Protein 4S0S (pdb70)

Structure (mmCIF, N/CA/C/O backbone):
data_4S0S
#
_entry.id   4S0S
#
_cell.length_a   119.234
_cell.length_b   119.234
_cell.length_c   83.706
_cell.angle_alpha   90.000
_cell.angle_beta   90.000
_cell.angle_gamma   90.000
#
_symmetry.space_group_name_H-M   'P 4'
#
loop_
_entity.id
_entity.type
_entity.pdbx_description
1 polymer 'Nuclear receptor subfamily 1 group I member 2'
2 polymer Adnectin-1
#
loop_
_atom_site.group_PDB
_atom_site.id
_atom_site.type_symbol
_atom_site.label_atom_id
_atom_site.label_alt_id
_atom_site.label_comp_id
_atom_site.label_asym_id
_atom_site.label_entity_id
_atom_site.label_seq_id
_atom_site.pdbx_PDB_ins_code
_atom_site.Cartn_x
_atom_site.Cartn_y
_atom_site.Cartn_z
_atom_site.occupancy
_atom_site.B_iso_or_equiv
_atom_site.auth_seq_id
_atom_site.auth_comp_id
_atom_site.auth_asym_id
_atom_site.auth_atom_id
_atom_site.pdbx_PDB_model_num
ATOM 1 N N . LEU A 1 24 ? -31.895 16.731 37.353 1.00 78.61 143 LEU A N 1
ATOM 2 C CA . LEU A 1 24 ? -30.856 17.424 36.604 1.00 79.04 143 LEU A CA 1
ATOM 3 C C . LEU A 1 24 ? -30.164 18.480 37.453 1.00 83.32 143 LEU A C 1
ATOM 4 O O . LEU A 1 24 ? -30.775 19.462 37.861 1.00 83.63 143 LEU A O 1
ATOM 9 N N . THR A 1 25 ? -28.882 18.276 37.699 1.00 79.43 144 THR A N 1
ATOM 10 C CA . THR A 1 25 ? -28.184 19.042 38.705 1.00 80.37 144 THR A CA 1
ATOM 11 C C . THR A 1 25 ? -28.094 20.477 38.233 1.00 83.99 144 THR A C 1
ATOM 12 O O . THR A 1 25 ? -28.117 20.745 37.039 1.00 85.21 144 THR A O 1
ATOM 16 N N . GLU A 1 26 ? -27.978 21.397 39.177 1.00 77.85 145 GLU A N 1
ATOM 17 C CA . GLU A 1 26 ? -28.071 22.806 38.861 1.00 76.70 145 GLU A CA 1
ATOM 18 C C . GLU A 1 26 ? -26.942 23.104 37.902 1.00 81.64 145 GLU A C 1
ATOM 19 O O . GLU A 1 26 ? -27.089 23.889 36.974 1.00 82.35 145 GLU A O 1
ATOM 21 N N . GLU A 1 27 ? -25.818 22.438 38.123 1.00 77.41 146 GLU A N 1
ATOM 22 C CA . GLU A 1 27 ? -24.673 22.548 37.238 1.00 77.17 146 GLU A CA 1
ATOM 23 C C . GLU A 1 27 ? -24.978 22.040 35.835 1.00 79.54 146 GLU A C 1
ATOM 24 O O . GLU A 1 27 ? -24.569 22.645 34.852 1.00 79.80 146 GLU A O 1
ATOM 30 N N . GLN A 1 28 ? -25.679 20.918 35.737 1.00 73.27 147 GLN A N 1
ATOM 31 C CA . GLN A 1 28 ? -26.065 20.401 34.433 1.00 72.90 147 GLN A CA 1
ATOM 32 C C . GLN A 1 28 ? -26.996 21.359 33.710 1.00 76.67 147 GLN A C 1
ATOM 33 O O . GLN A 1 28 ? -26.849 21.602 32.518 1.00 76.36 147 GLN A O 1
ATOM 39 N N . ARG A 1 29 ? -27.964 21.898 34.436 1.00 71.84 148 ARG A N 1
ATOM 40 C CA . ARG A 1 29 ? -28.924 22.809 33.842 1.00 70.10 148 ARG A CA 1
ATOM 41 C C . ARG A 1 29 ? -28.189 24.030 33.338 1.00 75.23 148 ARG A C 1
ATOM 42 O O . ARG A 1 29 ? -28.483 24.552 32.272 1.00 75.87 148 ARG A O 1
ATOM 50 N N . MET A 1 30 ? -27.228 24.482 34.128 1.00 72.61 149 MET A N 1
ATOM 51 C CA . MET A 1 30 ? -26.401 25.613 33.759 1.00 73.53 149 MET A CA 1
ATOM 52 C C . MET A 1 30 ? -25.585 25.309 32.514 1.00 79.01 149 MET A C 1
ATOM 53 O O . MET A 1 30 ? -25.417 26.163 31.651 1.00 78.56 149 MET A O 1
ATOM 58 N N . MET A 1 31 ? -25.073 24.090 32.426 1.00 75.88 150 MET A N 1
ATOM 59 C CA . MET A 1 31 ? -24.245 23.706 31.295 1.00 75.50 150 MET A CA 1
ATOM 60 C C . MET A 1 31 ? -25.038 23.762 30.000 1.00 74.52 150 MET A C 1
ATOM 61 O O . MET A 1 31 ? -24.555 24.251 28.985 1.00 73.46 150 MET A O 1
ATOM 66 N N . ILE A 1 32 ? -26.251 23.231 30.039 1.00 66.84 151 ILE A N 1
ATOM 67 C CA . ILE A 1 32 ? -27.148 23.263 28.896 1.00 63.82 151 ILE A CA 1
ATOM 68 C C . ILE A 1 32 ? -27.526 24.684 28.520 1.00 68.08 151 ILE A C 1
ATOM 69 O O . ILE A 1 32 ? -27.648 25.011 27.348 1.00 69.22 151 ILE A O 1
ATOM 74 N N . ARG A 1 33 ? -27.715 25.527 29.524 1.00 62.14 152 ARG A N 1
ATOM 75 C CA . ARG A 1 33 ? -28.065 26.912 29.277 1.00 60.13 152 ARG A CA 1
ATOM 76 C C . ARG A 1 33 ? -26.951 27.609 28.519 1.00 65.63 152 ARG A C 1
ATOM 77 O O . ARG A 1 33 ? -27.205 28.359 27.588 1.00 67.94 152 ARG A O 1
ATOM 85 N N . GLU A 1 34 ? -25.712 27.366 28.922 1.00 60.69 153 GLU A N 1
ATOM 86 C CA . GLU A 1 34 ? -24.577 27.970 28.243 1.00 59.04 153 GLU A CA 1
ATOM 87 C C . GLU A 1 34 ? -24.479 27.502 26.798 1.00 65.61 153 GLU A C 1
ATOM 88 O O . GLU A 1 34 ? -24.209 28.291 25.903 1.00 65.97 153 GLU A O 1
ATOM 94 N N . LEU A 1 35 ? -24.687 26.212 26.577 1.00 61.13 154 LEU A N 1
ATOM 95 C CA . LEU A 1 35 ? -24.605 25.653 25.237 1.00 58.39 154 LEU A CA 1
ATOM 96 C C . LEU A 1 35 ? -25.668 26.255 24.344 1.00 61.59 154 LEU A C 1
ATOM 97 O O . LEU A 1 35 ? -25.420 26.551 23.183 1.00 62.77 154 LEU A O 1
ATOM 102 N N . MET A 1 36 ? -26.863 26.416 24.893 1.00 57.33 155 MET A N 1
ATOM 103 C CA . MET A 1 36 ? -27.976 26.979 24.150 1.00 56.72 155 MET A CA 1
ATOM 104 C C . MET A 1 36 ? -27.704 28.414 23.738 1.00 62.84 155 MET A C 1
ATOM 105 O O . MET A 1 36 ? -28.040 28.824 22.636 1.00 63.85 155 MET A O 1
ATOM 110 N N . ASP A 1 37 ? -27.105 29.180 24.637 1.00 60.30 156 ASP A N 1
ATOM 111 C CA . ASP A 1 37 ? -26.763 30.561 24.344 1.00 59.04 156 ASP A CA 1
ATOM 112 C C . ASP A 1 37 ? -25.752 30.644 23.216 1.00 60.00 156 ASP A C 1
ATOM 113 O O . ASP A 1 37 ? -25.864 31.483 22.331 1.00 59.51 156 ASP A O 1
ATOM 118 N N . ALA A 1 38 ? -24.748 29.781 23.271 1.00 55.25 157 ALA A N 1
ATOM 119 C CA . ALA A 1 38 ? -23.678 29.797 22.291 1.00 54.68 157 ALA A CA 1
ATOM 120 C C . ALA A 1 38 ? -24.192 29.484 20.900 1.00 61.15 157 ALA A C 1
ATOM 121 O O . ALA A 1 38 ? -23.758 30.077 19.922 1.00 62.75 157 ALA A O 1
ATOM 123 N N . GLN A 1 39 ? -25.085 28.512 20.811 1.00 57.89 158 GLN A N 1
ATOM 124 C CA . GLN A 1 39 ? -25.627 28.127 19.527 1.00 57.39 158 GLN A CA 1
ATOM 125 C C . GLN A 1 39 ? -26.403 29.278 18.922 1.00 64.01 158 GLN A C 1
ATOM 126 O O . GLN A 1 39 ? -26.279 29.568 17.738 1.00 66.46 158 GLN A O 1
ATOM 132 N N . MET A 1 40 ? -27.233 29.914 19.734 1.00 62.01 159 MET A N 1
ATOM 133 C CA . MET A 1 40 ? -28.076 30.989 19.245 1.00 61.91 159 MET A CA 1
ATOM 134 C C . MET A 1 40 ? -27.281 32.193 18.755 1.00 62.67 159 MET A C 1
ATOM 135 O O . MET A 1 40 ? -27.582 32.745 17.704 1.00 61.76 159 MET A O 1
ATOM 140 N N . LYS A 1 41 ? -26.302 32.631 19.536 1.00 59.17 160 LYS A N 1
ATOM 141 C CA . LYS A 1 41 ? -25.310 33.576 19.039 1.00 58.79 160 LYS A CA 1
ATOM 142 C C . LYS A 1 41 ? -24.457 32.992 17.927 1.00 65.64 160 LYS A C 1
ATOM 143 O O . LYS A 1 41 ? -24.183 33.647 16.930 1.00 67.70 160 LYS A O 1
ATOM 149 N N . THR A 1 42 ? -23.999 31.767 18.135 1.00 62.03 161 THR A N 1
ATOM 150 C CA . THR A 1 42 ? -23.045 31.121 17.246 1.00 61.69 161 THR A CA 1
ATOM 151 C C . THR A 1 42 ? -23.607 30.892 15.850 1.00 65.10 161 THR A C 1
ATOM 152 O O . THR A 1 42 ? -22.906 31.045 14.860 1.00 64.30 161 THR A O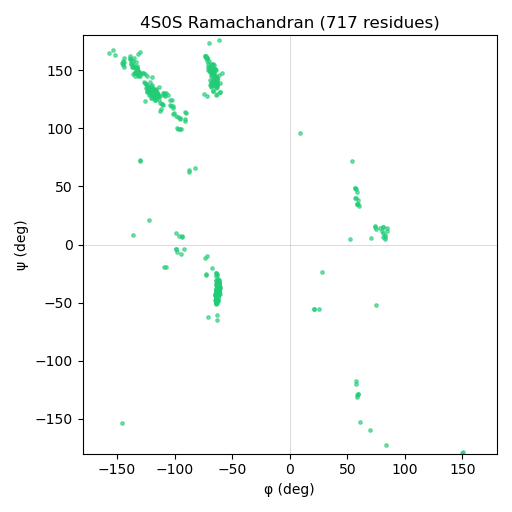 1
ATOM 156 N N . PHE A 1 43 ? -24.872 30.504 15.770 1.00 59.93 162 PHE A N 1
ATOM 157 C CA . PHE A 1 43 ? -25.369 29.817 14.588 1.00 59.92 162 PHE A CA 1
ATOM 158 C C . PHE A 1 43 ? -26.451 30.625 13.901 1.00 69.37 162 PHE A C 1
ATOM 159 O O . PHE A 1 43 ? -27.444 30.986 14.517 1.00 70.10 162 PHE A O 1
ATOM 167 N N . ASP A 1 44 ? -26.265 30.912 12.620 1.00 68.87 163 ASP A N 1
ATOM 168 C CA . ASP A 1 44 ? -27.295 31.602 11.866 1.00 70.30 163 ASP A CA 1
ATOM 169 C C . ASP A 1 44 ? -28.111 30.598 11.073 1.00 74.36 163 ASP A C 1
ATOM 170 O O . ASP A 1 44 ? -27.686 30.134 10.023 1.00 74.94 163 ASP A O 1
ATOM 175 N N . THR A 1 45 ? -29.281 30.248 11.588 1.00 69.60 164 THR A N 1
ATOM 176 C CA . THR A 1 45 ? -30.151 29.286 10.928 1.00 69.42 164 THR A CA 1
ATOM 177 C C . THR A 1 45 ? -30.620 29.799 9.574 1.00 76.23 164 THR A C 1
ATOM 178 O O . THR A 1 45 ? -30.755 29.038 8.622 1.00 77.79 164 THR A O 1
ATOM 182 N N . THR A 1 46 ? -30.857 31.101 9.504 1.00 72.75 165 THR A N 1
ATOM 183 C CA . THR A 1 46 ? -31.311 31.763 8.287 1.00 72.02 165 THR A CA 1
ATOM 184 C C . THR A 1 46 ? -30.298 31.686 7.148 1.00 74.44 165 THR A C 1
ATOM 185 O O . THR A 1 46 ? -30.672 31.562 5.988 1.00 76.01 165 THR A O 1
ATOM 189 N N . PHE A 1 47 ? -29.018 31.770 7.483 1.00 66.25 166 PHE A N 1
ATOM 190 C CA . PHE A 1 47 ? -27.993 32.076 6.496 1.00 65.58 166 PHE A CA 1
ATOM 191 C C . PHE A 1 47 ? -28.247 33.419 5.840 1.00 75.57 166 PHE A C 1
ATOM 192 O O . PHE A 1 47 ? -27.968 33.605 4.661 1.00 75.47 166 PHE A O 1
ATOM 200 N N . SER A 1 48 ? -28.778 34.354 6.613 1.00 76.74 167 SER A N 1
ATOM 201 C CA . SER A 1 48 ? -28.994 35.710 6.137 1.00 76.96 167 SER A CA 1
ATOM 202 C C . SER A 1 48 ? -27.672 36.366 5.783 1.00 81.67 167 SER A C 1
ATOM 203 O O . SER A 1 48 ? -27.574 37.099 4.806 1.00 83.17 167 SER A O 1
ATOM 206 N N . HIS A 1 49 ? -26.651 36.082 6.578 1.00 78.95 168 HIS A N 1
ATOM 207 C CA . HIS A 1 49 ? -25.387 36.792 6.489 1.00 80.48 168 HIS A CA 1
ATOM 208 C C . HIS A 1 49 ? -24.390 36.074 5.593 1.00 81.22 168 HIS A C 1
ATOM 209 O O . HIS A 1 49 ? -23.243 36.489 5.475 1.00 80.42 168 HIS A O 1
ATOM 216 N N . PHE A 1 50 ? -24.846 35.023 4.926 1.00 73.87 169 PHE A N 1
ATOM 217 C CA . PHE A 1 50 ? -23.992 34.307 3.996 1.00 71.19 169 PHE A CA 1
ATOM 218 C C . PHE A 1 50 ? -24.131 34.929 2.618 1.00 76.65 169 PHE A C 1
ATOM 219 O O . PHE A 1 50 ? -25.196 34.898 2.011 1.00 74.33 169 PHE A O 1
ATOM 227 N N . LYS A 1 51 ? -23.051 35.547 2.160 1.00 76.76 170 LYS A N 1
ATOM 228 C CA . LYS A 1 51 ? -23.097 36.426 1.004 1.00 80.04 170 LYS A CA 1
ATOM 229 C C . LYS A 1 51 ? -21.817 36.297 0.193 1.00 87.54 170 LYS A C 1
ATOM 230 O O . LYS A 1 51 ? -20.786 35.890 0.717 1.00 87.60 170 LYS A O 1
ATOM 236 N N . ASN A 1 52 ? -21.881 36.650 -1.083 1.00 84.59 171 ASN A N 1
ATOM 237 C CA . ASN A 1 52 ? -20.669 36.857 -1.858 1.00 85.51 171 ASN A CA 1
ATOM 238 C C . ASN A 1 52 ? -20.000 35.537 -2.199 1.00 90.12 171 ASN A C 1
ATOM 239 O O . ASN A 1 52 ? -18.831 35.499 -2.575 1.00 91.90 171 ASN A O 1
ATOM 244 N N . PHE A 1 53 ? -20.750 34.454 -2.055 1.00 81.90 172 PHE A N 1
ATOM 245 C CA . PHE A 1 53 ? -20.283 33.141 -2.464 1.00 77.76 172 PHE A CA 1
ATOM 246 C C . PHE A 1 53 ? -20.155 33.038 -3.976 1.00 81.33 172 PHE A C 1
ATOM 247 O O . PHE A 1 53 ? -20.907 33.664 -4.716 1.00 82.91 172 PHE A O 1
ATOM 255 N N . ARG A 1 54 ? -19.191 32.244 -4.420 1.00 72.90 173 ARG A N 1
ATOM 256 C CA . ARG A 1 54 ? -19.074 31.869 -5.820 1.00 69.89 173 ARG A CA 1
ATOM 257 C C . ARG A 1 54 ? -20.176 30.917 -6.253 1.00 75.71 173 ARG A C 1
ATOM 258 O O . ARG A 1 54 ? -20.697 30.154 -5.449 1.00 74.26 173 ARG A O 1
ATOM 266 N N . LEU A 1 55 ? -20.506 30.955 -7.538 1.00 75.89 174 LEU A N 1
ATOM 267 C CA . LEU A 1 55 ? -21.505 30.062 -8.103 1.00 76.93 174 LEU A CA 1
ATOM 268 C C . LEU A 1 55 ? -20.983 29.378 -9.357 1.00 87.17 174 LEU A C 1
ATOM 269 O O . LEU A 1 55 ? -20.173 29.947 -10.087 1.00 88.19 174 LEU A O 1
ATOM 274 N N . PRO A 1 56 ? -21.424 28.152 -9.602 1.00 86.33 175 PRO A N 1
ATOM 275 C CA . PRO A 1 56 ? -21.076 27.463 -10.844 1.00 87.53 175 PRO A CA 1
ATOM 276 C C . PRO A 1 56 ? -21.602 28.227 -12.044 1.00 98.24 175 PRO A C 1
ATOM 277 O O . PRO A 1 56 ? -22.662 28.835 -11.958 1.00 99.90 175 PRO A O 1
ATOM 281 N N . GLY A 1 57 ? -20.870 28.191 -13.150 1.00 98.13 176 GLY A N 1
ATOM 282 C CA . GLY A 1 57 ? -21.339 28.786 -14.385 1.00 99.12 176 GLY A CA 1
ATOM 283 C C . GLY A 1 57 ? -21.250 30.295 -14.346 1.00 106.39 176 GLY A C 1
ATOM 284 O O . GLY A 1 57 ? -21.823 30.984 -15.188 1.00 107.36 176 GLY A O 1
ATOM 285 N N . VAL A 1 58 ? -20.523 30.811 -13.362 1.00 102.66 177 VAL A N 1
ATOM 286 C CA . VAL A 1 58 ? -20.500 32.242 -13.096 1.00 112.74 177 VAL A CA 1
ATOM 287 C C . VAL A 1 58 ? -19.078 32.729 -12.837 1.00 149.55 177 VAL A C 1
ATOM 288 O O . VAL A 1 58 ? -18.829 33.932 -12.760 1.00 114.06 177 VAL A O 1
ATOM 292 N N . SER A 1 73 ? -2.809 10.863 -18.865 1.00 156.81 192 SER A N 1
ATOM 293 C CA . SER A 1 73 ? -1.981 11.301 -19.982 1.00 156.56 192 SER A CA 1
ATOM 294 C C . SER A 1 73 ? -1.282 12.618 -19.670 1.00 160.35 192 SER A C 1
ATOM 295 O O . SER A 1 73 ? -0.601 13.185 -20.522 1.00 160.12 192 SER A O 1
ATOM 298 N N . ARG A 1 74 ? -1.456 13.091 -18.443 1.00 156.29 193 ARG A N 1
ATOM 299 C CA . ARG A 1 74 ? -0.751 12.531 -17.300 1.00 155.82 193 ARG A CA 1
ATOM 300 C C . ARG A 1 74 ? -1.266 11.133 -16.981 1.00 157.62 193 ARG A C 1
ATOM 301 O O . ARG A 1 74 ? -2.391 10.781 -17.334 1.00 157.07 193 ARG A O 1
ATOM 304 N N . GLU A 1 75 ? -0.441 10.350 -16.292 1.00 152.26 194 GLU A N 1
ATOM 305 C CA . GLU A 1 75 ? -0.744 9.954 -14.924 1.00 150.97 194 GLU A CA 1
ATOM 306 C C . GLU A 1 75 ? 0.062 10.803 -13.949 1.00 153.28 194 GLU A C 1
ATOM 307 O O . GLU A 1 75 ? 1.292 10.796 -13.975 1.00 152.64 194 GLU A O 1
ATOM 310 N N . GLU A 1 76 ? -0.638 11.577 -13.124 1.00 147.79 195 GLU A N 1
ATOM 311 C CA . GLU A 1 76 ? -1.315 11.055 -11.942 1.00 146.00 195 GLU A CA 1
ATOM 312 C C . GLU A 1 76 ? -2.407 10.060 -12.313 1.00 147.06 195 GLU A C 1
ATOM 313 O O . GLU A 1 76 ? -2.586 9.041 -11.650 1.00 146.05 195 GLU A O 1
ATOM 315 N N . ALA A 1 77 ? -3.122 10.360 -13.389 1.00 142.14 196 ALA A N 1
ATOM 316 C CA . ALA A 1 77 ? -4.574 10.274 -13.403 1.00 141.13 196 ALA A CA 1
ATOM 317 C C . ALA A 1 77 ? -5.038 8.826 -13.329 1.00 142.06 196 ALA A C 1
ATOM 318 O O . ALA A 1 77 ? -4.340 7.924 -13.782 1.00 142.13 196 ALA A O 1
ATOM 320 N N . ALA A 1 78 ? -6.217 8.610 -12.758 1.00 135.79 197 ALA A N 1
ATOM 321 C CA . ALA A 1 78 ? -6.510 7.365 -12.065 1.00 134.31 197 ALA A CA 1
ATOM 322 C C . ALA A 1 78 ? -5.975 7.386 -10.639 1.00 136.37 197 ALA A C 1
ATOM 323 O O . ALA A 1 78 ? -6.058 6.392 -9.924 1.00 135.97 197 ALA A O 1
ATOM 325 N N . LYS A 1 79 ? -5.437 8.530 -10.231 1.00 130.74 198 LYS A N 1
ATOM 326 C CA . LYS A 1 79 ? -6.008 9.297 -9.133 1.00 129.07 198 LYS A CA 1
ATOM 327 C C . LYS A 1 79 ? -7.413 9.761 -9.483 1.00 130.92 198 LYS A C 1
ATOM 328 O O . LYS A 1 79 ? -8.313 9.735 -8.647 1.00 131.04 198 LYS A O 1
ATOM 331 N N . TRP A 1 80 ? -7.593 10.176 -10.730 1.00 124.70 199 TRP A N 1
ATOM 332 C CA . TRP A 1 80 ? -8.798 10.877 -11.137 1.00 123.50 199 TRP A CA 1
ATOM 333 C C . TRP A 1 80 ? -10.008 9.982 -10.957 1.00 126.34 199 TRP A C 1
ATOM 334 O O . TRP A 1 80 ? -11.072 10.432 -10.542 1.00 126.07 199 TRP A O 1
ATOM 345 N N . SER A 1 81 ? -9.836 8.708 -11.278 1.00 122.16 200 SER A N 1
ATOM 346 C CA . SER A 1 81 ? -10.927 7.756 -11.200 1.00 121.22 200 SER A CA 1
ATOM 347 C C . SER A 1 81 ? -11.410 7.617 -9.767 1.00 122.17 200 SER A C 1
ATOM 348 O O . SER A 1 81 ? -12.608 7.534 -9.516 1.00 122.01 200 SER A O 1
ATOM 351 N N . GLN A 1 82 ? -10.473 7.589 -8.825 1.00 116.21 201 GLN A N 1
ATOM 352 C CA . GLN A 1 82 ? -10.816 7.678 -7.409 1.00 114.69 201 GLN A CA 1
ATOM 353 C C . GLN A 1 82 ? -11.467 9.0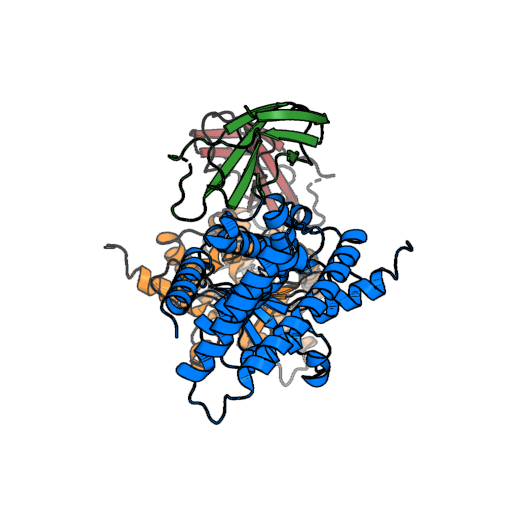07 -7.041 1.00 115.00 201 GLN A C 1
ATOM 354 O O . GLN A 1 82 ? -12.442 9.045 -6.293 1.00 113.72 201 GLN A O 1
ATOM 360 N N . VAL A 1 83 ? -10.920 10.098 -7.560 1.00 109.36 202 VAL A N 1
ATOM 361 C CA . VAL A 1 83 ? -11.438 11.423 -7.253 1.00 108.28 202 VAL A CA 1
ATOM 362 C C . VAL A 1 83 ? -12.867 11.548 -7.753 1.00 112.92 202 VAL A C 1
ATOM 363 O O . VAL A 1 83 ? -13.717 12.139 -7.096 1.00 113.14 202 VAL A O 1
ATOM 367 N N . ARG A 1 84 ? -13.124 10.967 -8.916 1.00 109.74 203 ARG A N 1
ATOM 368 C CA . ARG A 1 84 ? -14.450 10.994 -9.505 1.00 109.95 203 ARG A CA 1
ATOM 369 C C . ARG A 1 84 ? -15.426 10.281 -8.584 1.00 116.00 203 ARG A C 1
ATOM 370 O O . ARG A 1 84 ? -16.570 10.700 -8.434 1.00 116.48 203 ARG A O 1
ATOM 372 N N . LYS A 1 85 ? -14.965 9.203 -7.965 1.00 113.12 204 LYS A N 1
ATOM 373 C CA . LYS A 1 85 ? -15.798 8.469 -7.029 1.00 113.33 204 LYS A CA 1
ATOM 374 C C . LYS A 1 85 ? -16.166 9.339 -5.837 1.00 118.10 204 LYS A C 1
ATOM 375 O O . LYS A 1 85 ? -17.308 9.331 -5.386 1.00 117.64 204 LYS A O 1
ATOM 377 N N . ASP A 1 86 ? -15.196 10.076 -5.311 1.00 115.09 205 ASP A N 1
ATOM 378 C CA . ASP A 1 86 ? -15.453 10.941 -4.168 1.00 114.99 205 ASP A CA 1
ATOM 379 C C . ASP A 1 86 ? -16.455 12.037 -4.506 1.00 119.98 205 ASP A C 1
ATOM 380 O O . ASP A 1 86 ? -17.345 12.343 -3.719 1.00 119.73 205 ASP A O 1
ATOM 385 N N . LEU A 1 87 ? -16.289 12.639 -5.676 1.00 116.65 206 LEU A N 1
ATOM 386 C CA . LEU A 1 87 ? -17.209 13.663 -6.146 1.00 116.45 206 LEU A CA 1
ATOM 387 C C . LEU A 1 87 ? -18.602 13.088 -6.343 1.00 124.68 206 LEU A C 1
ATOM 388 O O . LEU A 1 87 ? -19.599 13.741 -6.053 1.00 125.24 206 LEU A O 1
ATOM 393 N N . CYS A 1 88 ? -18.660 11.851 -6.816 1.00 123.95 207 CYS A N 1
ATOM 394 C CA . CYS A 1 88 ? -19.904 11.274 -7.305 1.00 125.35 207 CYS A CA 1
ATOM 395 C C . CYS A 1 88 ? -20.924 11.194 -6.182 1.00 128.89 207 CYS A C 1
ATOM 396 O O . CYS A 1 88 ? -22.113 11.419 -6.393 1.00 128.45 207 CYS A O 1
ATOM 399 N N . SER A 1 89 ? -20.441 10.875 -4.988 1.00 124.75 208 SER A N 1
ATOM 400 C CA . SER A 1 89 ? -21.297 10.709 -3.824 1.00 124.11 208 SER A CA 1
ATOM 401 C C . SER A 1 89 ? -22.001 12.015 -3.485 1.00 125.36 208 SER A C 1
ATOM 402 O O . SER A 1 89 ? -23.174 12.025 -3.123 1.00 126.57 208 SER A O 1
ATOM 405 N N . LEU A 1 90 ? -21.282 13.119 -3.634 1.00 116.81 209 LEU A N 1
ATOM 406 C CA . LEU A 1 90 ? -21.736 14.399 -3.117 1.00 113.88 209 LEU A CA 1
ATOM 407 C C . LEU A 1 90 ? -23.036 14.825 -3.784 1.00 112.62 209 LEU A C 1
ATOM 408 O O . LEU A 1 90 ? -23.920 15.365 -3.131 1.00 113.02 209 LEU A O 1
ATOM 410 N N . LYS A 1 91 ? -23.154 14.582 -5.084 1.00 104.03 210 LYS A N 1
ATOM 411 C CA . LYS A 1 91 ? -23.593 15.616 -6.014 1.00 101.00 210 LYS A CA 1
ATOM 412 C C . LYS A 1 91 ? -25.026 16.075 -5.743 1.00 96.32 210 LYS A C 1
ATOM 413 O O . LYS A 1 91 ? -25.909 15.263 -5.483 1.00 95.47 210 LYS A O 1
ATOM 415 N N . VAL A 1 92 ? -25.241 17.387 -5.791 1.00 87.30 211 VAL A N 1
ATOM 416 C CA . VAL A 1 92 ? -26.523 17.980 -5.426 1.00 84.75 211 VAL A CA 1
ATOM 417 C C . VAL A 1 92 ? -26.964 19.031 -6.439 1.00 86.30 211 VAL A C 1
ATOM 418 O O . VAL A 1 92 ? -26.134 19.711 -7.030 1.00 86.15 211 VAL A O 1
ATOM 422 N N . SER A 1 93 ? -28.272 19.166 -6.634 1.00 80.62 212 SER A N 1
ATOM 423 C CA . SER A 1 93 ? -28.847 20.385 -7.198 1.00 79.34 212 SER A CA 1
ATOM 424 C C . SER A 1 93 ? -28.770 21.563 -6.236 1.00 83.37 212 SER A C 1
ATOM 425 O O . SER A 1 93 ? -28.812 21.388 -5.024 1.00 83.14 212 SER A O 1
ATOM 428 N N . LEU A 1 94 ? -28.671 22.764 -6.791 1.00 79.08 213 LEU A N 1
ATOM 429 C CA . LEU A 1 94 ? -28.649 23.982 -5.997 1.00 77.49 213 LEU A CA 1
ATOM 430 C C . LEU A 1 94 ? -29.776 24.925 -6.401 1.00 81.01 213 LEU A C 1
ATOM 431 O O . LEU A 1 94 ? -29.982 25.180 -7.581 1.00 79.65 213 LEU A O 1
ATOM 436 N N . GLN A 1 95 ? -30.513 25.426 -5.417 1.00 77.75 214 GLN A N 1
ATOM 437 C CA . GLN A 1 95 ? -31.601 26.361 -5.672 1.00 75.90 214 GLN A CA 1
ATOM 438 C C . GLN A 1 95 ? -31.422 27.674 -4.921 1.00 79.92 214 GLN A C 1
ATOM 439 O O . GLN A 1 95 ? -31.103 27.681 -3.738 1.00 80.12 214 GLN A O 1
ATOM 445 N N . LEU A 1 96 ? -31.656 28.783 -5.612 1.00 77.09 215 LEU A N 1
ATOM 446 C CA . LEU A 1 96 ? -31.594 30.107 -5.004 1.00 76.76 215 LEU A CA 1
ATOM 447 C C . LEU A 1 96 ? -32.934 30.813 -5.093 1.00 83.05 215 LEU A C 1
ATOM 448 O O . LEU A 1 96 ? -33.561 30.824 -6.144 1.00 83.12 215 LEU A O 1
ATOM 453 N N . ARG A 1 97 ? -33.363 31.404 -3.987 1.00 82.45 216 ARG A N 1
ATOM 454 C CA . ARG A 1 97 ? -34.645 32.078 -3.951 1.00 82.80 216 ARG A CA 1
ATOM 455 C C . ARG A 1 97 ? -34.424 33.573 -3.883 1.00 90.36 216 ARG A C 1
ATOM 456 O O . ARG A 1 97 ? -33.690 34.067 -3.037 1.00 91.52 216 ARG A O 1
ATOM 464 N N . GLY A 1 98 ? -35.069 34.293 -4.790 1.00 88.73 217 GLY A N 1
ATOM 465 C CA . GLY A 1 98 ? -34.936 35.733 -4.870 1.00 89.49 217 GLY A CA 1
ATOM 466 C C . GLY A 1 98 ? -35.624 36.449 -3.729 1.00 97.67 217 GLY A C 1
ATOM 467 O O . GLY A 1 98 ? -36.548 35.920 -3.121 1.00 96.72 217 GLY A O 1
ATOM 468 N N . GLU A 1 99 ? -35.181 37.673 -3.466 1.00 98.06 218 GLU A N 1
ATOM 469 C CA . GLU A 1 99 ? -35.975 38.659 -2.741 1.00 99.15 218 GLU A CA 1
ATOM 470 C C . GLU A 1 99 ? -37.237 38.942 -3.534 1.00 105.52 218 GLU A C 1
ATOM 471 O O . GLU A 1 99 ? -38.307 39.156 -2.972 1.00 106.46 218 GLU A O 1
ATOM 477 N N . ASP A 1 100 ? -37.112 38.872 -4.851 1.00 101.43 219 ASP A N 1
ATOM 478 C CA . ASP A 1 100 ? -38.256 38.968 -5.739 1.00 100.83 219 ASP A CA 1
ATOM 479 C C . ASP A 1 100 ? -39.222 37.824 -5.463 1.00 101.35 219 ASP A C 1
ATOM 480 O O . ASP A 1 100 ? -40.433 37.997 -5.552 1.00 101.35 219 ASP A O 1
ATOM 485 N N . GLY A 1 101 ? -38.689 36.683 -5.040 1.00 95.33 220 GLY A N 1
ATOM 486 C CA . GLY A 1 101 ? -39.366 35.413 -5.224 1.00 94.83 220 GLY A CA 1
ATOM 487 C C . GLY A 1 101 ? -39.132 34.760 -6.571 1.00 99.44 220 GLY A C 1
ATOM 488 O O . GLY A 1 101 ? -39.788 33.780 -6.913 1.00 100.63 220 GLY A O 1
ATOM 489 N N . SER A 1 102 ? -38.169 35.285 -7.319 1.00 92.92 221 SER A N 1
ATOM 490 C CA . SER A 1 102 ? -37.535 34.525 -8.383 1.00 90.84 221 SER A CA 1
ATOM 491 C C . SER A 1 102 ? -36.786 33.332 -7.814 1.00 94.47 221 SER A C 1
ATOM 492 O O . SER A 1 102 ? -36.195 33.415 -6.744 1.00 94.01 221 SER A O 1
ATOM 495 N N . VAL A 1 103 ? -36.815 32.223 -8.542 1.00 90.37 222 VAL A N 1
ATOM 496 C CA . VAL A 1 103 ? -36.003 31.062 -8.210 1.00 88.74 222 VAL A CA 1
ATOM 497 C C . VAL A 1 103 ? -35.006 30.759 -9.317 1.00 89.69 222 VAL A C 1
ATOM 498 O O . VAL A 1 103 ? -35.366 30.693 -10.486 1.00 88.21 222 VAL A O 1
ATOM 502 N N . TRP A 1 104 ? -33.753 30.555 -8.933 1.00 85.04 223 TRP A N 1
ATOM 503 C CA . TRP A 1 104 ? -32.742 30.041 -9.841 1.00 83.60 223 TRP A CA 1
ATOM 504 C C . TRP A 1 104 ? -32.422 28.604 -9.466 1.00 86.90 223 TRP A C 1
ATOM 505 O O . TRP A 1 104 ? -32.166 28.303 -8.307 1.00 87.11 223 TRP A O 1
ATOM 516 N N . ASN A 1 105 ? -32.435 27.722 -10.455 1.00 82.93 224 ASN A N 1
ATOM 517 C CA . ASN A 1 105 ? -32.080 26.327 -10.243 1.00 81.92 224 ASN A CA 1
ATOM 518 C C . ASN A 1 105 ? -30.844 25.945 -11.036 1.00 83.21 224 ASN A C 1
ATOM 519 O O . ASN A 1 105 ? -30.749 26.234 -12.223 1.00 82.69 224 ASN A O 1
ATOM 524 N N . TYR A 1 106 ? -29.903 25.276 -10.383 1.00 79.31 225 TYR A N 1
ATOM 525 C CA . TYR A 1 106 ? -28.730 24.760 -11.070 1.00 79.11 225 TYR A CA 1
ATOM 526 C C . TYR A 1 106 ? -28.713 23.245 -11.027 1.00 84.14 225 TYR A C 1
ATOM 527 O O . TYR A 1 106 ? -28.863 22.650 -9.967 1.00 84.38 225 TYR A O 1
ATOM 536 N N . LYS A 1 107 ? -28.527 22.620 -12.183 1.00 81.28 226 LYS A N 1
ATOM 537 C CA . LYS A 1 107 ? -28.382 21.175 -12.244 1.00 80.78 226 LYS A CA 1
ATOM 538 C C . LYS A 1 107 ? -26.979 20.795 -12.688 1.00 85.89 226 LYS A C 1
ATOM 539 O O . LYS A 1 107 ? -26.510 21.239 -13.734 1.00 85.09 226 LYS A O 1
ATOM 542 N N . PRO A 1 108 ? -26.302 19.986 -11.886 1.00 84.43 227 PRO A N 1
ATOM 543 C CA . PRO A 1 108 ? -24.896 19.662 -12.133 1.00 84.69 227 PRO A CA 1
ATOM 544 C C . PRO A 1 108 ? -24.711 18.799 -13.377 1.00 91.83 227 PRO A C 1
ATOM 545 O O . PRO A 1 108 ? -25.585 17.999 -13.708 1.00 90.43 227 PRO A O 1
ATOM 549 N N . PRO A 1 109 ? -23.591 18.959 -14.067 1.00 91.05 228 PRO A N 1
ATOM 550 C CA . PRO A 1 109 ? -23.307 18.138 -15.245 1.00 92.76 228 PRO A CA 1
ATOM 551 C C . PRO A 1 109 ? -23.101 16.678 -14.878 1.00 102.49 228 PRO A C 1
ATOM 552 O O . PRO A 1 109 ? -22.547 16.384 -13.824 1.00 102.38 228 PRO A O 1
ATOM 556 N N . ALA A 1 110 ? -23.522 15.778 -15.758 1.00 103.02 229 ALA A N 1
ATOM 557 C CA . ALA A 1 110 ? -23.053 14.397 -15.740 1.00 104.26 229 ALA A CA 1
ATOM 558 C C . ALA A 1 110 ? -21.590 14.295 -16.156 1.00 111.13 229 ALA A C 1
ATOM 559 O O . ALA A 1 110 ? -21.084 15.143 -16.883 1.00 109.91 229 ALA A O 1
ATOM 561 N N . ASP A 1 111 ? -20.917 13.246 -15.699 1.00 111.29 230 ASP A N 1
ATOM 562 C CA . ASP A 1 111 ? -19.543 13.366 -15.234 1.00 112.80 230 ASP A CA 1
ATOM 563 C C . ASP A 1 111 ? -18.611 13.807 -16.355 1.00 122.67 230 ASP A C 1
ATOM 564 O O . ASP A 1 111 ? -17.734 14.642 -16.152 1.00 123.95 230 ASP A O 1
ATOM 569 N N . SER A 1 112 ? -18.714 13.160 -17.508 1.00 121.24 231 SER A N 1
ATOM 570 C CA . SER A 1 112 ? -17.730 13.364 -18.564 1.00 122.25 231 SER A CA 1
ATOM 571 C C . SER A 1 112 ? -16.340 12.950 -18.085 1.00 127.86 231 SER A C 1
ATOM 572 O O . SER A 1 112 ? -16.208 12.058 -17.251 1.00 127.94 231 SER A O 1
ATOM 575 N N . GLY A 1 113 ? -15.312 13.563 -18.666 1.00 124.39 232 GLY A N 1
ATOM 576 C CA . GLY A 1 113 ? -14.046 13.756 -17.986 1.00 124.19 232 GLY A CA 1
ATOM 577 C C . GLY A 1 113 ? -14.179 14.642 -16.768 1.00 128.16 232 GLY A C 1
ATOM 578 O O . GLY A 1 113 ? -13.579 14.380 -15.728 1.00 128.25 232 GLY A O 1
ATOM 579 N N . GLY A 1 114 ? -14.940 15.721 -16.914 1.00 123.97 233 GLY A N 1
ATOM 580 C CA . GLY A 1 114 ? -14.433 16.924 -17.547 1.00 123.11 233 GLY A CA 1
ATOM 581 C C . GLY A 1 114 ? -13.288 17.555 -16.786 1.00 124.50 233 GLY A C 1
ATOM 582 O O . GLY A 1 114 ? -12.316 18.012 -17.382 1.00 124.45 233 GLY A O 1
ATOM 583 N N . LYS A 1 115 ? -13.419 17.610 -15.466 1.00 118.11 234 LYS A N 1
ATOM 584 C CA . LYS A 1 115 ? -13.316 18.869 -14.737 1.00 116.13 234 LYS A CA 1
ATOM 585 C C . LYS A 1 115 ? -14.626 19.650 -14.750 1.00 115.93 234 LYS A C 1
ATOM 586 O O . LYS A 1 115 ? -14.700 20.760 -14.234 1.00 115.51 234 LYS A O 1
ATOM 588 N N . GLU A 1 116 ? -15.672 19.037 -15.289 1.00 108.90 235 GLU A N 1
ATOM 589 C CA . GLU A 1 116 ? -17.038 19.431 -14.972 1.00 106.86 235 GLU A CA 1
ATOM 590 C C . GLU A 1 116 ? -17.304 19.232 -13.488 1.00 105.14 235 GLU A C 1
ATOM 591 O O . GLU A 1 116 ? -18.011 20.013 -12.862 1.00 104.58 235 GLU A O 1
ATOM 597 N N . ILE A 1 117 ? -16.719 18.171 -12.951 1.00 97.07 236 ILE A N 1
ATOM 598 C CA . ILE A 1 117 ? -17.135 17.587 -11.689 1.00 94.85 236 ILE A CA 1
ATOM 599 C C . ILE A 1 117 ? -16.934 18.608 -10.586 1.00 93.05 236 ILE A C 1
ATOM 600 O O . ILE A 1 117 ? -17.703 18.682 -9.633 1.00 90.19 236 ILE A O 1
ATOM 605 N N . PHE A 1 118 ? -15.923 19.441 -10.787 1.00 89.09 237 PHE A N 1
ATOM 606 C CA . PHE A 1 118 ? -15.450 20.411 -9.810 1.00 89.13 237 PHE A CA 1
ATOM 607 C C . PHE A 1 118 ? -16.417 21.554 -9.492 1.00 88.79 237 PHE A C 1
ATOM 608 O O . PHE A 1 118 ? -16.316 22.176 -8.440 1.00 88.85 237 PHE A O 1
ATOM 616 N N . SER A 1 119 ? -17.369 21.798 -10.382 1.00 82.45 238 SER A N 1
ATOM 617 C CA . SER A 1 119 ? -17.850 23.145 -10.651 1.00 81.38 238 SER A CA 1
ATOM 618 C C . SER A 1 119 ? -18.463 23.745 -9.398 1.00 85.38 238 SER A C 1
ATOM 619 O O . SER A 1 119 ? -18.325 24.935 -9.130 1.00 86.70 238 SER A O 1
ATOM 622 N N . LEU A 1 120 ? -19.129 22.895 -8.628 1.00 78.75 239 LEU A N 1
ATOM 623 C CA . LEU A 1 120 ? -19.708 23.276 -7.346 1.00 75.85 239 LEU A CA 1
ATOM 624 C C . LEU A 1 120 ? -18.659 23.679 -6.319 1.00 76.59 239 LEU A C 1
ATOM 625 O O . LEU A 1 120 ? -18.939 24.449 -5.410 1.00 75.57 239 LEU A O 1
ATOM 630 N N . LEU A 1 121 ? -17.444 23.179 -6.493 1.00 72.88 240 LEU A N 1
ATOM 631 C CA . LEU A 1 121 ? -16.500 23.058 -5.393 1.00 73.37 240 LEU A CA 1
ATOM 632 C C . LEU A 1 121 ? -16.155 24.423 -4.825 1.00 77.74 240 LEU A C 1
ATOM 633 O O . LEU A 1 121 ? -16.023 24.579 -3.611 1.00 78.52 240 LEU A O 1
ATOM 638 N N . PRO A 1 122 ? -16.019 25.416 -5.688 1.00 72.01 241 PRO A N 1
ATOM 639 C CA . PRO A 1 122 ? -15.715 26.766 -5.220 1.00 70.96 241 PRO A CA 1
ATOM 640 C C . PRO A 1 122 ? -16.832 27.301 -4.340 1.00 74.18 241 PRO A C 1
ATOM 641 O O . PRO A 1 122 ? -16.564 27.927 -3.323 1.00 76.56 241 PRO A O 1
ATOM 645 N N . HIS A 1 123 ? -18.074 27.065 -4.734 1.00 68.01 242 HIS A N 1
ATOM 646 C CA . HIS A 1 123 ? -19.204 27.464 -3.913 1.00 68.16 242 HIS A CA 1
ATOM 647 C C . HIS A 1 123 ? -19.221 26.732 -2.582 1.00 73.90 242 HIS A C 1
ATOM 648 O O . HIS A 1 123 ? -19.517 27.315 -1.549 1.00 73.22 242 HIS A O 1
ATOM 655 N N . MET A 1 124 ? -18.919 25.443 -2.620 1.00 72.06 243 MET A N 1
ATOM 656 C CA . MET A 1 124 ? -18.977 24.609 -1.430 1.00 71.26 243 MET A CA 1
ATOM 657 C C . MET A 1 124 ? -17.977 25.083 -0.390 1.00 69.95 243 MET A C 1
ATOM 658 O O . MET A 1 124 ? -18.259 25.080 0.802 1.00 70.95 243 MET A O 1
ATOM 663 N N . ALA A 1 125 ? -16.802 25.483 -0.853 1.00 62.43 244 ALA A N 1
ATOM 664 C CA . ALA A 1 125 ? -15.750 25.940 0.037 1.00 62.31 244 ALA A CA 1
ATOM 665 C C . ALA A 1 125 ? -16.184 27.189 0.780 1.00 67.77 244 ALA A C 1
ATOM 666 O O . ALA A 1 125 ? -15.902 27.350 1.962 1.00 67.84 244 ALA A O 1
ATOM 668 N N . ASP A 1 126 ? -16.857 28.082 0.069 1.00 63.75 245 ASP A N 1
ATOM 669 C CA . ASP A 1 126 ? -17.362 29.301 0.670 1.00 62.30 245 ASP A CA 1
ATOM 670 C C . ASP A 1 126 ? -18.397 29.011 1.743 1.00 67.48 245 ASP A C 1
ATOM 671 O O . ASP A 1 126 ? -18.400 29.638 2.795 1.00 70.02 245 ASP A O 1
ATOM 676 N N . MET A 1 127 ? -19.292 28.075 1.466 1.00 62.65 246 MET A N 1
ATOM 677 C CA . MET A 1 127 ? -20.278 27.677 2.452 1.00 62.87 246 MET A CA 1
ATOM 678 C C . MET A 1 127 ? -19.623 27.054 3.672 1.00 70.13 246 MET A C 1
ATOM 679 O O . MET A 1 127 ? -20.004 27.336 4.799 1.00 69.32 246 MET A O 1
ATOM 684 N N . SER A 1 128 ? -18.653 26.182 3.441 1.00 67.68 247 SER A N 1
ATOM 685 C CA . SER A 1 128 ? -17.940 25.544 4.533 1.00 66.73 247 SER A CA 1
ATOM 686 C C . SER A 1 128 ? -17.189 26.576 5.350 1.00 71.13 247 SER A C 1
ATOM 687 O O . SER A 1 128 ? -17.147 26.508 6.573 1.00 71.02 247 SER A O 1
ATOM 690 N N . THR A 1 129 ? -16.583 27.528 4.662 1.00 67.51 248 THR A N 1
ATOM 691 C CA . THR A 1 129 ? -15.845 28.583 5.329 1.00 66.84 248 THR A CA 1
ATOM 692 C C . THR A 1 129 ? -16.760 29.432 6.196 1.00 67.61 248 THR A C 1
ATOM 693 O O . THR A 1 129 ? -16.406 29.792 7.312 1.00 67.85 248 THR A O 1
ATOM 697 N N . TYR A 1 130 ? -17.933 29.763 5.674 1.00 61.61 249 TYR A N 1
ATOM 698 C CA . TYR A 1 130 ? -18.924 30.492 6.450 1.00 60.98 249 TYR A CA 1
ATOM 699 C C . TYR A 1 130 ? -19.395 29.682 7.646 1.00 65.04 249 TYR A C 1
ATOM 700 O O . TYR A 1 130 ? -19.554 30.211 8.739 1.00 64.06 249 TYR A O 1
ATOM 709 N N . MET A 1 131 ? -19.626 28.395 7.436 1.00 60.40 250 MET A N 1
ATOM 710 C CA . MET A 1 131 ? -20.039 27.526 8.525 1.00 58.22 250 MET A CA 1
ATOM 711 C C . MET A 1 131 ? -18.953 27.446 9.582 1.00 63.91 250 MET A C 1
ATOM 712 O O . MET A 1 131 ? -19.230 27.472 10.774 1.00 65.03 250 MET A O 1
ATOM 717 N N . PHE A 1 132 ? -17.711 27.349 9.134 1.00 62.59 251 PHE A N 1
ATOM 718 C CA . PHE A 1 132 ? -16.584 27.161 10.032 1.00 64.28 251 PHE A CA 1
ATOM 719 C C . PHE A 1 132 ? -16.425 28.344 10.969 1.00 72.86 251 PHE A C 1
ATOM 720 O O . PHE A 1 132 ? -16.098 28.179 12.139 1.00 78.66 251 PHE A O 1
ATOM 728 N N . LYS A 1 133 ? -16.663 29.540 10.449 1.00 65.46 252 LYS A N 1
ATOM 729 C CA . LYS A 1 133 ? -16.539 30.746 11.246 1.00 64.14 252 LYS A CA 1
ATOM 730 C C . LYS A 1 133 ? -17.540 30.708 12.384 1.00 66.38 252 LYS A C 1
ATOM 731 O O . LYS A 1 133 ? -17.234 31.101 13.503 1.00 66.29 252 LYS A O 1
ATOM 733 N N . GLY A 1 134 ? -18.741 30.232 12.088 1.00 58.83 253 GLY A N 1
ATOM 734 C CA . GLY A 1 134 ? -19.742 30.013 13.110 1.00 58.36 253 GLY A CA 1
ATOM 735 C C . GLY A 1 134 ? -19.325 28.973 14.123 1.00 67.08 253 GLY A C 1
ATOM 736 O O . GLY A 1 134 ? -19.556 29.131 15.313 1.00 71.96 253 GLY A O 1
ATOM 737 N N . ILE A 1 135 ? -18.717 27.896 13.652 1.00 60.85 254 ILE A N 1
ATOM 738 C CA . ILE A 1 135 ? -18.287 26.834 14.543 1.00 59.74 254 ILE A CA 1
ATOM 739 C C . ILE A 1 135 ? -17.238 27.342 15.511 1.00 68.67 254 ILE A C 1
ATOM 740 O O . ILE A 1 135 ? -17.263 27.021 16.692 1.00 69.28 254 ILE A O 1
ATOM 745 N N . ILE A 1 136 ? -16.306 28.134 15.000 1.00 66.26 255 ILE A N 1
ATOM 746 C CA . ILE A 1 136 ? -15.236 28.667 15.824 1.00 65.36 255 ILE A CA 1
ATOM 747 C C . ILE A 1 136 ? -15.771 29.576 16.918 1.00 70.76 255 ILE A C 1
ATOM 748 O O . ILE A 1 136 ? -15.305 29.532 18.048 1.00 71.09 255 ILE A O 1
ATOM 753 N N . SER A 1 137 ? -16.750 30.404 16.579 1.00 66.77 256 SER A N 1
ATOM 754 C CA . SER A 1 137 ? -17.352 31.287 17.562 1.00 65.98 256 SER A CA 1
ATOM 755 C C . SER A 1 137 ? -18.014 30.465 18.647 1.00 69.53 256 SER A C 1
ATOM 756 O O . SER A 1 137 ? -17.922 30.783 19.825 1.00 70.09 256 SER A O 1
ATOM 759 N N . PHE A 1 138 ? -18.680 29.396 18.241 1.00 62.63 257 PHE A N 1
ATOM 760 C CA . PHE A 1 138 ? -19.486 28.616 19.158 1.00 60.04 257 PHE A CA 1
ATOM 761 C C . PHE A 1 138 ? -18.583 28.035 20.226 1.00 65.18 257 PHE A C 1
ATOM 762 O O . PHE A 1 138 ? -18.923 28.023 21.401 1.00 65.96 257 PHE A O 1
ATOM 770 N N . ALA A 1 139 ? -17.417 27.566 19.810 1.00 63.29 258 ALA A N 1
ATOM 771 C CA . ALA A 1 139 ? -16.409 27.101 20.745 1.00 62.71 258 ALA A CA 1
ATOM 772 C C . ALA A 1 139 ? -15.940 28.236 21.636 1.00 69.20 258 ALA A C 1
ATOM 773 O O . ALA A 1 139 ? -15.756 28.061 22.831 1.00 69.53 258 ALA A O 1
ATOM 775 N N . LYS A 1 140 ? -15.747 29.404 21.042 1.00 68.00 259 LYS A N 1
ATOM 776 C CA . LYS A 1 140 ? -15.166 30.539 21.744 1.00 68.67 259 LYS A CA 1
ATOM 777 C C . LYS A 1 140 ? -16.054 30.981 22.896 1.00 73.14 259 LYS A C 1
ATOM 778 O O . LYS A 1 140 ? -15.570 31.367 23.952 1.00 75.56 259 LYS A O 1
ATOM 784 N N . VAL A 1 141 ? -17.361 30.912 22.689 1.00 67.05 260 VAL A N 1
ATOM 785 C CA . VAL A 1 141 ? -18.308 31.393 23.679 1.00 65.77 260 VAL A CA 1
ATOM 786 C C . VAL A 1 141 ? -18.188 30.595 24.968 1.00 72.87 260 VAL A C 1
ATOM 787 O O . VAL A 1 141 ? -18.283 31.150 26.054 1.00 76.15 260 VAL A O 1
ATOM 791 N N . ILE A 1 142 ? -17.990 29.290 24.847 1.00 67.52 261 ILE A N 1
ATOM 792 C CA . ILE A 1 142 ? -18.068 28.418 26.006 1.00 66.60 261 ILE A CA 1
ATOM 793 C C . ILE A 1 142 ? -16.939 28.699 26.986 1.00 74.96 261 ILE A C 1
ATOM 794 O O . ILE A 1 142 ? -15.785 28.814 26.596 1.00 75.50 261 ILE A O 1
ATOM 799 N N . SER A 1 143 ? -17.284 28.822 28.261 1.00 74.46 262 SER A N 1
ATOM 800 C CA . SER A 1 143 ? -16.308 29.169 29.276 1.00 74.71 262 SER A CA 1
ATOM 801 C C . SER A 1 143 ? -15.254 28.088 29.365 1.00 78.83 262 SER A C 1
ATOM 802 O O . SER A 1 143 ? -14.068 28.371 29.475 1.00 78.86 262 SER A O 1
ATOM 805 N N . TYR A 1 144 ? -15.694 26.840 29.331 1.00 76.83 263 TYR A N 1
ATOM 806 C CA . TYR A 1 144 ? -14.789 25.726 29.530 1.00 78.35 263 TYR A CA 1
ATOM 807 C C . TYR A 1 144 ? -13.742 25.686 28.430 1.00 83.93 263 TYR A C 1
ATOM 808 O O . TYR A 1 144 ? -12.575 25.422 28.687 1.00 85.72 263 TYR A O 1
ATOM 817 N N . PHE A 1 145 ? -14.169 25.930 27.198 1.00 78.57 264 PHE A N 1
ATOM 818 C CA . PHE A 1 145 ? -13.258 25.951 26.063 1.00 76.59 264 PHE A CA 1
ATOM 819 C C . PHE A 1 145 ? -12.225 27.066 26.161 1.00 83.79 264 PHE A C 1
ATOM 820 O O . PHE A 1 145 ? -11.053 26.862 25.876 1.00 84.92 264 PHE A O 1
ATOM 828 N N . ARG A 1 146 ? -12.660 28.248 26.567 1.00 81.23 265 ARG A N 1
ATOM 829 C CA . ARG A 1 146 ? -11.759 29.386 26.696 1.00 80.73 265 ARG A CA 1
ATOM 830 C C . ARG A 1 146 ? -10.687 29.111 27.742 1.00 86.67 265 ARG A C 1
ATOM 831 O O . ARG A 1 146 ? -9.541 29.521 27.595 1.00 87.05 265 ARG A O 1
ATOM 839 N N . ASP A 1 147 ? -11.080 28.398 28.788 1.00 85.90 266 ASP A N 1
ATOM 840 C CA . ASP A 1 147 ? -10.196 28.063 29.894 1.00 86.35 266 ASP A CA 1
ATOM 841 C C . ASP A 1 147 ? -9.042 27.206 29.406 1.00 92.66 266 ASP A C 1
ATOM 842 O O . ASP A 1 147 ? -7.925 27.318 29.893 1.00 94.82 266 ASP A O 1
ATOM 847 N N . LEU A 1 148 ? -9.313 26.387 28.401 1.00 88.05 267 LEU A N 1
ATOM 848 C CA . LEU A 1 148 ? -8.370 25.373 27.970 1.00 86.92 267 LEU A CA 1
ATOM 849 C C . LEU A 1 148 ? -7.111 26.025 27.435 1.00 93.80 267 LEU A C 1
ATOM 850 O O . LEU A 1 148 ? -7.161 27.108 26.854 1.00 92.23 267 LEU A O 1
ATOM 855 N N . PRO A 1 149 ? -5.981 25.350 27.576 1.00 94.52 268 PRO A N 1
ATOM 856 C CA . PRO A 1 149 ? -4.726 25.890 27.053 1.00 94.47 268 PRO A CA 1
ATOM 857 C C . PRO A 1 149 ? -4.791 26.019 25.539 1.00 97.03 268 PRO A C 1
ATOM 858 O O . PRO A 1 149 ? -5.375 25.170 24.872 1.00 96.04 268 PRO A O 1
ATOM 862 N N . ILE A 1 150 ? -4.189 27.075 25.009 1.00 93.80 269 ILE A N 1
ATOM 863 C CA . ILE A 1 150 ? -4.523 27.577 23.685 1.00 93.63 269 ILE A CA 1
ATOM 864 C C . ILE A 1 150 ? -4.219 26.529 22.635 1.00 96.05 269 ILE A C 1
ATOM 865 O O . ILE A 1 150 ? -4.948 26.380 21.661 1.00 95.19 269 ILE A O 1
ATOM 870 N N . GLU A 1 151 ? -3.140 25.790 22.852 1.00 93.11 270 GLU A N 1
ATOM 871 C CA . GLU A 1 151 ? -2.735 24.735 21.936 1.00 93.42 270 GLU A CA 1
ATOM 872 C C . GLU A 1 151 ? -3.815 23.677 21.883 1.00 95.16 270 GLU A C 1
ATOM 873 O O . GLU A 1 151 ? -4.122 23.135 20.827 1.00 94.94 270 GLU A O 1
ATOM 879 N N . ASP A 1 152 ? -4.387 23.390 23.042 1.00 90.68 271 ASP A N 1
ATOM 880 C CA . ASP A 1 152 ? -5.480 22.443 23.145 1.00 90.46 271 ASP A CA 1
ATOM 881 C C . ASP A 1 152 ? -6.700 22.921 22.374 1.00 90.67 271 ASP A C 1
ATOM 882 O O . ASP A 1 152 ? -7.394 22.127 21.748 1.00 93.28 271 ASP A O 1
ATOM 887 N N . GLN A 1 153 ? -6.951 24.224 22.405 1.00 79.50 272 GLN A N 1
ATOM 888 C CA . GLN A 1 153 ? -8.078 24.769 21.676 1.00 76.89 272 GLN A CA 1
ATOM 889 C C . GLN A 1 153 ? -7.876 24.500 20.201 1.00 82.84 272 GLN A C 1
ATOM 890 O O . GLN A 1 153 ? -8.801 24.107 19.501 1.00 84.08 272 GLN A O 1
ATOM 896 N N . ILE A 1 154 ? -6.662 24.735 19.728 1.00 78.18 273 ILE A N 1
ATOM 897 C CA . ILE A 1 154 ? -6.383 24.596 18.315 1.00 78.31 273 ILE A CA 1
ATOM 898 C C . ILE A 1 154 ? -6.583 23.161 17.869 1.00 85.13 273 ILE A C 1
ATOM 899 O O . ILE A 1 154 ? -7.148 22.907 16.811 1.00 86.16 273 ILE A O 1
ATOM 904 N N . SER A 1 155 ? -6.091 22.221 18.662 1.00 82.94 274 SER A N 1
ATOM 905 C CA . SER A 1 155 ? -6.222 20.820 18.306 1.00 84.28 274 SER A CA 1
ATOM 906 C C . SER A 1 155 ? -7.682 20.404 18.266 1.00 87.70 274 SER A C 1
ATOM 907 O O . SER A 1 155 ? -8.113 19.708 17.352 1.00 86.63 274 SER A O 1
ATOM 910 N N . LEU A 1 156 ? -8.437 20.803 19.280 1.00 83.18 275 LEU A N 1
ATOM 911 C CA . LEU A 1 156 ? -9.838 20.427 19.364 1.00 81.65 275 LEU A CA 1
ATOM 912 C C . LEU A 1 156 ? -10.658 21.003 18.219 1.00 83.53 275 LEU A C 1
ATOM 913 O O . LEU A 1 156 ? -11.496 20.318 17.639 1.00 84.17 275 LEU A O 1
ATOM 918 N N . LEU A 1 157 ? -10.436 22.275 17.917 1.00 77.18 276 LEU A N 1
ATOM 919 C CA . LEU A 1 157 ? -11.179 22.936 16.858 1.00 76.84 276 LEU A CA 1
ATOM 920 C C . LEU A 1 157 ? -10.902 22.308 15.502 1.00 80.55 276 LEU A C 1
ATOM 921 O O . LEU A 1 157 ? -11.807 22.137 14.694 1.00 79.97 276 LEU A O 1
ATOM 926 N N . LYS A 1 158 ? -9.640 21.998 15.243 1.00 76.20 277 LYS A N 1
ATOM 927 C CA . LYS A 1 158 ? -9.273 21.345 13.998 1.00 74.87 277 LYS A CA 1
ATOM 928 C C . LYS A 1 158 ? -9.891 19.963 13.871 1.00 78.19 277 LYS A C 1
ATOM 929 O O . LYS A 1 158 ? -10.377 19.592 12.808 1.00 79.00 277 LYS A O 1
ATOM 935 N N . GLY A 1 159 ? -9.844 19.182 14.942 1.00 72.62 278 GLY A N 1
ATOM 936 C CA . GLY A 1 159 ? -10.550 17.918 14.957 1.00 72.42 278 GLY A CA 1
ATOM 937 C C . GLY A 1 159 ? -12.050 18.080 14.858 1.00 79.22 278 GLY A C 1
ATOM 938 O O . GLY A 1 159 ? -12.710 17.366 14.112 1.00 80.87 278 GLY A O 1
ATOM 939 N N . ALA A 1 160 ? -12.593 18.999 15.645 1.00 75.88 279 ALA A N 1
ATOM 940 C CA . ALA A 1 160 ? -14.038 19.127 15.794 1.00 74.61 279 ALA A CA 1
ATOM 941 C C . ALA A 1 160 ? -14.726 19.515 14.491 1.00 77.27 279 ALA A C 1
ATOM 942 O O . ALA A 1 160 ? -15.813 19.038 14.188 1.00 79.19 279 ALA A O 1
ATOM 944 N N . ALA A 1 161 ? -14.090 20.395 13.731 1.00 70.87 280 ALA A N 1
ATOM 945 C CA . ALA A 1 161 ? -14.810 21.441 13.028 1.00 70.13 280 ALA A CA 1
ATOM 946 C C . ALA A 1 161 ? -15.774 20.867 12.005 1.00 72.87 280 ALA A C 1
ATOM 947 O O . ALA A 1 161 ? -16.894 21.339 11.868 1.00 73.31 280 ALA A O 1
ATOM 949 N N . PHE A 1 162 ? -15.328 19.863 11.266 1.00 69.93 281 PHE A N 1
ATOM 950 C CA . PHE A 1 162 ? -16.179 19.242 10.266 1.00 69.89 281 PHE A CA 1
ATOM 951 C C . PHE A 1 162 ? -17.390 18.579 10.906 1.00 73.80 281 PHE A C 1
ATOM 952 O O . PHE A 1 162 ? -18.500 18.678 10.397 1.00 74.47 281 PHE A O 1
ATOM 960 N N . GLU A 1 163 ? -17.171 17.882 12.012 1.00 67.93 282 GLU A N 1
ATOM 961 C CA . GLU A 1 163 ? -18.253 17.165 12.664 1.00 66.76 282 GLU A CA 1
ATOM 962 C C . GLU A 1 163 ? -19.325 18.118 13.161 1.00 69.63 282 GLU A C 1
ATOM 963 O O . GLU A 1 163 ? -20.513 17.869 12.994 1.00 68.18 282 GLU A O 1
ATOM 969 N N . LEU A 1 164 ? -18.899 19.205 13.787 1.00 66.91 283 LEU A N 1
ATOM 970 C CA . LEU A 1 164 ? -19.829 20.204 14.287 1.00 65.99 283 LEU A CA 1
ATOM 971 C C . LEU A 1 164 ? -20.597 20.818 13.134 1.00 67.88 283 LEU A C 1
ATOM 972 O O . LEU A 1 164 ? -21.795 21.050 13.221 1.00 65.00 283 LEU A O 1
ATOM 977 N N . CYS A 1 165 ? -19.889 21.082 12.049 1.00 66.40 284 CYS A N 1
ATOM 978 C CA . CYS A 1 165 ? -20.495 21.692 10.886 1.00 66.55 284 CYS A CA 1
ATOM 979 C C . CYS A 1 165 ? -21.562 20.770 10.330 1.00 64.28 284 CYS A C 1
ATOM 980 O O . CYS A 1 165 ? -22.630 21.211 9.933 1.00 62.74 284 CYS A O 1
ATOM 983 N N . GLN A 1 166 ? -21.267 19.480 10.308 1.00 59.86 285 GLN A N 1
ATOM 984 C CA . GLN A 1 166 ? -22.226 18.495 9.847 1.00 58.42 285 GLN A CA 1
ATOM 985 C C . GLN A 1 166 ? -23.455 18.458 10.735 1.00 66.05 285 GLN A C 1
ATOM 986 O O . GLN A 1 166 ? -24.573 18.331 10.254 1.00 68.40 285 GLN A O 1
ATOM 992 N N . LEU A 1 167 ? -23.242 18.557 12.038 1.00 62.00 286 LEU A N 1
ATOM 993 C CA . LEU A 1 167 ? -24.342 18.520 12.988 1.00 60.77 286 LEU A CA 1
ATOM 994 C C . LEU A 1 167 ? -25.288 19.694 12.808 1.00 62.91 286 LEU A C 1
ATOM 995 O O . LEU A 1 167 ? -26.498 19.542 12.892 1.00 63.34 286 LEU A O 1
ATOM 1000 N N . ARG A 1 168 ? -24.728 20.871 12.569 1.00 59.41 287 ARG A N 1
ATOM 1001 C CA . ARG A 1 168 ? -25.525 22.060 12.306 1.00 58.73 287 ARG A CA 1
ATOM 1002 C C . ARG A 1 168 ? -26.339 21.907 11.032 1.00 62.15 287 ARG A C 1
ATOM 1003 O O . ARG A 1 168 ? -27.486 22.329 10.964 1.00 59.02 287 ARG A O 1
ATOM 1011 N N . PHE A 1 169 ? -25.743 21.274 10.033 1.00 63.48 288 PHE A N 1
ATOM 1012 C CA . PHE A 1 169 ? -26.397 21.049 8.752 1.00 63.94 288 PHE A CA 1
ATOM 1013 C C . PHE A 1 169 ? -27.626 20.178 8.925 1.00 66.60 288 PHE A C 1
ATOM 1014 O O . PHE A 1 169 ? -28.637 20.375 8.266 1.00 67.20 288 PHE A O 1
ATOM 1022 N N . ASN A 1 170 ? -27.540 19.235 9.851 1.00 61.74 289 ASN A N 1
ATOM 1023 C CA . ASN A 1 170 ? -28.574 18.232 10.021 1.00 61.17 289 ASN A CA 1
ATOM 1024 C C . ASN A 1 170 ? -29.883 18.897 10.394 1.00 64.28 289 ASN A C 1
ATOM 1025 O O . ASN A 1 170 ? -30.949 18.480 9.963 1.00 66.22 289 ASN A O 1
ATOM 1030 N N . THR A 1 171 ? -29.786 19.958 11.179 1.00 58.46 290 THR A N 1
ATOM 1031 C CA . THR A 1 171 ? -30.954 20.669 11.665 1.00 56.74 290 THR A CA 1
ATOM 1032 C C . THR A 1 171 ? -31.748 21.266 10.513 1.00 64.06 290 THR A C 1
ATOM 1033 O O . THR A 1 171 ? -32.971 21.284 10.532 1.00 65.28 290 THR A O 1
ATOM 1037 N N . VAL A 1 172 ? -31.032 21.777 9.523 1.00 63.79 291 VAL A N 1
ATOM 1038 C CA . VAL A 1 172 ? -31.612 22.180 8.248 1.00 63.26 291 VAL A CA 1
ATOM 1039 C C . VAL A 1 172 ? -32.211 21.017 7.470 1.00 69.17 291 VAL A C 1
ATOM 1040 O O . VAL A 1 172 ? -33.221 21.169 6.795 1.00 69.54 291 VAL A O 1
ATOM 1044 N N . PHE A 1 173 ? -31.609 19.841 7.580 1.00 69.19 292 PHE A N 1
ATOM 1045 C CA . PHE A 1 173 ? -31.845 18.770 6.619 1.00 70.78 292 PHE A CA 1
ATOM 1046 C C . PHE A 1 173 ? -33.297 18.308 6.640 1.00 78.05 292 PHE A C 1
ATOM 1047 O O . PHE A 1 173 ? -33.898 18.201 7.702 1.00 78.72 292 PHE A O 1
ATOM 1055 N N . ASN A 1 174 ? -33.873 18.065 5.466 1.00 77.21 293 ASN A N 1
ATOM 1056 C CA . ASN A 1 174 ? -35.193 17.449 5.380 1.00 77.74 293 ASN A CA 1
ATOM 1057 C C . ASN A 1 174 ? -35.124 16.059 4.766 1.00 84.08 293 ASN A C 1
ATOM 1058 O O . ASN A 1 174 ? -34.741 15.904 3.612 1.00 86.09 293 ASN A O 1
ATOM 1063 N N . ALA A 1 175 ? -35.462 15.044 5.551 1.00 79.81 294 ALA A N 1
ATOM 1064 C CA . ALA A 1 175 ? -35.429 13.676 5.057 1.00 78.90 294 ALA A CA 1
ATOM 1065 C C . ALA A 1 175 ? -36.425 13.422 3.933 1.00 84.03 294 ALA A C 1
ATOM 1066 O O . ALA A 1 175 ? -36.100 12.764 2.951 1.00 83.15 294 ALA A O 1
ATOM 1068 N N . GLU A 1 176 ? -37.652 13.899 4.093 1.00 81.50 295 GLU A N 1
ATOM 1069 C CA . GLU A 1 176 ? -38.649 13.718 3.050 1.00 81.73 295 GLU A CA 1
ATOM 1070 C C . GLU A 1 176 ? -38.253 14.441 1.774 1.00 88.02 295 GLU A C 1
ATOM 1071 O O . GLU A 1 176 ? -38.366 13.897 0.682 1.00 89.93 295 GLU A O 1
ATOM 1077 N N . THR A 1 177 ? -37.827 15.689 1.913 1.00 82.46 296 THR A N 1
ATOM 1078 C CA . THR A 1 177 ? -37.342 16.470 0.782 1.00 81.53 296 THR A CA 1
ATOM 1079 C C . THR A 1 177 ? -36.084 15.867 0.173 1.00 86.29 296 THR A C 1
ATOM 1080 O O . THR A 1 177 ? -35.899 15.888 -1.039 1.00 86.33 296 THR A O 1
ATOM 1084 N N . GLY A 1 178 ? -35.241 15.287 1.015 1.00 83.08 297 GLY A N 1
ATOM 1085 C CA . GLY A 1 178 ? -33.845 15.086 0.677 1.00 82.68 297 GLY A CA 1
ATOM 1086 C C . GLY A 1 178 ? -33.116 16.378 0.383 1.00 86.50 297 GLY A C 1
ATOM 1087 O O . GLY A 1 178 ? -32.260 16.433 -0.491 1.00 86.21 297 GLY A O 1
ATOM 1088 N N . THR A 1 179 ? -33.447 17.415 1.140 1.00 81.70 298 THR A N 1
ATOM 1089 C CA . THR A 1 179 ? -32.896 18.740 0.916 1.00 79.83 298 THR A CA 1
ATOM 1090 C C . THR A 1 179 ? -32.303 19.285 2.202 1.00 80.25 298 THR A C 1
ATOM 1091 O O . THR A 1 179 ? -32.802 19.010 3.286 1.00 80.22 298 THR A O 1
ATOM 1095 N N . TRP A 1 180 ? -31.247 20.077 2.075 1.00 72.67 299 TRP A N 1
ATOM 1096 C CA . TRP A 1 180 ? -30.853 20.980 3.140 1.00 70.29 299 TRP A CA 1
ATOM 1097 C C . TRP A 1 180 ? -31.302 22.378 2.796 1.00 71.35 299 TRP A C 1
ATOM 1098 O O . TRP A 1 180 ? -30.955 22.906 1.747 1.00 69.46 299 TRP A O 1
ATOM 1109 N N . GLU A 1 181 ? -32.071 22.985 3.688 1.00 68.41 300 GLU A N 1
ATOM 1110 C CA . GLU A 1 181 ? -32.617 24.297 3.420 1.00 68.17 300 GLU A CA 1
ATOM 1111 C C . GLU A 1 181 ? -31.847 25.329 4.214 1.00 71.44 300 GLU A C 1
ATOM 1112 O O . GLU A 1 181 ? -31.790 25.272 5.436 1.00 72.60 300 GLU A O 1
ATOM 1118 N N . CYS A 1 182 ? -31.242 26.270 3.504 1.00 65.57 301 CYS A N 1
ATOM 1119 C CA . CYS A 1 182 ? -30.219 27.121 4.077 1.00 63.89 301 CYS A CA 1
ATOM 1120 C C . CYS A 1 182 ? -30.556 28.565 3.768 1.00 68.11 301 CYS A C 1
ATOM 1121 O O . CYS A 1 182 ? -29.914 29.198 2.940 1.00 67.57 301 CYS A O 1
ATOM 1124 N N . GLY A 1 183 ? -31.572 29.083 4.442 1.00 62.13 302 GLY A N 1
ATOM 1125 C CA . GLY A 1 183 ? -32.136 30.362 4.077 1.00 61.03 302 GLY A CA 1
ATOM 1126 C C . GLY A 1 183 ? -32.648 30.351 2.657 1.00 68.78 302 GLY A C 1
ATOM 1127 O O . GLY A 1 183 ? -33.415 29.476 2.272 1.00 68.68 302 GLY A O 1
ATOM 1128 N N . ARG A 1 184 ? -32.220 31.333 1.878 1.00 68.46 303 ARG A N 1
ATOM 1129 C CA . ARG A 1 184 ? -32.538 31.379 0.463 1.00 70.00 303 ARG A CA 1
ATOM 1130 C C . ARG A 1 184 ? -31.948 30.192 -0.291 1.00 76.28 303 ARG A C 1
ATOM 1131 O O . ARG A 1 184 ? -32.595 29.630 -1.167 1.00 77.03 303 ARG A O 1
ATOM 1136 N N . LEU A 1 185 ? -30.717 29.821 0.045 1.00 72.86 304 LEU A N 1
ATOM 1137 C CA . LEU A 1 185 ? -30.078 28.653 -0.550 1.00 71.26 304 LEU A CA 1
ATOM 1138 C C . LEU A 1 185 ? -30.733 27.351 -0.117 1.00 71.67 304 LEU A C 1
ATOM 1139 O O . LEU A 1 185 ? -31.028 27.161 1.055 1.00 70.16 304 LEU A O 1
ATOM 1144 N N . SER A 1 186 ? -30.954 26.453 -1.069 1.00 68.26 305 SER A N 1
ATOM 1145 C CA . SER A 1 186 ? -31.226 25.056 -0.756 1.00 68.15 305 SER A CA 1
ATOM 1146 C C . SER A 1 186 ? -30.376 24.116 -1.596 1.00 73.56 305 SER A C 1
ATOM 1147 O O . SER A 1 186 ? -30.101 24.392 -2.757 1.00 73.58 305 SER A O 1
ATOM 1150 N N . TYR A 1 187 ? -29.966 22.998 -1.008 1.00 71.25 306 TYR A N 1
ATOM 1151 C CA . TYR A 1 187 ? -29.294 21.946 -1.760 1.00 71.39 306 TYR A CA 1
ATOM 1152 C C . TYR A 1 187 ? -30.094 20.657 -1.748 1.00 79.32 306 TYR A C 1
ATOM 1153 O O . TYR A 1 187 ? -30.473 20.168 -0.692 1.00 78.43 306 TYR A O 1
ATOM 1162 N N . CYS A 1 188 ? -30.354 20.110 -2.930 1.00 80.10 307 CYS A N 1
ATOM 1163 C CA . CYS A 1 188 ? -31.180 18.916 -3.050 1.00 81.31 307 CYS A CA 1
ATOM 1164 C C . CYS A 1 188 ? -30.441 17.757 -3.703 1.00 85.09 307 CYS A C 1
ATOM 1165 O O . CYS A 1 188 ? -29.804 17.920 -4.738 1.00 83.51 307 CYS A O 1
ATOM 1168 N N . LEU A 1 189 ? -30.525 16.587 -3.083 1.00 83.34 308 LEU A N 1
ATOM 1169 C CA . LEU A 1 189 ? -29.834 15.412 -3.584 1.00 83.11 308 LEU A CA 1
ATOM 1170 C C . LEU A 1 189 ? -30.397 14.987 -4.928 1.00 93.69 308 LEU A C 1
ATOM 1171 O O . LEU A 1 189 ? -31.609 14.958 -5.121 1.00 91.39 308 LEU A O 1
ATOM 1176 N N . GLU A 1 190 ? -29.508 14.641 -5.850 1.00 97.83 309 GLU A N 1
ATOM 1177 C CA . GLU A 1 190 ? -29.876 13.900 -7.051 1.00 101.16 309 GLU A CA 1
ATOM 1178 C C . GLU A 1 190 ? -30.301 12.475 -6.725 1.00 111.52 309 GLU A C 1
ATOM 1179 O O . GLU A 1 190 ? -29.813 11.882 -5.768 1.00 111.35 309 GLU A O 1
ATOM 1185 N N . ASP A 1 191 ? -31.202 11.923 -7.531 1.00 112.77 310 ASP A N 1
ATOM 1186 C CA . ASP A 1 191 ? -31.527 10.507 -7.429 1.00 115.04 310 ASP A CA 1
ATOM 1187 C C . ASP A 1 191 ? -30.762 9.724 -8.487 1.00 122.95 310 ASP A C 1
ATOM 1188 O O . ASP A 1 191 ? -31.017 9.866 -9.678 1.00 122.93 310 ASP A O 1
ATOM 1193 N N . THR A 1 192 ? -29.796 8.929 -8.045 1.00 122.17 311 THR A N 1
ATOM 1194 C CA . THR A 1 192 ? -29.091 8.020 -8.935 1.00 123.55 311 THR A CA 1
ATOM 1195 C C . THR A 1 192 ? -30.016 6.959 -9.519 1.00 130.84 311 THR A C 1
ATOM 1196 O O . THR A 1 192 ? -29.959 6.651 -10.710 1.00 130.70 311 THR A O 1
ATOM 1200 N N . ALA A 1 193 ? -30.848 6.385 -8.659 1.00 128.21 312 ALA A N 1
ATOM 1201 C CA . ALA A 1 193 ? -31.861 5.430 -9.085 1.00 127.81 312 ALA A CA 1
ATOM 1202 C C . ALA A 1 193 ? -31.250 4.228 -9.800 1.00 129.02 312 ALA A C 1
ATOM 1203 O O . ALA A 1 193 ? -31.835 3.709 -10.746 1.00 128.32 312 ALA A O 1
ATOM 1205 N N . GLY A 1 194 ? -30.072 3.808 -9.358 1.00 123.62 313 GLY A N 1
ATOM 1206 C CA . GLY A 1 194 ? -29.614 4.102 -8.016 1.00 122.35 313 GLY A CA 1
ATOM 1207 C C . GLY A 1 194 ? -30.571 3.573 -6.970 1.00 123.23 313 GLY A C 1
ATOM 1208 O O . GLY A 1 194 ? -30.971 2.413 -7.006 1.00 122.64 313 GLY A O 1
ATOM 1209 N N . GLY A 1 195 ? -30.928 4.431 -6.024 1.00 116.22 314 GLY A N 1
ATOM 1210 C CA . GLY A 1 195 ? -31.898 4.083 -5.008 1.00 113.99 314 GLY A CA 1
ATOM 1211 C C . GLY A 1 195 ? -31.598 4.826 -3.727 1.00 112.10 314 GLY A C 1
ATOM 1212 O O . GLY A 1 195 ? -30.654 5.608 -3.661 1.00 110.95 314 GLY A O 1
ATOM 1213 N N . PHE A 1 196 ? -32.408 4.586 -2.707 1.00 105.02 315 PHE A N 1
ATOM 1214 C CA . PHE A 1 196 ? -31.956 4.738 -1.335 1.00 103.92 315 PHE A CA 1
ATOM 1215 C C . PHE A 1 196 ? -30.833 3.762 -1.026 1.00 109.48 315 PHE A C 1
ATOM 1216 O O . PHE A 1 196 ? -29.883 4.096 -0.320 1.00 109.57 315 PHE A O 1
ATOM 1224 N N . GLN A 1 197 ? -30.946 2.557 -1.570 1.00 105.43 316 GLN A N 1
ATOM 1225 C CA . GLN A 1 197 ? -29.971 1.516 -1.306 1.00 104.74 316 GLN A CA 1
ATOM 1226 C C . GLN A 1 197 ? -28.599 1.922 -1.820 1.00 107.30 316 GLN A C 1
ATOM 1227 O O . GLN A 1 197 ? -27.593 1.710 -1.150 1.00 106.11 316 GLN A O 1
ATOM 1230 N N . GLN A 1 198 ? -28.555 2.491 -3.019 1.00 102.65 317 GLN A N 1
ATOM 1231 C CA . GLN A 1 198 ? -27.355 3.176 -3.471 1.00 101.12 317 GLN A CA 1
ATOM 1232 C C . GLN A 1 198 ? -27.046 4.384 -2.600 1.00 102.40 317 GLN A C 1
ATOM 1233 O O . GLN A 1 198 ? -25.901 4.607 -2.221 1.00 102.37 317 GLN A O 1
ATOM 1235 N N . LEU A 1 199 ? -28.065 5.172 -2.286 1.00 96.95 318 LEU A N 1
ATOM 1236 C CA . LEU A 1 199 ? -27.836 6.451 -1.632 1.00 95.98 318 LEU A CA 1
ATOM 1237 C C . LEU A 1 199 ? -27.195 6.225 -0.278 1.00 97.48 318 LEU A C 1
ATOM 1238 O O . LEU A 1 199 ? -26.285 6.944 0.119 1.00 96.83 318 LEU A O 1
ATOM 1243 N N . LEU A 1 200 ? -27.680 5.212 0.425 1.00 92.93 319 LEU A N 1
ATOM 1244 C CA . LEU A 1 200 ? -27.258 4.936 1.790 1.00 92.65 319 LEU A CA 1
ATOM 1245 C C . LEU A 1 200 ? -25.844 4.379 1.843 1.00 92.78 319 LEU A C 1
ATOM 1246 O O . LEU A 1 200 ? -25.243 4.291 2.907 1.00 91.23 319 LEU A O 1
ATOM 1251 N N . LEU A 1 201 ? -25.317 4.041 0.675 1.00 89.88 320 LEU A N 1
ATOM 1252 C CA . LEU A 1 201 ? -23.977 3.490 0.562 1.00 90.04 320 LEU A CA 1
ATOM 1253 C C . LEU A 1 201 ? -22.928 4.482 1.039 1.00 92.30 320 LEU A C 1
ATOM 1254 O O . LEU A 1 201 ? -21.962 4.101 1.694 1.00 92.36 320 LEU A O 1
ATOM 1256 N N . GLU A 1 202 ? -23.115 5.753 0.705 1.00 85.58 321 GLU A N 1
ATOM 1257 C CA . GLU A 1 202 ? -22.223 6.788 1.199 1.00 82.86 321 GLU A CA 1
ATOM 1258 C C . GLU A 1 202 ? -22.499 7.072 2.664 1.00 81.31 321 GLU A C 1
ATOM 1259 O O . GLU A 1 202 ? -23.640 7.310 3.050 1.00 80.33 321 GLU A O 1
ATOM 1265 N N . PRO A 1 203 ? -21.458 7.067 3.481 1.00 75.03 322 PRO A N 1
ATOM 1266 C CA . PRO A 1 203 ? -21.645 7.168 4.926 1.00 74.64 322 PRO A CA 1
ATOM 1267 C C . PRO A 1 203 ? -22.295 8.486 5.323 1.00 79.11 322 PRO A C 1
ATOM 1268 O O . PRO A 1 203 ? -23.162 8.504 6.190 1.00 78.65 322 PRO A O 1
ATOM 1272 N N . MET A 1 204 ? -21.873 9.580 4.704 1.00 76.47 323 MET A N 1
ATOM 1273 C CA . MET A 1 204 ? -22.363 10.889 5.101 1.00 76.75 323 MET A CA 1
ATOM 1274 C C . MET A 1 204 ? -23.861 11.012 4.870 1.00 83.32 323 MET A C 1
ATOM 1275 O O . MET A 1 204 ? -24.583 11.529 5.714 1.00 84.28 323 MET A O 1
ATOM 1278 N N . LEU A 1 205 ? -24.329 10.557 3.716 1.00 78.92 324 LEU A N 1
ATOM 1279 C CA . LEU A 1 205 ? -25.751 10.608 3.418 1.00 77.97 324 LEU A CA 1
ATOM 1280 C C . LEU A 1 205 ? -26.551 9.748 4.379 1.00 81.97 324 LEU A C 1
ATOM 1281 O O . LEU A 1 205 ? -27.622 10.137 4.825 1.00 83.08 324 LEU A O 1
ATOM 1286 N N . LYS A 1 206 ? -26.034 8.567 4.684 1.00 77.62 325 LYS A N 1
ATOM 1287 C CA . LYS A 1 206 ? -26.713 7.669 5.599 1.00 77.62 325 LYS A CA 1
ATOM 1288 C C . LYS A 1 206 ? -26.812 8.317 6.968 1.00 82.28 325 LYS A C 1
ATOM 1289 O O . LYS A 1 206 ? -27.831 8.218 7.644 1.00 83.43 325 LYS A O 1
ATOM 1295 N N . PHE A 1 207 ? -25.737 8.979 7.370 1.00 76.12 326 PHE A N 1
ATOM 1296 C CA . PHE A 1 207 ? -25.659 9.567 8.694 1.00 74.16 326 PHE A CA 1
ATOM 1297 C C . PHE A 1 207 ? -26.711 10.647 8.880 1.00 75.10 326 PHE A C 1
ATOM 1298 O O . PHE A 1 207 ? -27.345 10.734 9.924 1.00 74.21 326 PHE A O 1
ATOM 1306 N N . HIS A 1 208 ? -26.879 11.488 7.871 1.00 69.27 327 HIS A N 1
ATOM 1307 C CA . HIS A 1 208 ? -27.860 12.550 7.961 1.00 67.82 327 HIS A CA 1
ATOM 1308 C C . HIS A 1 208 ? -29.264 11.992 8.076 1.00 73.80 327 HIS A C 1
ATOM 1309 O O . HIS A 1 208 ? -30.066 12.474 8.866 1.00 75.58 327 HIS A O 1
ATOM 1316 N N . TYR A 1 209 ? -29.575 10.996 7.261 1.00 69.32 328 TYR A N 1
ATOM 1317 C CA . TYR A 1 209 ? -30.887 10.380 7.323 1.00 67.14 328 TYR A CA 1
ATOM 1318 C C . TYR A 1 209 ? -31.111 9.702 8.662 1.00 73.72 328 TYR A C 1
ATOM 1319 O O . TYR A 1 209 ? -32.172 9.828 9.261 1.00 71.01 328 TYR A O 1
ATOM 1328 N N . MET A 1 210 ? -30.120 8.948 9.114 1.00 76.49 329 MET A N 1
ATOM 1329 C CA . MET A 1 210 ? -30.219 8.265 10.394 1.00 79.91 329 MET A CA 1
ATOM 1330 C C . MET A 1 210 ? -30.318 9.228 11.571 1.00 80.07 329 MET A C 1
ATOM 1331 O O . MET A 1 210 ? -31.102 9.014 12.488 1.00 80.15 329 MET A O 1
ATOM 1336 N N . LEU A 1 211 ? -29.502 10.273 11.560 1.00 72.98 330 LEU A N 1
ATOM 1337 C CA . LEU A 1 211 ? -29.552 11.291 12.603 1.00 70.26 330 LEU A CA 1
ATOM 1338 C C . LEU A 1 211 ? -30.881 12.032 12.614 1.00 73.04 330 LEU A C 1
ATOM 1339 O O . LEU A 1 211 ? -31.418 12.352 13.668 1.00 73.20 330 LEU A O 1
ATOM 1344 N N . LYS A 1 212 ? -31.411 12.296 11.430 1.00 67.89 331 LYS A N 1
ATOM 1345 C CA . LYS A 1 212 ? -32.680 12.995 11.294 1.00 68.14 331 LYS A CA 1
ATOM 1346 C C . LYS A 1 212 ? -33.801 12.186 11.922 1.00 75.73 331 LYS A C 1
ATOM 1347 O O . LYS A 1 212 ? -34.717 12.737 12.520 1.00 79.21 331 LYS A O 1
ATOM 1353 N N . LYS A 1 213 ? -33.685 10.867 11.846 1.00 71.72 332 LYS A N 1
ATOM 1354 C CA . LYS A 1 213 ? -34.736 9.968 12.301 1.00 71.26 332 LYS A CA 1
ATOM 1355 C C . LYS A 1 213 ? -34.973 10.166 13.789 1.00 74.66 332 LYS A C 1
ATOM 1356 O O . LYS A 1 213 ? -36.098 10.078 14.268 1.00 75.87 332 LYS A O 1
ATOM 1358 N N . LEU A 1 214 ? -33.897 10.463 14.501 1.00 68.80 333 LEU A N 1
ATOM 1359 C CA . LEU A 1 214 ? -33.902 10.524 15.951 1.00 68.07 333 LEU A CA 1
ATOM 1360 C C . LEU A 1 214 ? -34.833 11.625 16.441 1.00 75.45 333 LEU A C 1
ATOM 1361 O O . LEU A 1 214 ? -35.395 11.532 17.525 1.00 76.40 333 LEU A O 1
ATOM 1366 N N . GLN A 1 215 ? -35.043 12.641 15.616 1.00 73.13 334 GLN A N 1
ATOM 1367 C CA . GLN A 1 215 ? -35.905 13.751 15.999 1.00 74.04 334 GLN A CA 1
ATOM 1368 C C . GLN A 1 215 ? -35.472 14.442 17.289 1.00 79.86 334 GLN A C 1
ATOM 1369 O O . GLN A 1 215 ? -36.290 14.718 18.160 1.00 80.87 334 GLN A O 1
ATOM 1375 N N . LEU A 1 216 ? -34.186 14.763 17.362 1.00 73.98 335 LEU A N 1
ATOM 1376 C CA . LEU A 1 216 ? -33.586 15.315 18.563 1.00 70.54 335 LEU A CA 1
ATOM 1377 C C . LEU A 1 216 ? -34.134 16.695 18.881 1.00 74.81 335 LEU A C 1
ATOM 1378 O O . LEU A 1 216 ? -34.482 17.460 17.990 1.00 75.91 335 LEU A O 1
ATOM 1383 N N . HIS A 1 217 ? -34.173 17.009 20.167 1.00 70.06 336 HIS A N 1
ATOM 1384 C CA . HIS A 1 217 ? -34.346 18.371 20.642 1.00 69.05 336 HIS A CA 1
ATOM 1385 C C . HIS A 1 217 ? -33.097 19.197 20.419 1.00 69.04 336 HIS A C 1
ATOM 1386 O O . HIS A 1 217 ? -32.014 18.660 20.246 1.00 69.52 336 HIS A O 1
ATOM 1393 N N . GLU A 1 218 ? -33.255 20.512 20.467 1.00 63.00 337 GLU A N 1
ATOM 1394 C CA . GLU A 1 218 ? -32.151 21.422 20.229 1.00 62.99 337 GLU A CA 1
ATOM 1395 C C . GLU A 1 218 ? -31.076 21.211 21.274 1.00 65.87 337 GLU A C 1
ATOM 1396 O O . GLU A 1 218 ? -29.891 21.301 20.982 1.00 66.45 337 GLU A O 1
ATOM 1402 N N . GLU A 1 219 ? -31.502 20.913 22.492 1.00 62.45 338 GLU A N 1
ATOM 1403 C CA . GLU A 1 219 ? -30.574 20.643 23.573 1.00 62.14 338 GLU A CA 1
ATOM 1404 C C . GLU A 1 219 ? -29.745 19.418 23.250 1.00 69.48 338 GLU A C 1
ATOM 1405 O O . GLU A 1 219 ? -28.549 19.381 23.511 1.00 70.04 338 GLU A O 1
ATOM 1411 N N . GLU A 1 220 ? -30.394 18.406 22.694 1.00 67.31 339 GLU A N 1
ATOM 1412 C CA . GLU A 1 220 ? -29.701 17.192 22.305 1.00 66.83 339 GLU A CA 1
ATOM 1413 C C . GLU A 1 220 ? -28.669 17.447 21.214 1.00 69.02 339 GLU A C 1
ATOM 1414 O O . GLU A 1 220 ? -27.563 16.924 21.272 1.00 70.65 339 GLU A O 1
ATOM 1420 N N . TYR A 1 221 ? -29.028 18.241 20.214 1.00 62.37 340 TYR A N 1
ATOM 1421 C CA . TYR A 1 221 ? -28.087 18.572 19.156 1.00 60.35 340 TYR A CA 1
ATOM 1422 C C . TYR A 1 221 ? -26.905 19.334 19.727 1.00 64.72 340 TYR A C 1
ATOM 1423 O O . TYR A 1 221 ? -25.757 19.057 19.405 1.00 63.55 340 TYR A O 1
ATOM 1432 N N . VAL A 1 222 ? -27.193 20.323 20.557 1.00 63.90 341 VAL A N 1
ATOM 1433 C CA . VAL A 1 222 ? -26.155 21.188 21.097 1.00 65.17 341 VAL A CA 1
ATOM 1434 C C . VAL A 1 222 ? -25.176 20.417 21.975 1.00 69.31 341 VAL A C 1
ATOM 1435 O O . VAL A 1 222 ? -23.979 20.665 21.955 1.00 67.46 341 VAL A O 1
ATOM 1439 N N . LEU A 1 223 ? -25.702 19.479 22.747 1.00 69.35 342 LEU A N 1
ATOM 1440 C CA . LEU A 1 223 ? -24.876 18.637 23.595 1.00 69.79 342 LEU A CA 1
ATOM 1441 C C . LEU A 1 223 ? -23.931 17.792 22.761 1.00 73.28 342 LEU A C 1
ATOM 1442 O O . LEU A 1 223 ? -22.780 17.596 23.127 1.00 74.29 342 LEU A O 1
ATOM 1447 N N . MET A 1 224 ? -24.422 17.311 21.628 1.00 65.93 343 MET A N 1
ATOM 1448 C CA . MET A 1 224 ? -23.626 16.470 20.757 1.00 64.24 343 MET A CA 1
ATOM 1449 C C . MET A 1 224 ? -22.423 17.243 20.265 1.00 69.57 343 MET A C 1
ATOM 1450 O O . MET A 1 224 ? -21.320 16.715 20.191 1.00 72.43 343 MET A O 1
ATOM 1455 N N . GLN A 1 225 ? -22.642 18.505 19.931 1.00 63.91 344 GLN A N 1
ATOM 1456 C CA . GLN A 1 225 ? -21.559 19.355 19.488 1.00 62.75 344 GLN A CA 1
ATOM 1457 C C . GLN A 1 225 ? -20.546 19.497 20.606 1.00 69.44 344 GLN A C 1
ATOM 1458 O O . GLN A 1 225 ? -19.346 19.469 20.372 1.00 69.28 344 GLN A O 1
ATOM 1464 N N . ALA A 1 226 ? -21.036 19.664 21.825 1.00 69.11 345 ALA A N 1
ATOM 1465 C CA . ALA A 1 226 ? -20.149 19.791 22.965 1.00 69.58 345 ALA A CA 1
ATOM 1466 C C . ALA A 1 226 ? -19.343 18.525 23.173 1.00 76.67 345 ALA A C 1
ATOM 1467 O O . ALA A 1 226 ? -18.143 18.578 23.410 1.00 77.41 345 ALA A O 1
ATOM 1469 N N . ILE A 1 227 ? -20.009 17.381 23.108 1.00 73.00 346 ILE A N 1
ATOM 1470 C CA . ILE A 1 227 ? -19.321 16.112 23.261 1.00 72.49 346 ILE A CA 1
ATOM 1471 C C . ILE A 1 227 ? -18.313 15.902 22.143 1.00 77.89 346 ILE A C 1
ATOM 1472 O O . ILE A 1 227 ? -17.200 15.449 22.379 1.00 78.68 346 ILE A O 1
ATOM 1477 N N . SER A 1 228 ? -18.718 16.206 20.918 1.00 74.01 347 SER A N 1
ATOM 1478 C CA . SER A 1 228 ? -17.794 16.184 19.796 1.00 72.82 347 SER A CA 1
ATOM 1479 C C . SER A 1 228 ? -16.685 17.213 19.944 1.00 75.07 347 SER A C 1
ATOM 1480 O O . SER A 1 228 ? -15.531 16.932 19.649 1.00 76.05 347 SER A O 1
ATOM 1483 N N . LEU A 1 229 ? -17.037 18.414 20.379 1.00 69.56 348 LEU A N 1
ATOM 1484 C CA . LEU A 1 229 ? -16.069 19.497 20.433 1.00 68.22 348 LEU A CA 1
ATOM 1485 C C . LEU A 1 229 ? -14.948 19.177 21.404 1.00 75.10 348 LEU A C 1
ATOM 1486 O O . LEU A 1 229 ? -13.782 19.418 21.115 1.00 75.15 348 LEU A O 1
ATOM 1491 N N . PHE A 1 230 ? -15.299 18.646 22.566 1.00 74.72 349 PHE A N 1
ATOM 1492 C CA . PHE A 1 230 ? -14.290 18.096 23.451 1.00 74.65 349 PHE A CA 1
ATOM 1493 C C . PHE A 1 230 ? -14.176 16.607 23.211 1.00 83.03 349 PHE A C 1
ATOM 1494 O O . PHE A 1 230 ? -14.986 15.822 23.695 1.00 84.26 349 PHE A O 1
ATOM 1502 N N . SER A 1 231 ? -13.172 16.224 22.435 1.00 80.49 350 SER A N 1
ATOM 1503 C CA . SER A 1 231 ? -12.694 14.857 22.437 1.00 80.38 350 SER A CA 1
ATOM 1504 C C . SER A 1 231 ? -11.275 14.824 22.963 1.00 89.25 350 SER A C 1
ATOM 1505 O O . SER A 1 231 ? -10.412 15.554 22.478 1.00 88.86 350 SER A O 1
ATOM 1508 N N . PRO A 1 232 ? -11.024 13.946 23.922 1.00 89.72 351 PRO A N 1
ATOM 1509 C CA . PRO A 1 232 ? -9.667 13.711 24.414 1.00 90.49 351 PRO A CA 1
ATOM 1510 C C . PRO A 1 232 ? -8.768 13.185 23.302 1.00 97.78 351 PRO A C 1
ATOM 1511 O O . PRO A 1 232 ? -7.603 13.563 23.230 1.00 98.26 351 PRO A O 1
ATOM 1515 N N . ASP A 1 233 ? -9.332 12.417 22.379 1.00 95.96 352 ASP A N 1
ATOM 1516 C CA . ASP A 1 233 ? -8.532 11.601 21.473 1.00 96.19 352 ASP A CA 1
ATOM 1517 C C . ASP A 1 233 ? -7.633 12.509 20.657 1.00 101.12 352 ASP A C 1
ATOM 1518 O O . ASP A 1 233 ? -6.483 12.181 20.391 1.00 102.31 352 ASP A O 1
ATOM 1523 N N . ARG A 1 234 ? -8.159 13.668 20.291 1.00 97.06 353 ARG A N 1
ATOM 1524 C CA . ARG A 1 234 ? -7.867 14.257 19.001 1.00 96.31 353 ARG A CA 1
ATOM 1525 C C . ARG A 1 234 ? -6.402 14.644 18.923 1.00 101.83 353 ARG A C 1
ATOM 1526 O O . ARG A 1 234 ? -5.786 14.989 19.930 1.00 101.53 353 ARG A O 1
ATOM 1534 N N . PRO A 1 235 ? -5.846 14.620 17.723 1.00 98.66 354 PRO A N 1
ATOM 1535 C CA . PRO A 1 235 ? -4.399 14.703 17.563 1.00 99.18 354 PRO A CA 1
ATOM 1536 C C . PRO A 1 235 ? -3.874 16.036 18.075 1.00 106.71 354 PRO A C 1
ATOM 1537 O O . PRO A 1 235 ? -4.544 17.053 17.923 1.00 107.39 354 PRO A O 1
ATOM 1541 N N . GLY A 1 236 ? -2.700 16.024 18.697 1.00 104.25 355 GLY A N 1
ATOM 1542 C CA . GLY A 1 236 ? -2.110 17.234 19.239 1.00 104.30 355 GLY A CA 1
ATOM 1543 C C . GLY A 1 236 ? -2.583 17.738 20.594 1.00 109.18 355 GLY A C 1
ATOM 1544 O O . GLY A 1 236 ? -2.313 18.884 20.944 1.00 109.11 355 GLY A O 1
ATOM 1545 N N . VAL A 1 237 ? -3.277 16.906 21.360 1.00 106.50 356 VAL A N 1
ATOM 1546 C CA . VAL A 1 237 ? -3.844 17.380 22.616 1.00 107.07 356 VAL A CA 1
ATOM 1547 C C . VAL A 1 237 ? -2.979 16.939 23.784 1.00 114.13 356 VAL A C 1
ATOM 1548 O O . VAL A 1 237 ? -2.889 15.748 24.079 1.00 114.69 356 VAL A O 1
ATOM 1552 N N . LEU A 1 238 ? -2.328 17.895 24.439 1.00 110.12 357 LEU A N 1
ATOM 1553 C CA . LEU A 1 238 ? -1.679 17.627 25.717 1.00 109.07 357 LEU A CA 1
ATOM 1554 C C . LEU A 1 238 ? -2.645 17.246 26.834 1.00 112.45 357 LEU A C 1
ATOM 1555 O O . LEU A 1 238 ? -2.399 16.300 27.577 1.00 112.80 357 LEU A O 1
ATOM 1557 N N . GLN A 1 239 ? -3.688 18.043 27.026 1.00 107.80 358 GLN A N 1
ATOM 1558 C CA . GLN A 1 239 ? -4.438 17.982 28.276 1.00 107.07 358 GLN A CA 1
ATOM 1559 C C . GLN A 1 239 ? -5.546 16.939 28.241 1.00 111.57 358 GLN A C 1
ATOM 1560 O O . GLN A 1 239 ? -6.723 17.275 28.307 1.00 111.66 358 GLN A O 1
ATOM 1566 N N . HIS A 1 240 ? -5.174 15.673 28.120 1.00 108.92 359 HIS A N 1
ATOM 1567 C CA . HIS A 1 240 ? -6.171 14.637 27.923 1.00 109.74 359 HIS A CA 1
ATOM 1568 C C . HIS A 1 240 ? -7.100 14.563 29.123 1.00 112.54 359 HIS A C 1
ATOM 1569 O O . HIS A 1 240 ? -8.308 14.401 28.975 1.00 111.98 359 HIS A O 1
ATOM 1576 N N . ARG A 1 241 ? -6.526 14.642 30.316 1.00 108.63 360 ARG A N 1
ATOM 1577 C CA . ARG A 1 241 ? -7.292 14.373 31.519 1.00 107.83 360 ARG A CA 1
ATOM 1578 C C . ARG A 1 241 ? -8.407 15.390 31.693 1.00 108.49 360 ARG A C 1
ATOM 1579 O O . ARG A 1 241 ? -9.535 15.036 32.021 1.00 107.53 360 ARG A O 1
ATOM 1581 N N . VAL A 1 242 ? -8.084 16.662 31.504 1.00 102.70 361 VAL A N 1
ATOM 1582 C CA . VAL A 1 242 ? -9.081 17.706 31.667 1.00 101.74 361 VAL A CA 1
ATOM 1583 C C . VAL A 1 242 ? -10.203 17.570 30.649 1.00 105.31 361 VAL A C 1
ATOM 1584 O O . VAL A 1 242 ? -11.376 17.700 30.986 1.00 106.56 361 VAL A O 1
ATOM 1588 N N . VAL A 1 243 ? -9.841 17.324 29.398 1.00 98.70 362 VAL A N 1
ATOM 1589 C CA . VAL A 1 243 ? -10.833 17.196 28.342 1.00 96.87 362 VAL A CA 1
ATOM 1590 C C . VAL A 1 243 ? -11.752 16.008 28.584 1.00 99.80 362 VAL A C 1
ATOM 1591 O O . VAL A 1 243 ? -12.956 16.090 28.367 1.00 99.72 362 VAL A O 1
ATOM 1595 N N . ASP A 1 244 ? -11.179 14.897 29.021 1.00 95.88 363 ASP A N 1
ATOM 1596 C CA . ASP A 1 244 ? -11.958 13.683 29.166 1.00 96.08 363 ASP A CA 1
ATOM 1597 C C . ASP A 1 244 ? -13.045 13.908 30.198 1.00 100.20 363 ASP A C 1
ATOM 1598 O O . ASP A 1 244 ? -14.176 13.461 30.030 1.00 99.16 363 ASP A O 1
ATOM 1603 N N . GLN A 1 245 ? -12.700 14.610 31.269 1.00 96.87 364 GLN A N 1
ATOM 1604 C CA . GLN A 1 245 ? -13.669 14.905 32.308 1.00 96.62 364 GLN A CA 1
ATOM 1605 C C . GLN A 1 245 ? -14.792 15.764 31.754 1.00 98.17 364 GLN A C 1
ATOM 1606 O O . GLN A 1 245 ? -15.963 15.532 32.043 1.00 97.81 364 GLN A O 1
ATOM 1608 N N . LEU A 1 246 ? -14.428 16.773 30.972 1.00 91.90 365 LEU A N 1
ATOM 1609 C CA . LEU A 1 246 ? -15.422 17.649 30.380 1.00 88.81 365 LEU A CA 1
ATOM 1610 C C . LEU A 1 246 ? -16.317 16.868 29.441 1.00 88.40 365 LEU A C 1
ATOM 1611 O O . LEU A 1 246 ? -17.533 17.020 29.457 1.00 88.28 365 LEU A O 1
ATOM 1616 N N . GLN A 1 247 ? -15.709 16.040 28.606 1.00 81.51 366 GLN A N 1
ATOM 1617 C CA . GLN A 1 247 ? -16.475 15.267 27.652 1.00 81.25 366 GLN A CA 1
ATOM 1618 C C . GLN A 1 247 ? -17.405 14.328 28.394 1.00 89.75 366 GLN A C 1
ATOM 1619 O O . GLN A 1 247 ? -18.560 14.158 28.018 1.00 90.56 366 GLN A O 1
ATOM 1625 N N . GLU A 1 248 ? -16.893 13.707 29.446 1.00 88.50 367 GLU A N 1
ATOM 1626 C CA . GLU A 1 248 ? -17.710 12.823 30.257 1.00 88.15 367 GLU A CA 1
ATOM 1627 C C . GLU A 1 248 ? -18.839 13.598 30.908 1.00 87.51 367 GLU A C 1
ATOM 1628 O O . GLU A 1 248 ? -19.976 13.137 30.952 1.00 85.43 367 GLU A O 1
ATOM 1634 N N . GLN A 1 249 ? -18.519 14.779 31.419 1.00 81.28 368 GLN A N 1
ATOM 1635 C CA . GLN A 1 249 ? -19.491 15.576 32.147 1.00 80.02 368 GLN A CA 1
ATOM 1636 C C . GLN A 1 249 ? -20.648 15.974 31.247 1.00 80.45 368 GLN A C 1
ATOM 1637 O O . GLN A 1 249 ? -21.804 15.935 31.653 1.00 81.30 368 GLN A O 1
ATOM 1643 N N . PHE A 1 250 ? -20.329 16.366 30.021 1.00 72.93 369 PHE A N 1
ATOM 1644 C CA . PHE A 1 250 ? -21.349 16.655 29.026 1.00 70.20 369 PHE A CA 1
ATOM 1645 C C . PHE A 1 250 ? -22.160 15.413 28.705 1.00 75.07 369 PHE A C 1
ATOM 1646 O O . PHE A 1 250 ? -23.374 15.474 28.551 1.00 73.80 369 PHE A O 1
ATOM 1654 N N . ALA A 1 251 ? -21.475 14.284 28.596 1.00 74.11 370 ALA A N 1
ATOM 1655 C CA . ALA A 1 251 ? -22.124 13.042 28.214 1.00 74.24 370 ALA A CA 1
ATOM 1656 C C . ALA A 1 251 ? -23.155 12.633 29.252 1.00 78.06 370 ALA A C 1
ATOM 1657 O O . ALA A 1 251 ? -24.239 12.167 28.914 1.00 78.42 370 ALA A O 1
ATOM 1659 N N . ILE A 1 252 ? -22.810 12.807 30.520 1.00 73.80 371 ILE A N 1
ATOM 1660 C CA . ILE A 1 252 ? -23.745 12.533 31.596 1.00 75.03 371 ILE A CA 1
ATOM 1661 C C . ILE A 1 252 ? -24.940 13.461 31.485 1.00 80.56 371 ILE A C 1
ATOM 1662 O O . ILE A 1 252 ? -26.081 13.053 31.685 1.00 80.83 371 ILE A O 1
ATOM 1667 N N . THR A 1 253 ? -24.667 14.716 31.158 1.00 74.65 372 THR A N 1
ATOM 1668 C CA . THR A 1 253 ? -25.715 15.710 31.048 1.00 72.30 372 THR A CA 1
ATOM 1669 C C . THR A 1 253 ? -26.671 15.313 29.945 1.00 73.84 372 THR A C 1
ATOM 1670 O O . THR A 1 253 ? -27.882 15.430 30.087 1.00 73.80 372 THR A O 1
ATOM 1674 N N . LEU A 1 254 ? -26.118 14.842 28.839 1.00 68.80 373 LEU A N 1
ATOM 1675 C CA . LEU A 1 254 ? -26.941 14.328 27.764 1.00 69.35 373 LEU A CA 1
ATOM 1676 C C . LEU A 1 254 ? -27.723 13.118 28.236 1.00 78.42 373 LEU A C 1
ATOM 1677 O O . LEU A 1 254 ? -28.901 12.974 27.929 1.00 79.53 373 LEU A O 1
ATOM 1682 N N . LYS A 1 255 ? -27.064 12.235 28.973 1.00 77.88 374 LYS A N 1
ATOM 1683 C CA . LYS A 1 255 ? -27.747 11.068 29.500 1.00 79.23 374 LYS A CA 1
ATOM 1684 C C . LYS A 1 255 ? -28.845 11.482 30.465 1.00 81.88 374 LYS A C 1
ATOM 1685 O O . LYS A 1 255 ? -29.949 10.947 30.424 1.00 81.43 374 LYS A O 1
ATOM 1687 N N . SER A 1 256 ? -28.538 12.424 31.347 1.00 76.78 375 SER A N 1
ATOM 1688 C CA . SER A 1 256 ? -29.513 12.858 32.334 1.00 75.83 375 SER A CA 1
ATOM 1689 C C . SER A 1 256 ? -30.716 13.487 31.654 1.00 79.32 375 SER A C 1
ATOM 1690 O O . SER A 1 256 ? -31.853 13.229 32.028 1.00 78.53 375 SER A O 1
ATOM 1693 N N . TYR A 1 257 ? -30.459 14.313 30.650 1.00 75.50 376 TYR A N 1
ATOM 1694 C CA . TYR A 1 257 ? -31.504 15.139 30.075 1.00 74.30 376 TYR A CA 1
ATOM 1695 C C . TYR A 1 257 ? -32.575 14.248 29.476 1.00 79.21 376 TYR A C 1
ATOM 1696 O O . TYR A 1 257 ? -33.765 14.503 29.624 1.00 77.99 376 TYR A O 1
ATOM 1705 N N . ILE A 1 258 ? -32.134 13.208 28.784 1.00 78.42 377 ILE A N 1
ATOM 1706 C CA . ILE A 1 258 ? -33.045 12.323 28.087 1.00 78.93 377 ILE A CA 1
ATOM 1707 C C . ILE A 1 258 ? -33.966 11.615 29.062 1.00 87.58 377 ILE A C 1
ATOM 1708 O O . ILE A 1 258 ? -35.160 11.488 28.812 1.00 88.13 377 ILE A O 1
ATOM 1713 N N . GLU A 1 259 ? -33.404 11.128 30.160 1.00 87.18 378 GLU A N 1
ATOM 1714 C CA . GLU A 1 259 ? -34.210 10.431 31.146 1.00 88.99 378 GLU A CA 1
ATOM 1715 C C . GLU A 1 259 ? -35.254 11.343 31.776 1.00 98.47 378 GLU A C 1
ATOM 1716 O O . GLU A 1 259 ? -36.413 10.960 31.909 1.00 98.73 378 GLU A O 1
ATOM 1718 N N . CYS A 1 260 ? -34.845 12.534 32.197 1.00 98.32 379 CYS A N 1
ATOM 1719 C CA . CYS A 1 260 ? -35.804 13.502 32.711 1.00 99.34 379 CYS A CA 1
ATOM 1720 C C . CYS A 1 260 ? -36.804 13.954 31.659 1.00 103.56 379 CYS A C 1
ATOM 1721 O O . CYS A 1 260 ? -37.997 14.038 31.927 1.00 104.11 379 CYS A O 1
ATOM 1724 N N . ASN A 1 261 ? -36.300 14.357 30.499 1.00 99.29 380 ASN A N 1
ATOM 1725 C CA . ASN A 1 261 ? -37.118 15.110 29.557 1.00 98.98 380 ASN A CA 1
ATOM 1726 C C . ASN A 1 261 ? -37.794 14.257 28.495 1.00 106.90 380 ASN A C 1
ATOM 1727 O O . ASN A 1 261 ? -38.602 14.750 27.716 1.00 106.60 380 ASN A O 1
ATOM 1732 N N . ARG A 1 262 ? -37.441 12.980 28.446 1.00 106.80 381 ARG A N 1
ATOM 1733 C CA . ARG A 1 262 ? -37.945 12.103 27.400 1.00 108.35 381 ARG A CA 1
ATOM 1734 C C . ARG A 1 262 ? -38.652 10.891 27.984 1.00 118.31 381 ARG A C 1
ATOM 1735 O O . ARG A 1 262 ? -38.135 10.245 28.894 1.00 117.74 381 ARG A O 1
ATOM 1743 N N . PRO A 1 263 ? -39.839 10.585 27.475 1.00 119.80 382 PRO A N 1
ATOM 1744 C CA . PRO A 1 263 ? -40.858 9.974 28.320 1.00 121.35 382 PRO A CA 1
ATOM 1745 C C . PRO A 1 263 ? -40.725 8.470 28.236 1.00 130.67 382 PRO A C 1
ATOM 1746 O O . PRO A 1 263 ? -41.037 7.874 27.207 1.00 130.94 382 PRO A O 1
ATOM 1750 N N . GLN A 1 264 ? -40.212 7.868 29.302 1.00 130.17 383 GLN A N 1
ATOM 1751 C CA . GLN A 1 264 ? -38.937 7.173 29.228 1.00 131.13 383 GLN A CA 1
ATOM 1752 C C . GLN A 1 264 ? -39.032 6.002 28.264 1.00 137.44 383 GLN A C 1
ATOM 1753 O O . GLN A 1 264 ? -38.108 5.746 27.493 1.00 138.10 383 GLN A O 1
ATOM 1759 N N . PRO A 1 265 ? -40.155 5.299 28.285 1.00 133.69 384 PRO A N 1
ATOM 1760 C CA . PRO A 1 265 ? -40.125 3.854 28.075 1.00 132.87 384 PRO A CA 1
ATOM 1761 C C . PRO A 1 265 ? -39.559 3.566 26.696 1.00 133.56 384 PRO A C 1
ATOM 1762 O O . PRO A 1 265 ? -38.763 2.645 26.538 1.00 133.73 384 PRO A O 1
ATOM 1766 N N . ALA A 1 266 ? -39.952 4.370 25.716 1.00 126.22 385 ALA A N 1
ATOM 1767 C CA . ALA A 1 266 ? -39.428 4.240 24.367 1.00 123.89 385 ALA A CA 1
ATOM 1768 C C . ALA A 1 266 ? -37.928 4.490 24.381 1.00 123.07 385 ALA A C 1
ATOM 1769 O O . ALA A 1 266 ? -37.167 3.824 23.684 1.00 123.49 385 ALA A O 1
ATOM 1771 N N . HIS A 1 267 ? -37.504 5.442 25.197 1.00 114.07 386 HIS A N 1
ATOM 1772 C CA . HIS A 1 267 ? -36.364 6.277 24.860 1.00 111.21 386 HIS A CA 1
ATOM 1773 C C . HIS A 1 267 ? -35.087 5.792 25.536 1.00 111.02 386 HIS A C 1
ATOM 1774 O O . HIS A 1 267 ? -34.067 6.473 25.522 1.00 109.56 386 HIS A O 1
ATOM 1781 N N . ARG A 1 268 ? -35.165 4.605 26.125 1.00 105.39 387 ARG A N 1
ATOM 1782 C CA . ARG A 1 268 ? -34.131 4.103 27.018 1.00 103.76 387 ARG A CA 1
ATOM 1783 C C . ARG A 1 268 ? -32.840 3.960 26.241 1.00 105.11 387 ARG A C 1
ATOM 1784 O O . ARG A 1 268 ? -31.755 4.242 26.742 1.00 103.24 387 ARG A O 1
ATOM 1788 N N . PHE A 1 269 ? -32.991 3.533 24.996 1.00 101.99 388 PHE A N 1
ATOM 1789 C CA . PHE A 1 269 ? -31.895 3.364 24.051 1.00 102.11 388 PHE A CA 1
ATOM 1790 C C . PHE A 1 269 ? -31.177 4.659 23.684 1.00 100.56 388 PHE A C 1
ATOM 1791 O O . PHE A 1 269 ? -29.971 4.662 23.454 1.00 99.93 388 PHE A O 1
ATOM 1799 N N . LEU A 1 270 ? -31.907 5.768 23.695 1.00 91.68 389 LEU A N 1
ATOM 1800 C CA . LEU A 1 270 ? -31.680 6.846 22.746 1.00 87.40 389 LEU A CA 1
ATOM 1801 C C . LEU A 1 270 ? -30.275 7.386 22.929 1.00 85.27 389 LEU A C 1
ATOM 1802 O O . LEU A 1 270 ? -29.593 7.703 21.964 1.00 82.66 389 LEU A O 1
ATOM 1807 N N . PHE A 1 271 ? -29.838 7.457 24.177 1.00 81.60 390 PHE A N 1
ATOM 1808 C CA . PHE A 1 271 ? -28.529 8.000 24.491 1.00 82.00 390 PHE A CA 1
ATOM 1809 C C . PHE A 1 271 ? -27.446 7.150 23.846 1.00 89.99 390 PHE A C 1
ATOM 1810 O O . PHE A 1 271 ? -26.451 7.667 23.344 1.00 88.94 390 PHE A O 1
ATOM 1818 N N . LEU A 1 272 ? -27.647 5.840 23.863 1.00 89.00 391 LEU A N 1
ATOM 1819 C CA . LEU A 1 272 ? -26.702 4.922 23.251 1.00 88.65 391 LEU A CA 1
ATOM 1820 C C . LEU A 1 272 ? -26.599 5.144 21.750 1.00 90.31 391 LEU A C 1
ATOM 1821 O O . LEU A 1 272 ? -25.509 5.117 21.189 1.00 91.02 391 LEU A O 1
ATOM 1823 N N . LYS A 1 273 ? -27.736 5.347 21.096 1.00 82.99 392 LYS A N 1
ATOM 1824 C CA . LYS A 1 273 ? -27.733 5.582 19.660 1.00 81.38 392 LYS A CA 1
ATOM 1825 C C . LYS A 1 273 ? -26.993 6.864 19.310 1.00 84.28 392 LYS A C 1
ATOM 1826 O O . LYS A 1 273 ? -26.225 6.907 18.354 1.00 83.16 392 LYS A O 1
ATOM 1829 N N . ILE A 1 274 ? -27.231 7.914 20.084 1.00 80.25 393 ILE A N 1
ATOM 1830 C CA . ILE A 1 274 ? -26.618 9.205 19.815 1.00 79.10 393 ILE A CA 1
ATOM 1831 C C . ILE A 1 274 ? -25.111 9.089 19.936 1.00 85.09 393 ILE A C 1
ATOM 1832 O O . ILE A 1 274 ? -24.367 9.648 19.139 1.00 86.16 393 ILE A O 1
ATOM 1837 N N . MET A 1 275 ? -24.669 8.364 20.952 1.00 81.10 394 MET A N 1
ATOM 1838 C CA . MET A 1 275 ? -23.255 8.113 21.150 1.00 80.46 394 MET A CA 1
ATOM 1839 C C . MET A 1 275 ? -22.698 7.322 19.981 1.00 82.86 394 MET A C 1
ATOM 1840 O O . MET A 1 275 ? -21.579 7.556 19.536 1.00 80.10 394 MET A O 1
ATOM 1845 N N . ALA A 1 276 ? -23.498 6.390 19.479 1.00 81.40 395 ALA A N 1
ATOM 1846 C CA . ALA A 1 276 ? -23.125 5.609 18.312 1.00 82.19 395 ALA A CA 1
ATOM 1847 C C . ALA A 1 276 ? -22.960 6.507 17.099 1.00 89.55 395 ALA A C 1
ATOM 1848 O O . ALA A 1 276 ? -22.033 6.340 16.311 1.00 90.57 395 ALA A O 1
ATOM 1850 N N . MET A 1 277 ? -23.872 7.458 16.952 1.00 86.03 396 MET A N 1
ATOM 1851 C CA . MET A 1 277 ? -23.833 8.377 15.829 1.00 85.07 396 MET A CA 1
ATOM 1852 C C . MET A 1 277 ? -22.564 9.207 15.877 1.00 85.41 396 MET A C 1
ATOM 1853 O O . MET A 1 277 ? -21.933 9.453 14.856 1.00 84.34 396 MET A O 1
ATOM 1858 N N . LEU A 1 278 ? -22.194 9.639 17.073 1.00 80.74 397 LEU A N 1
ATOM 1859 C CA . LEU A 1 278 ? -20.993 10.438 17.248 1.00 81.04 397 LEU A CA 1
ATOM 1860 C C . LEU A 1 278 ? -19.750 9.657 16.854 1.00 87.61 397 LEU A C 1
ATOM 1861 O O . LEU A 1 278 ? -18.841 10.194 16.229 1.00 87.03 397 LEU A O 1
ATOM 1866 N N . THR A 1 279 ? -19.709 8.387 17.232 1.00 86.89 398 THR A N 1
ATOM 1867 C CA . THR A 1 279 ? -18.597 7.527 16.864 1.00 86.89 398 THR A CA 1
ATOM 1868 C C . THR A 1 279 ? -18.533 7.373 15.358 1.00 87.18 398 THR A C 1
ATOM 1869 O O . THR A 1 279 ? -17.458 7.380 14.766 1.00 87.34 398 THR A O 1
ATOM 1873 N N . GLU A 1 280 ? -19.697 7.244 14.741 1.00 79.55 399 GLU A N 1
ATOM 1874 C CA . GLU A 1 280 ? -19.778 7.133 13.299 1.00 78.46 399 GLU A CA 1
ATOM 1875 C C . GLU A 1 280 ? -19.232 8.406 12.681 1.00 83.82 399 GLU A C 1
ATOM 1876 O O . GLU A 1 280 ? -18.520 8.371 11.683 1.00 86.11 399 GLU A O 1
ATOM 1882 N N . LEU A 1 281 ? -19.553 9.533 13.297 1.00 77.29 400 LEU A N 1
ATOM 1883 C CA . LEU A 1 281 ? -19.167 10.821 12.757 1.00 75.42 400 LEU A CA 1
ATOM 1884 C C . LEU A 1 281 ? -17.656 10.938 12.705 1.00 81.42 400 LEU A C 1
ATOM 1885 O O . LEU A 1 281 ? -17.100 11.443 11.735 1.00 81.39 400 LEU A O 1
ATOM 1890 N N . ARG A 1 282 ? -16.990 10.478 13.756 1.00 80.24 401 ARG A N 1
ATOM 1891 C CA . ARG A 1 282 ? -15.548 10.623 13.837 1.00 81.47 401 ARG A CA 1
ATOM 1892 C C . ARG A 1 282 ? -14.902 9.854 12.701 1.00 88.35 401 ARG A C 1
ATOM 1893 O O . ARG A 1 282 ? -13.955 10.326 12.080 1.00 87.28 401 ARG A O 1
ATOM 1901 N N . SER A 1 283 ? -15.425 8.666 12.424 1.00 86.61 402 SER A N 1
ATOM 1902 C CA . SER A 1 283 ? -14.959 7.882 11.290 1.00 86.15 402 SER A CA 1
ATOM 1903 C C . SER A 1 283 ? -15.229 8.589 9.971 1.00 91.53 402 SER A C 1
ATOM 1904 O O . SER A 1 283 ? -14.380 8.614 9.088 1.00 93.38 402 SER A O 1
ATOM 1907 N N . ILE A 1 284 ? -16.421 9.154 9.838 1.00 86.56 403 ILE A N 1
ATOM 1908 C CA . ILE A 1 284 ? -16.785 9.881 8.629 1.00 85.28 403 ILE A CA 1
ATOM 1909 C C . ILE A 1 284 ? -15.879 11.084 8.448 1.00 88.36 403 ILE A C 1
ATOM 1910 O O . ILE A 1 284 ? -15.494 11.424 7.336 1.00 87.44 403 ILE A O 1
ATOM 1915 N N . ASN A 1 285 ? -15.526 11.711 9.559 1.00 85.57 404 ASN A N 1
ATOM 1916 C CA . ASN A 1 285 ? -14.671 12.878 9.517 1.00 86.31 404 ASN A CA 1
ATOM 1917 C C . ASN A 1 285 ? -13.328 12.497 8.924 1.00 91.37 404 ASN A C 1
ATOM 1918 O O . ASN A 1 285 ? -12.759 13.235 8.126 1.00 91.03 404 ASN A O 1
ATOM 1923 N N . ALA A 1 286 ? -12.830 11.330 9.310 1.00 88.41 405 ALA A N 1
ATOM 1924 C CA . ALA A 1 286 ? -11.583 10.831 8.759 1.00 88.25 405 ALA A CA 1
ATOM 1925 C C . ALA A 1 286 ? -11.706 10.596 7.263 1.00 93.16 405 ALA A C 1
ATOM 1926 O O . ALA A 1 286 ? -10.805 10.930 6.500 1.00 92.57 405 ALA A O 1
ATOM 1928 N N . GLN A 1 287 ? -12.820 10.015 6.841 1.00 89.86 406 GLN A N 1
ATOM 1929 C CA . GLN A 1 287 ? -13.020 9.731 5.431 1.00 89.53 406 GLN A CA 1
ATOM 1930 C C . GLN A 1 287 ? -13.044 11.020 4.633 1.00 96.08 406 GLN A C 1
ATOM 1931 O O . GLN A 1 287 ? -12.467 11.105 3.554 1.00 96.89 406 GLN A O 1
ATOM 1937 N N . HIS A 1 288 ? -13.722 12.025 5.168 1.00 93.72 407 HIS A N 1
ATOM 1938 C CA . HIS A 1 288 ? -13.840 13.300 4.484 1.00 94.47 407 HIS A CA 1
ATOM 1939 C C . HIS A 1 288 ? -12.461 13.917 4.324 1.00 97.93 407 HIS A C 1
ATOM 1940 O O . HIS A 1 288 ? -12.138 14.476 3.282 1.00 96.32 407 HIS A O 1
ATOM 1947 N N . THR A 1 289 ? -11.647 13.810 5.364 1.00 95.77 408 THR A N 1
ATOM 1948 C CA . THR A 1 289 ? -10.342 14.446 5.356 1.00 96.06 408 THR A CA 1
ATOM 1949 C C . THR A 1 289 ? -9.476 13.863 4.252 1.00 99.84 408 THR A C 1
ATOM 1950 O O . THR A 1 289 ? -8.765 14.587 3.563 1.00 100.13 408 THR A O 1
ATOM 1954 N N . GLN A 1 290 ? -9.539 12.548 4.085 1.00 94.68 409 GLN A N 1
ATOM 1955 C CA . GLN A 1 290 ? -8.807 11.898 3.013 1.00 93.13 409 GLN A CA 1
ATOM 1956 C C . GLN A 1 290 ? -9.310 12.391 1.671 1.00 94.14 409 GLN A C 1
ATOM 1957 O O . GLN A 1 290 ? -8.528 12.650 0.763 1.00 94.02 409 GLN A O 1
ATOM 1963 N N . ARG A 1 291 ? -10.624 12.514 1.548 1.00 88.44 410 ARG A N 1
ATOM 1964 C CA . ARG A 1 291 ? -11.225 12.881 0.279 1.00 87.84 410 ARG A CA 1
ATOM 1965 C C . ARG A 1 291 ? -10.769 14.265 -0.138 1.00 93.29 410 ARG A C 1
ATOM 1966 O O . ARG A 1 291 ? -10.470 14.503 -1.303 1.00 94.03 410 ARG A O 1
ATOM 1974 N N . LEU A 1 292 ? -10.733 15.186 0.814 1.00 90.01 411 LEU A N 1
ATOM 1975 C CA . LEU A 1 292 ? -10.370 16.557 0.505 1.00 89.70 411 LEU A CA 1
ATOM 1976 C C . LEU A 1 292 ? -8.943 16.600 -0.006 1.00 92.76 411 LEU A C 1
ATOM 1977 O O . LEU A 1 292 ? -8.637 17.300 -0.968 1.00 91.61 411 LEU A O 1
ATOM 1979 N N . LEU A 1 293 ? -8.069 15.852 0.654 1.00 89.75 412 LEU A N 1
ATOM 1980 C CA . LEU A 1 293 ? -6.665 15.847 0.292 1.00 89.55 412 LEU A CA 1
ATOM 1981 C C . LEU A 1 293 ? -6.489 15.313 -1.117 1.00 93.85 412 LEU A C 1
ATOM 1982 O O . LEU A 1 293 ? -5.714 15.853 -1.899 1.00 94.56 412 LEU A O 1
ATOM 1987 N N . ARG A 1 294 ? -7.208 14.247 -1.443 1.00 89.21 413 ARG A N 1
ATOM 1988 C CA . ARG A 1 294 ? -7.157 13.712 -2.791 1.00 88.96 413 ARG A CA 1
ATOM 1989 C C . ARG A 1 294 ? -7.682 14.722 -3.798 1.00 96.62 413 ARG A C 1
ATOM 1990 O O . ARG A 1 294 ? -7.085 14.928 -4.849 1.00 98.67 413 ARG A O 1
ATOM 1998 N N . ILE A 1 295 ? -8.807 15.347 -3.486 1.00 93.16 414 ILE A N 1
ATOM 1999 C CA . ILE A 1 295 ? -9.378 16.324 -4.396 1.00 93.16 414 ILE A CA 1
ATOM 2000 C C . ILE A 1 295 ? -8.447 17.512 -4.581 1.00 96.88 414 ILE A C 1
ATOM 2001 O O . ILE A 1 295 ? -8.289 18.019 -5.687 1.00 96.10 414 ILE A O 1
ATOM 2006 N N . GLN A 1 296 ? -7.866 17.981 -3.488 1.00 93.61 415 GLN A N 1
ATOM 2007 C CA . GLN A 1 296 ? -7.032 19.160 -3.566 1.00 94.31 415 GLN A CA 1
ATOM 2008 C C . GLN A 1 296 ? -5.848 18.852 -4.461 1.00 101.90 415 GLN A C 1
ATOM 2009 O O . GLN A 1 296 ? -5.458 19.664 -5.294 1.00 102.41 415 GLN A O 1
ATOM 2015 N N . ASP A 1 297 ? -5.253 17.684 -4.257 1.00 100.32 416 ASP A N 1
ATOM 2016 C CA . ASP A 1 297 ? -3.934 17.425 -4.801 1.00 101.44 416 ASP A CA 1
ATOM 2017 C C . ASP A 1 297 ? -3.910 17.429 -6.324 1.00 104.76 416 ASP A C 1
ATOM 2018 O O . ASP A 1 297 ? -3.040 18.048 -6.926 1.00 106.01 416 ASP A O 1
ATOM 2023 N N . ILE A 1 298 ? -4.833 16.704 -6.945 1.00 99.86 417 ILE A N 1
ATOM 2024 C CA . ILE A 1 298 ? -5.208 16.973 -8.332 1.00 99.38 417 ILE A CA 1
ATOM 2025 C C . ILE A 1 298 ? -5.873 18.332 -8.539 1.00 104.44 417 ILE A C 1
ATOM 2026 O O . ILE A 1 298 ? -5.602 19.024 -9.515 1.00 104.56 417 ILE A O 1
ATOM 2031 N N . HIS A 1 299 ? -6.783 18.682 -7.639 1.00 101.76 418 HIS A N 1
ATOM 2032 C CA . HIS A 1 299 ? -7.461 19.970 -7.677 1.00 101.83 418 HIS A CA 1
ATOM 2033 C C . HIS A 1 299 ? -7.311 20.658 -6.332 1.00 107.49 418 HIS A C 1
ATOM 2034 O O . HIS A 1 299 ? -7.446 20.015 -5.289 1.00 107.67 418 HIS A O 1
ATOM 2041 N N . PRO A 1 300 ? -7.081 21.965 -6.351 1.00 104.82 419 PRO A N 1
ATOM 2042 C CA . PRO A 1 300 ? -7.196 22.768 -5.131 1.00 103.92 419 PRO A CA 1
ATOM 2043 C C . PRO A 1 300 ? -8.391 23.705 -5.187 1.00 103.67 419 PRO A C 1
ATOM 2044 O O . PRO A 1 300 ? -8.488 24.516 -6.103 1.00 102.91 419 PRO A O 1
ATOM 2048 N N . PHE A 1 301 ? -9.310 23.559 -4.238 1.00 97.43 420 PHE A N 1
ATOM 2049 C CA . PHE A 1 301 ? -10.352 24.554 -4.013 1.00 95.98 420 PHE A CA 1
ATOM 2050 C C . PHE A 1 301 ? -10.166 25.372 -2.738 1.00 89.45 420 PHE A C 1
ATOM 2051 O O . PHE A 1 301 ? -10.774 26.425 -2.585 1.00 86.83 420 PHE A O 1
ATOM 2059 N N . ALA A 1 302 ? -9.370 24.853 -1.810 1.00 80.63 421 ALA A N 1
ATOM 2060 C CA . ALA A 1 302 ? -9.584 25.124 -0.396 1.00 77.69 421 ALA A CA 1
ATOM 2061 C C . ALA A 1 302 ? -9.303 26.578 -0.056 1.00 80.50 421 ALA A C 1
ATOM 2062 O O . ALA A 1 302 ? -8.332 27.160 -0.527 1.00 81.96 421 ALA A O 1
ATOM 2064 N N . THR A 1 303 ? -10.158 27.158 0.773 1.00 73.67 422 THR A N 1
ATOM 2065 C CA . THR A 1 303 ? -9.929 28.489 1.310 1.00 71.17 422 THR A CA 1
ATOM 2066 C C . THR A 1 303 ? -8.847 28.502 2.375 1.00 74.20 422 THR A C 1
ATOM 2067 O O . THR A 1 303 ? -8.528 27.471 2.960 1.00 74.92 422 THR A O 1
ATOM 2071 N N . PRO A 1 304 ? -8.317 29.679 2.667 1.00 69.12 423 PRO A N 1
ATOM 2072 C CA . PRO A 1 304 ? -7.183 29.791 3.581 1.00 67.88 423 PRO A CA 1
ATOM 2073 C C . PRO A 1 304 ? -7.554 29.283 4.963 1.00 75.88 423 PRO A C 1
ATOM 2074 O O . PRO A 1 304 ? -6.743 28.648 5.629 1.00 75.98 423 PRO A O 1
ATOM 2078 N N . LEU A 1 305 ? -8.781 29.561 5.382 1.00 74.03 424 LEU A N 1
ATOM 2079 C CA . LEU A 1 305 ? -9.280 29.062 6.652 1.00 73.05 424 LEU A CA 1
ATOM 2080 C C . LEU A 1 305 ? -9.352 27.542 6.682 1.00 77.66 424 LEU A C 1
ATOM 2081 O O . LEU A 1 305 ? -9.033 26.921 7.688 1.00 78.61 424 LEU A O 1
ATOM 2086 N N . MET A 1 306 ? -9.792 26.946 5.582 1.00 72.50 425 MET A N 1
ATOM 2087 C CA . MET A 1 306 ? -9.838 25.496 5.485 1.00 71.89 425 MET A CA 1
ATOM 2088 C C . MET A 1 306 ? -8.452 24.873 5.566 1.00 78.84 425 MET A C 1
ATOM 2089 O O . MET A 1 306 ? -8.261 23.858 6.228 1.00 76.88 425 MET A O 1
ATOM 2094 N N . GLN A 1 307 ? -7.488 25.470 4.876 1.00 77.94 426 GLN A N 1
ATOM 2095 C CA . GLN A 1 307 ? -6.112 25.009 4.975 1.00 78.02 426 GLN A CA 1
ATOM 2096 C C . GLN A 1 307 ? -5.598 25.178 6.390 1.00 84.78 426 GLN A C 1
ATOM 2097 O O . GLN A 1 307 ? -4.936 24.299 6.931 1.00 86.52 426 GLN A O 1
ATOM 2103 N N . GLU A 1 308 ? -5.893 26.325 6.980 1.00 82.57 427 GLU A N 1
ATOM 2104 C CA . GLU A 1 308 ? -5.514 26.585 8.356 1.00 83.46 427 GLU A CA 1
ATOM 2105 C C . GLU A 1 308 ? -6.152 25.569 9.289 1.00 88.21 427 GLU A C 1
ATOM 2106 O O . GLU A 1 308 ? -5.502 25.042 10.184 1.00 89.17 427 GLU A O 1
ATOM 2112 N N . LEU A 1 309 ? -7.421 25.267 9.048 1.00 85.16 428 LEU A N 1
ATOM 2113 C CA . LEU A 1 309 ? -8.143 24.300 9.861 1.00 85.54 428 LEU A CA 1
ATOM 2114 C C . LEU A 1 309 ? -7.690 22.873 9.592 1.00 92.08 428 LEU A C 1
ATOM 2115 O O . LEU A 1 309 ? -7.830 22.001 10.443 1.00 92.21 428 LEU A O 1
ATOM 2120 N N . PHE A 1 310 ? -7.155 22.635 8.403 1.00 89.99 429 PHE A N 1
ATOM 2121 C CA . PHE A 1 310 ? -6.630 21.321 8.065 1.00 119.46 429 PHE A CA 1
ATOM 2122 C C . PHE A 1 310 ? -5.243 21.424 7.452 1.00 131.36 429 PHE A C 1
ATOM 2123 O O . PHE A 1 310 ? -4.560 20.417 7.279 1.00 108.52 429 PHE A O 1
ATOM 2131 N N . LEU B 1 24 ? -42.361 27.530 -61.948 1.00 85.25 143 LEU B N 1
ATOM 2132 C CA . LEU B 1 24 ? -42.053 28.872 -61.475 1.00 84.54 143 LEU B CA 1
ATOM 2133 C C . LEU B 1 24 ? -41.079 29.570 -62.408 1.00 87.54 143 LEU B C 1
ATOM 2134 O O . LEU B 1 24 ? -40.182 28.946 -62.964 1.00 87.59 143 LEU B O 1
ATOM 2139 N N . THR B 1 25 ? -41.243 30.874 -62.538 1.00 82.65 144 THR B N 1
ATOM 2140 C CA . THR B 1 25 ? -40.494 31.630 -63.512 1.00 82.98 144 THR B CA 1
ATOM 2141 C C . THR B 1 25 ? -39.043 31.576 -63.098 1.00 86.59 144 THR B C 1
ATOM 2142 O O . THR B 1 25 ? -38.734 31.407 -61.927 1.00 87.84 144 THR B O 1
ATOM 2146 N N . GLU B 1 26 ? -38.151 31.737 -64.061 1.00 81.06 145 GLU B N 1
ATOM 2147 C CA . GLU B 1 26 ? -36.737 31.684 -63.773 1.00 80.09 145 GLU B CA 1
ATOM 2148 C C . GLU B 1 26 ? -36.480 32.807 -62.795 1.00 84.92 145 GLU B C 1
ATOM 2149 O O . GLU B 1 26 ? -35.683 32.674 -61.874 1.00 85.40 145 GLU B O 1
ATOM 2152 N N . GLU B 1 27 ? -37.193 33.907 -62.992 1.00 80.23 146 GLU B N 1
ATOM 2153 C CA . GLU B 1 27 ? -37.140 35.034 -62.078 1.00 80.09 146 GLU B CA 1
ATOM 2154 C C . GLU B 1 27 ? -37.642 34.663 -60.691 1.00 82.24 146 GLU B C 1
ATOM 2155 O O . GLU B 1 27 ? -37.062 35.064 -59.689 1.00 82.99 146 GLU B O 1
ATOM 2161 N N . GLN B 1 28 ? -38.738 33.919 -60.627 1.00 74.82 147 GLN B N 1
ATOM 2162 C CA . GLN B 1 28 ? -39.256 33.490 -59.338 1.00 74.17 147 GLN B CA 1
ATOM 2163 C C . GLN B 1 28 ? -38.272 32.578 -58.621 1.00 77.93 147 GLN B C 1
ATOM 2164 O O . GLN B 1 28 ? -38.034 32.727 -57.428 1.00 77.10 147 GLN B O 1
ATOM 2170 N N . ARG B 1 29 ? -37.708 31.623 -59.347 1.00 73.63 148 ARG B N 1
ATOM 2171 C CA . ARG B 1 29 ? -36.796 30.669 -58.743 1.00 72.03 148 ARG B CA 1
ATOM 2172 C C . ARG B 1 29 ? -35.598 31.423 -58.211 1.00 77.15 148 ARG B C 1
ATOM 2173 O O . ARG B 1 29 ? -35.095 31.136 -57.133 1.00 77.23 148 ARG B O 1
ATOM 2177 N N . MET B 1 30 ? -35.140 32.385 -58.995 1.00 75.53 149 MET B N 1
ATOM 2178 C CA . MET B 1 30 ? -34.008 33.209 -58.622 1.00 76.29 149 MET B CA 1
ATOM 2179 C C . MET B 1 30 ? -34.313 34.029 -57.381 1.00 79.69 149 MET B C 1
ATOM 2180 O O . MET B 1 30 ? -33.460 34.201 -56.518 1.00 78.69 149 MET B O 1
ATOM 2185 N N . MET B 1 31 ? -35.532 34.544 -57.298 1.00 76.24 150 MET B N 1
ATOM 2186 C CA . MET B 1 31 ? -35.915 35.381 -56.174 1.00 76.02 150 MET B CA 1
ATOM 2187 C C . MET B 1 31 ? -35.856 34.591 -54.880 1.00 74.17 150 MET B C 1
ATOM 2188 O O . MET B 1 31 ? -35.368 35.075 -53.866 1.00 72.92 150 MET B O 1
ATOM 2193 N N . ILE B 1 32 ? -36.388 33.378 -54.920 1.00 65.26 151 ILE B N 1
ATOM 2194 C CA . ILE B 1 32 ? -36.374 32.489 -53.768 1.00 62.19 151 ILE B CA 1
ATOM 2195 C C . ILE B 1 32 ? -34.961 32.106 -53.364 1.00 67.84 151 ILE B C 1
ATOM 2196 O O . ILE B 1 32 ? -34.651 32.001 -52.183 1.00 67.84 151 ILE B O 1
ATOM 2201 N N . ARG B 1 33 ? -34.109 31.888 -54.353 1.00 63.93 152 ARG B N 1
ATOM 2202 C CA . ARG B 1 33 ? -32.730 31.525 -54.091 1.00 61.89 152 ARG B CA 1
ATOM 2203 C C . ARG B 1 33 ? -32.025 32.643 -53.348 1.00 66.32 152 ARG B C 1
ATOM 2204 O O . ARG B 1 33 ? -31.278 32.398 -52.411 1.00 68.22 152 ARG B O 1
ATOM 2212 N N . GLU B 1 34 ? -32.257 33.875 -53.777 1.00 60.58 153 GLU B N 1
ATOM 2213 C CA . GLU B 1 34 ? -31.647 35.018 -53.122 1.00 58.86 153 GLU B CA 1
ATOM 2214 C C . GLU B 1 34 ? -32.121 35.136 -51.684 1.00 66.22 153 GLU B C 1
ATOM 2215 O O . GLU B 1 34 ? -31.338 35.423 -50.788 1.00 67.54 153 GLU B O 1
ATOM 2221 N N . LEU B 1 35 ? -33.411 34.921 -51.467 1.00 61.67 154 LEU B N 1
ATOM 2222 C CA . LEU B 1 35 ? -33.976 35.012 -50.132 1.00 59.20 154 LEU B CA 1
ATOM 2223 C C . LEU B 1 35 ? -33.378 33.965 -49.216 1.00 62.84 154 LEU B C 1
ATOM 2224 O O . LEU B 1 35 ? -33.077 34.239 -48.062 1.00 64.03 154 LEU B O 1
ATOM 2229 N N . MET B 1 36 ? -33.232 32.753 -49.731 1.00 58.36 155 MET B N 1
ATOM 2230 C CA . MET B 1 36 ? -32.681 31.653 -48.957 1.00 57.38 155 MET B CA 1
ATOM 2231 C C . MET B 1 36 ? -31.241 31.914 -48.554 1.00 62.16 155 MET B C 1
ATOM 2232 O O . MET B 1 36 ? -30.833 31.602 -47.442 1.00 63.52 155 MET B O 1
ATOM 2237 N N . ASP B 1 37 ? -30.471 32.479 -49.472 1.00 58.92 156 ASP B N 1
ATOM 2238 C CA . ASP B 1 37 ? -29.085 32.806 -49.194 1.00 58.35 156 ASP B CA 1
ATOM 2239 C C . ASP B 1 37 ? -28.990 33.838 -48.089 1.00 61.77 156 ASP B C 1
ATOM 2240 O O . ASP B 1 37 ? -28.151 33.736 -47.204 1.00 62.06 156 ASP B O 1
ATOM 2245 N N . ALA B 1 38 ? -29.843 34.849 -48.163 1.00 57.02 157 ALA B N 1
ATOM 2246 C CA . ALA B 1 38 ? -29.825 35.928 -47.192 1.00 55.81 157 ALA B CA 1
ATOM 2247 C C . ALA B 1 38 ? -30.156 35.422 -45.804 1.00 62.26 157 ALA B C 1
ATOM 2248 O O . ALA B 1 38 ? -29.564 35.849 -44.823 1.00 63.23 157 ALA B O 1
ATOM 2250 N N . GLN B 1 39 ? -31.136 34.537 -45.722 1.00 58.88 158 GLN B N 1
ATOM 2251 C CA . GLN B 1 39 ? -31.529 33.996 -44.439 1.00 58.64 158 GLN B CA 1
ATOM 2252 C C . GLN B 1 39 ? -30.380 33.214 -43.837 1.00 64.52 158 GLN B C 1
ATOM 2253 O O . GLN B 1 39 ? -30.096 33.323 -42.651 1.00 66.57 158 GLN B O 1
ATOM 2259 N N . MET B 1 40 ? -29.740 32.396 -44.658 1.00 61.08 159 MET B N 1
ATOM 2260 C CA . MET B 1 40 ? -28.654 31.559 -44.183 1.00 60.38 159 MET B CA 1
ATOM 2261 C C . MET B 1 40 ? -27.449 32.355 -43.695 1.00 60.61 159 MET B C 1
ATOM 2262 O O . MET B 1 40 ? -26.883 32.041 -42.656 1.00 60.16 159 MET B O 1
ATOM 2267 N N . LYS B 1 41 ? -27.027 33.353 -44.461 1.00 55.86 160 LYS B N 1
ATOM 2268 C CA . LYS B 1 41 ? -26.069 34.330 -43.957 1.00 55.48 160 LYS B CA 1
ATOM 2269 C C . LYS B 1 41 ? -26.634 35.148 -42.807 1.00 62.23 160 LYS B C 1
ATOM 2270 O O . LYS B 1 41 ? -25.963 35.394 -41.814 1.00 62.62 160 LYS B O 1
ATOM 2276 N N . THR B 1 42 ? -27.862 35.613 -42.983 1.00 59.91 161 THR B N 1
ATOM 2277 C CA . THR B 1 42 ? -28.493 36.561 -42.076 1.00 58.70 161 THR B CA 1
ATOM 2278 C C . THR B 1 42 ? -28.716 36.004 -40.674 1.00 61.40 161 THR B C 1
ATOM 2279 O O . THR B 1 42 ? -28.555 36.708 -39.688 1.00 59.92 161 THR B O 1
ATOM 2283 N N . PHE B 1 43 ? -29.114 34.743 -40.585 1.00 57.58 162 PHE B N 1
ATOM 2284 C CA . PHE B 1 43 ? -29.804 34.258 -39.400 1.00 58.10 162 PHE B CA 1
ATOM 2285 C C . PHE B 1 43 ? -28.999 33.175 -38.714 1.00 66.99 162 PHE B C 1
ATOM 2286 O O . PHE B 1 43 ? -28.649 32.177 -39.328 1.00 67.41 162 PHE B O 1
ATOM 2294 N N . ASP B 1 44 ? -28.704 33.364 -37.436 1.00 66.99 163 ASP B N 1
ATOM 2295 C CA . ASP B 1 44 ? -28.024 32.330 -36.679 1.00 68.94 163 ASP B CA 1
ATOM 2296 C C . ASP B 1 44 ? -29.035 31.518 -35.890 1.00 74.75 163 ASP B C 1
ATOM 2297 O O . ASP B 1 44 ? -29.495 31.942 -34.838 1.00 75.61 163 ASP B O 1
ATOM 2302 N N . THR B 1 45 ? -29.397 30.355 -36.411 1.00 71.12 164 THR B N 1
ATOM 2303 C CA . THR B 1 45 ? -30.346 29.482 -35.737 1.00 71.31 164 THR B CA 1
ATOM 2304 C C . THR B 1 45 ? -29.801 29.002 -34.402 1.00 77.23 164 THR B C 1
ATOM 2305 O O . THR B 1 45 ? -30.537 28.869 -33.431 1.00 78.63 164 THR B O 1
ATOM 2309 N N . THR B 1 46 ? -28.497 28.769 -34.363 1.00 73.72 165 THR B N 1
ATOM 2310 C CA . THR B 1 46 ? -27.810 28.309 -33.162 1.00 73.15 165 THR B CA 1
ATOM 2311 C C . THR B 1 46 ? -27.881 29.318 -32.019 1.00 75.10 165 THR B C 1
ATOM 2312 O O . THR B 1 46 ? -27.988 28.943 -30.858 1.00 75.61 165 THR B O 1
ATOM 2316 N N . PHE B 1 47 ? -27.816 30.598 -32.355 1.00 67.40 166 PHE B N 1
ATOM 2317 C CA . PHE B 1 47 ? -27.539 31.630 -31.369 1.00 66.83 166 PHE B CA 1
ATOM 2318 C C . PHE B 1 47 ? -26.187 31.412 -30.720 1.00 76.92 166 PHE B C 1
ATOM 2319 O O . PHE B 1 47 ? -25.994 31.723 -29.551 1.00 76.41 166 PHE B O 1
ATOM 2327 N N . SER B 1 48 ? -25.251 30.873 -31.486 1.00 78.44 167 SER B N 1
ATOM 2328 C CA . SER B 1 48 ? -23.899 30.662 -30.998 1.00 78.50 167 SER B CA 1
ATOM 2329 C C . SER B 1 48 ? -23.251 31.989 -30.654 1.00 83.52 167 SER B C 1
ATOM 2330 O O . SER B 1 48 ? -22.529 32.101 -29.670 1.00 85.92 167 SER B O 1
ATOM 2333 N N . HIS B 1 49 ? -23.532 32.999 -31.464 1.00 79.70 168 HIS B N 1
ATOM 2334 C CA . HIS B 1 49 ? -22.812 34.259 -31.399 1.00 81.08 168 HIS B CA 1
ATOM 2335 C C . HIS B 1 49 ? -23.520 35.261 -30.505 1.00 80.60 168 HIS B C 1
ATOM 2336 O O . HIS B 1 49 ? -23.102 36.407 -30.392 1.00 78.93 168 HIS B O 1
ATOM 2343 N N . PHE B 1 50 ? -24.566 34.807 -29.830 1.00 74.15 169 PHE B N 1
ATOM 2344 C CA . PHE B 1 50 ? -25.286 35.665 -28.909 1.00 71.96 169 PHE B CA 1
ATOM 2345 C C . PHE B 1 50 ? -24.680 35.522 -27.526 1.00 77.99 169 PHE B C 1
ATOM 2346 O O . PHE B 1 50 ? -24.706 34.451 -26.929 1.00 75.52 169 PHE B O 1
ATOM 2354 N N . LYS B 1 51 ? -24.079 36.605 -27.052 1.00 78.21 170 LYS B N 1
ATOM 2355 C CA . LYS B 1 51 ? -23.192 36.553 -25.902 1.00 80.92 170 LYS B CA 1
ATOM 2356 C C . LYS B 1 51 ? -23.328 37.823 -25.077 1.00 86.46 170 LYS B C 1
ATOM 2357 O O . LYS B 1 51 ? -23.756 38.853 -25.585 1.00 85.61 170 LYS B O 1
ATOM 2363 N N . ASN B 1 52 ? -22.953 37.752 -23.807 1.00 84.58 171 ASN B N 1
ATOM 2364 C CA . ASN B 1 52 ? -22.699 38.959 -23.036 1.00 85.58 171 ASN B CA 1
ATOM 2365 C C . ASN B 1 52 ? -23.996 39.655 -22.663 1.00 89.67 171 ASN B C 1
ATOM 2366 O O . ASN B 1 52 ? -24.002 40.821 -22.277 1.00 91.59 171 ASN B O 1
ATOM 2371 N N . PHE B 1 53 ? -25.099 38.931 -22.797 1.00 80.50 172 PHE B N 1
ATOM 2372 C CA . PHE B 1 53 ? -26.401 39.431 -22.394 1.00 76.10 172 PHE B CA 1
ATOM 2373 C C . PHE B 1 53 ? -26.519 39.547 -20.882 1.00 79.88 172 PHE B C 1
ATOM 2374 O O . PHE B 1 53 ? -25.906 38.783 -20.143 1.00 81.01 172 PHE B O 1
ATOM 2382 N N . ARG B 1 54 ? -27.313 40.512 -20.435 1.00 71.89 173 ARG B N 1
ATOM 2383 C CA . ARG B 1 54 ? -27.699 40.617 -19.037 1.00 68.92 173 ARG B CA 1
ATOM 2384 C C . ARG B 1 54 ? -28.655 39.509 -18.630 1.00 74.77 173 ARG B C 1
ATOM 2385 O O . ARG B 1 54 ? -29.400 38.991 -19.454 1.00 72.91 173 ARG B O 1
ATOM 2393 N N . LEU B 1 55 ? -28.640 39.162 -17.349 1.00 74.98 174 LEU B N 1
ATOM 2394 C CA . LEU B 1 55 ? -29.533 38.144 -16.816 1.00 76.11 174 LEU B CA 1
ATOM 2395 C C . LEU B 1 55 ? -30.240 38.628 -15.559 1.00 85.00 174 LEU B C 1
ATOM 2396 O O . LEU B 1 55 ? -29.687 39.423 -14.800 1.00 86.04 174 LEU B O 1
ATOM 2401 N N . PRO B 1 56 ? -31.467 38.175 -15.340 1.00 83.63 175 PRO B N 1
ATOM 2402 C CA . PRO B 1 56 ? -32.170 38.496 -14.097 1.00 84.67 175 PRO B CA 1
ATOM 2403 C C . PRO B 1 56 ? -31.375 38.009 -12.900 1.00 95.56 175 PRO B C 1
ATOM 2404 O O . PRO B 1 56 ? -30.704 36.990 -12.994 1.00 96.62 175 PRO B O 1
ATOM 2408 N N . GLY B 1 57 ? -31.462 38.725 -11.786 1.00 96.44 176 GLY B N 1
ATOM 2409 C CA . GLY B 1 57 ? -30.873 38.265 -10.545 1.00 97.51 176 GLY B CA 1
ATOM 2410 C C . GLY B 1 57 ? -29.362 38.327 -10.592 1.00 104.50 176 GLY B C 1
ATOM 2411 O O . GLY B 1 57 ? -28.682 37.885 -9.669 1.00 105.57 176 GLY B O 1
ATOM 2412 N N . VAL B 1 58 ? -28.837 38.881 -11.678 1.00 100.59 177 VAL B N 1
ATOM 2413 C CA . VAL B 1 58 ? -27.398 39.037 -11.841 1.00 114.39 177 VAL B CA 1
ATOM 2414 C C . VAL B 1 58 ? -27.022 40.497 -12.066 1.00 143.08 177 VAL B C 1
ATOM 2415 O O . VAL B 1 58 ? -25.843 40.846 -12.101 1.00 108.26 177 VAL B O 1
ATOM 2419 N N . SER B 1 73 ? -47.290 56.721 -2.698 1.00 159.10 192 SER B N 1
ATOM 2420 C CA . SER B 1 73 ? -47.747 57.924 -3.382 1.00 158.89 192 SER B CA 1
ATOM 2421 C C . SER B 1 73 ? -47.130 58.038 -4.770 1.00 163.08 192 SER B C 1
ATOM 2422 O O . SER B 1 73 ? -46.012 58.527 -4.924 1.00 162.44 192 SER B O 1
ATOM 2424 N N . ARG B 1 74 ? -47.865 57.580 -5.778 1.00 159.87 193 ARG B N 1
ATOM 2425 C CA . ARG B 1 74 ? -47.599 57.959 -7.159 1.00 159.79 193 ARG B CA 1
ATOM 2426 C C . ARG B 1 74 ? -48.800 58.658 -7.786 1.00 163.88 193 ARG B C 1
ATOM 2427 O O . ARG B 1 74 ? -49.930 58.181 -7.683 1.00 163.67 193 ARG B O 1
ATOM 2429 N N . GLU B 1 75 ? -48.546 59.784 -8.442 1.00 159.87 194 GLU B N 1
ATOM 2430 C CA . GLU B 1 75 ? -49.479 60.331 -9.421 1.00 159.18 194 GLU B CA 1
ATOM 2431 C C . GLU B 1 75 ? -49.671 59.390 -10.606 1.00 161.37 194 GLU B C 1
ATOM 2432 O O . GLU B 1 75 ? -50.785 59.224 -11.103 1.00 161.32 194 GLU B O 1
ATOM 2434 N N . GLU B 1 76 ? -48.578 58.779 -11.052 1.00 155.12 195 GLU B N 1
ATOM 2435 C CA . GLU B 1 76 ? -48.564 58.039 -12.308 1.00 153.21 195 GLU B CA 1
ATOM 2436 C C . GLU B 1 76 ? -49.521 56.858 -12.250 1.00 153.86 195 GLU B C 1
ATOM 2437 O O . GLU B 1 76 ? -50.221 56.563 -13.215 1.00 153.28 195 GLU B O 1
ATOM 2439 N N . ALA B 1 77 ? -49.554 56.192 -11.103 1.00 148.07 196 ALA B N 1
ATOM 2440 C CA . ALA B 1 77 ? -49.707 54.747 -11.058 1.00 146.65 196 ALA B CA 1
ATOM 2441 C C . ALA B 1 77 ? -51.073 54.334 -11.586 1.00 146.19 196 ALA B C 1
ATOM 2442 O O . ALA B 1 77 ? -52.052 55.055 -11.424 1.00 146.22 196 ALA B O 1
ATOM 2444 N N . ALA B 1 78 ? -51.133 53.179 -12.235 1.00 139.04 197 ALA B N 1
ATOM 2445 C CA . ALA B 1 78 ? -52.323 52.798 -12.979 1.00 137.38 197 ALA B CA 1
ATOM 2446 C C . ALA B 1 78 ? -52.343 53.462 -14.349 1.00 139.23 197 ALA B C 1
ATOM 2447 O O . ALA B 1 78 ? -53.321 53.358 -15.084 1.00 138.81 197 ALA B O 1
ATOM 2449 N N . LYS B 1 79 ? -51.252 54.139 -14.686 1.00 133.69 198 LYS B N 1
ATOM 2450 C CA . LYS B 1 79 ? -50.385 53.701 -15.769 1.00 132.10 198 LYS B CA 1
ATOM 2451 C C . LYS B 1 79 ? -49.786 52.340 -15.445 1.00 133.80 198 LYS B C 1
ATOM 2452 O O . LYS B 1 79 ? -49.678 51.477 -16.312 1.00 133.66 198 LYS B O 1
ATOM 2454 N N . TRP B 1 80 ? -49.408 52.155 -14.187 1.00 127.94 199 TRP B N 1
ATOM 2455 C CA . TRP B 1 80 ? -48.728 50.943 -13.764 1.00 126.90 199 TRP B CA 1
ATOM 2456 C C . TRP B 1 80 ? -49.624 49.735 -13.970 1.00 128.83 199 TRP B C 1
ATOM 2457 O O . TRP B 1 80 ? -49.168 48.673 -14.382 1.00 128.56 199 TRP B O 1
ATOM 2468 N N . SER B 1 81 ? -50.903 49.905 -13.667 1.00 123.88 200 SER B N 1
ATOM 2469 C CA . SER B 1 81 ? -51.840 48.798 -13.707 1.00 122.81 200 SER B CA 1
ATOM 2470 C C . SER B 1 81 ? -51.964 48.251 -15.118 1.00 123.79 200 SER B C 1
ATOM 2471 O O . SER B 1 81 ? -52.033 47.043 -15.316 1.00 123.34 200 SER B O 1
ATOM 2474 N N . GLN B 1 82 ? -51.991 49.148 -16.098 1.00 118.64 201 GLN B N 1
ATOM 2475 C CA . GLN B 1 82 ? -51.890 48.757 -17.500 1.00 117.60 201 GLN B CA 1
ATOM 2476 C C . GLN B 1 82 ? -50.553 48.104 -17.836 1.00 119.03 201 GLN B C 1
ATOM 2477 O O . GLN B 1 82 ? -50.499 47.114 -18.562 1.00 118.11 201 GLN B O 1
ATOM 2483 N N . VAL B 1 83 ? -49.474 48.666 -17.309 1.00 113.51 202 VAL B N 1
ATOM 2484 C CA . VAL B 1 83 ? -48.142 48.147 -17.581 1.00 112.27 202 VAL B CA 1
ATOM 2485 C C . VAL B 1 83 ? -48.031 46.728 -17.050 1.00 116.04 202 VAL B C 1
ATOM 2486 O O . VAL B 1 83 ? -47.439 45.861 -17.683 1.00 116.39 202 VAL B O 1
ATOM 2490 N N . ARG B 1 84 ? -48.629 46.498 -15.890 1.00 111.88 203 ARG B N 1
ATOM 2491 C CA . ARG B 1 84 ? -48.635 45.178 -15.290 1.00 111.63 203 ARG B CA 1
ATOM 2492 C C . ARG B 1 84 ? -49.359 44.216 -16.216 1.00 116.78 203 ARG B C 1
ATOM 2493 O O . ARG B 1 84 ? -48.965 43.063 -16.357 1.00 117.22 203 ARG B O 1
ATOM 2495 N N . LYS B 1 85 ? -50.419 44.698 -16.850 1.00 113.14 204 LYS B N 1
ATOM 2496 C CA . LYS B 1 85 ? -51.141 43.885 -17.811 1.00 112.99 204 LYS B CA 1
ATOM 2497 C C . LYS B 1 85 ? -50.253 43.523 -18.991 1.00 117.95 204 LYS B C 1
ATOM 2498 O O . LYS B 1 85 ? -50.255 42.385 -19.449 1.00 117.68 204 LYS B O 1
ATOM 2501 N N . ASP B 1 86 ? -49.514 44.497 -19.507 1.00 114.54 205 ASP B N 1
ATOM 2502 C CA . ASP B 1 86 ? -48.671 44.248 -20.668 1.00 114.24 205 ASP B CA 1
ATOM 2503 C C . ASP B 1 86 ? -47.589 43.224 -20.356 1.00 118.88 205 ASP B C 1
ATOM 2504 O O . ASP B 1 86 ? -47.314 42.331 -21.153 1.00 118.57 205 ASP B O 1
ATOM 2509 N N . LEU B 1 87 ? -46.964 43.372 -19.197 1.00 115.69 206 LEU B N 1
ATOM 2510 C CA . LEU B 1 87 ? -45.933 42.446 -18.755 1.00 115.60 206 LEU B CA 1
ATOM 2511 C C . LEU B 1 87 ? -46.502 41.051 -18.561 1.00 124.51 206 LEU B C 1
ATOM 2512 O O . LEU B 1 87 ? -45.850 40.058 -18.864 1.00 125.44 206 LEU B O 1
ATOM 2517 N N . CYS B 1 88 ? -47.736 40.985 -18.080 1.00 123.77 207 CYS B N 1
ATOM 2518 C CA . CYS B 1 88 ? -48.304 39.734 -17.598 1.00 124.98 207 CYS B CA 1
ATOM 2519 C C . CYS B 1 88 ? -48.390 38.721 -18.728 1.00 127.68 207 CYS B C 1
ATOM 2520 O O . CYS B 1 88 ? -48.169 37.530 -18.525 1.00 127.21 207 CYS B O 1
ATOM 2523 N N . SER B 1 89 ? -48.700 39.216 -19.920 1.00 123.04 208 SER B N 1
ATOM 2524 C CA . SER B 1 89 ? -48.885 38.368 -21.086 1.00 122.25 208 SER B CA 1
ATOM 2525 C C . SER B 1 89 ? -47.592 37.639 -21.415 1.00 124.02 208 SER B C 1
ATOM 2526 O O . SER B 1 89 ? -47.603 36.468 -21.783 1.00 125.13 208 SER B O 1
ATOM 2529 N N . LEU B 1 90 ? -46.473 38.330 -21.243 1.00 116.34 209 LEU B N 1
ATOM 2530 C CA . LEU B 1 90 ? -45.197 37.850 -21.747 1.00 113.91 209 LEU B CA 1
ATOM 2531 C C . LEU B 1 90 ? -44.817 36.533 -21.089 1.00 113.96 209 LEU B C 1
ATOM 2532 O O . LEU B 1 90 ? -44.297 35.639 -21.745 1.00 114.89 209 LEU B O 1
ATOM 2534 N N . LYS B 1 91 ? -45.074 36.412 -19.792 1.00 105.81 210 LYS B N 1
ATOM 2535 C CA . LYS B 1 91 ? -44.046 35.984 -18.851 1.00 103.28 210 LYS B CA 1
ATOM 2536 C C . LYS B 1 91 ? -43.571 34.558 -19.126 1.00 100.43 210 LYS B C 1
ATOM 2537 O O . LYS B 1 91 ? -44.370 33.673 -19.415 1.00 99.44 210 LYS B O 1
ATOM 2539 N N . VAL B 1 92 ? -42.259 34.353 -19.054 1.00 92.61 211 VAL B N 1
ATOM 2540 C CA . VAL B 1 92 ? -41.650 33.074 -19.409 1.00 90.02 211 VAL B CA 1
ATOM 2541 C C . VAL B 1 92 ? -40.613 32.639 -18.378 1.00 90.54 211 VAL B C 1
ATOM 2542 O O . VAL B 1 92 ? -39.944 33.473 -17.780 1.00 91.12 211 VAL B O 1
ATOM 2546 N N . SER B 1 93 ? -40.481 31.333 -18.173 1.00 83.74 212 SER B N 1
ATOM 2547 C CA . SER B 1 93 ? -39.256 30.759 -17.621 1.00 82.24 212 SER B CA 1
ATOM 2548 C C . SER B 1 93 ? -38.093 30.812 -18.603 1.00 86.25 212 SER B C 1
ATOM 2549 O O . SER B 1 93 ? -38.286 30.754 -19.812 1.00 87.31 212 SER B O 1
ATOM 2552 N N . LEU B 1 94 ? -36.883 30.909 -18.068 1.00 80.36 213 LEU B N 1
ATOM 2553 C CA . LEU B 1 94 ? -35.679 30.934 -18.882 1.00 78.51 213 LEU B CA 1
ATOM 2554 C C . LEU B 1 94 ? -34.721 29.817 -18.481 1.00 82.70 213 LEU B C 1
ATOM 2555 O O . LEU B 1 94 ? -34.454 29.623 -17.302 1.00 81.88 213 LEU B O 1
ATOM 2560 N N . GLN B 1 95 ? -34.219 29.077 -19.462 1.00 79.66 214 GLN B N 1
ATOM 2561 C CA . GLN B 1 95 ? -33.302 27.976 -19.193 1.00 78.37 214 GLN B CA 1
ATOM 2562 C C . GLN B 1 95 ? -31.973 28.153 -19.914 1.00 81.58 214 GLN B C 1
ATOM 2563 O O . GLN B 1 95 ? -31.943 28.477 -21.093 1.00 83.09 214 GLN B O 1
ATOM 2569 N N . LEU B 1 96 ? -30.877 27.920 -19.202 1.00 76.13 215 LEU B N 1
ATOM 2570 C CA . LEU B 1 96 ? -29.540 27.995 -19.782 1.00 75.32 215 LEU B CA 1
ATOM 2571 C C . LEU B 1 96 ? -28.801 26.673 -19.661 1.00 81.63 215 LEU B C 1
ATOM 2572 O O . LEU B 1 96 ? -28.782 26.067 -18.596 1.00 82.13 215 LEU B O 1
ATOM 2577 N N . ARG B 1 97 ? -28.196 26.237 -20.757 1.00 81.14 216 ARG B N 1
ATOM 2578 C CA . ARG B 1 97 ? -27.493 24.969 -20.775 1.00 81.34 216 ARG B CA 1
ATOM 2579 C C . ARG B 1 97 ? -26.006 25.222 -20.856 1.00 88.65 216 ARG B C 1
ATOM 2580 O O . ARG B 1 97 ? -25.534 25.965 -21.708 1.00 89.82 216 ARG B O 1
ATOM 2588 N N . GLY B 1 98 ? -25.261 24.569 -19.977 1.00 86.63 217 GLY B N 1
ATOM 2589 C CA . GLY B 1 98 ? -23.816 24.667 -19.963 1.00 86.82 217 GLY B CA 1
ATOM 2590 C C . GLY B 1 98 ? -23.163 23.950 -21.124 1.00 93.79 217 GLY B C 1
ATOM 2591 O O . GLY B 1 98 ? -23.750 23.056 -21.724 1.00 93.53 217 GLY B O 1
ATOM 2592 N N . GLU B 1 99 ? -21.923 24.331 -21.404 1.00 92.77 218 GLU B N 1
ATOM 2593 C CA . GLU B 1 99 ? -20.996 23.504 -22.164 1.00 93.34 218 GLU B CA 1
ATOM 2594 C C . GLU B 1 99 ? -20.768 22.207 -21.408 1.00 100.29 218 GLU B C 1
ATOM 2595 O O . GLU B 1 99 ? -20.626 21.143 -22.002 1.00 100.69 218 GLU B O 1
ATOM 2598 N N . ASP B 1 100 ? -20.794 22.292 -20.086 1.00 97.10 219 ASP B N 1
ATOM 2599 C CA . ASP B 1 100 ? -20.722 21.104 -19.252 1.00 96.77 219 ASP B CA 1
ATOM 2600 C C . ASP B 1 100 ? -21.912 20.203 -19.532 1.00 97.52 219 ASP B C 1
ATOM 2601 O O . ASP B 1 100 ? -21.791 18.984 -19.491 1.00 97.87 219 ASP B O 1
ATOM 2606 N N . GLY B 1 101 ? -23.039 20.796 -19.910 1.00 91.63 220 GLY B N 1
ATOM 2607 C CA . GLY B 1 101 ? -24.330 20.176 -19.678 1.00 91.25 220 GLY B CA 1
ATOM 2608 C C . GLY B 1 101 ? -24.929 20.423 -18.309 1.00 96.08 220 GLY B C 1
ATOM 2609 O O . GLY B 1 101 ? -25.896 19.773 -17.923 1.00 97.09 220 GLY B O 1
ATOM 2610 N N . SER B 1 102 ? -24.378 21.395 -17.593 1.00 89.95 221 SER B N 1
ATOM 2611 C CA . SER B 1 102 ? -25.110 22.057 -16.527 1.00 88.09 221 SER B CA 1
ATOM 2612 C C . SER B 1 102 ? -26.312 22.796 -17.089 1.00 90.88 221 SER B C 1
ATOM 2613 O O . SER B 1 102 ? -26.240 23.382 -18.163 1.00 89.86 221 SER B O 1
ATOM 2616 N N . VAL B 1 103 ? -27.416 22.766 -16.355 1.00 86.93 222 VAL B N 1
ATOM 2617 C CA . VAL B 1 103 ? -28.561 23.611 -16.659 1.00 85.30 222 VAL B CA 1
ATOM 2618 C C . VAL B 1 103 ? -28.829 24.594 -15.531 1.00 86.64 222 VAL B C 1
ATOM 2619 O O . VAL B 1 103 ? -28.918 24.210 -14.371 1.00 84.99 222 VAL B O 1
ATOM 2623 N N . TRP B 1 104 ? -28.972 25.863 -15.886 1.00 83.18 223 TRP B N 1
ATOM 2624 C CA . TRP B 1 104 ? -29.473 26.868 -14.964 1.00 82.54 223 TRP B CA 1
ATOM 2625 C C . TRP B 1 104 ? -30.897 27.216 -15.359 1.00 87.30 223 TRP B C 1
ATOM 2626 O O . TRP B 1 104 ? -31.167 27.526 -16.512 1.00 87.51 223 TRP B O 1
ATOM 2637 N N . ASN B 1 105 ? -31.807 27.162 -14.398 1.00 83.79 224 ASN B N 1
ATOM 2638 C CA . ASN B 1 105 ? -33.202 27.480 -14.651 1.00 82.93 224 ASN B CA 1
ATOM 2639 C C . ASN B 1 105 ? -33.641 28.687 -13.842 1.00 84.77 224 ASN B C 1
ATOM 2640 O O . ASN B 1 105 ? -33.388 28.759 -12.646 1.00 84.64 224 ASN B O 1
ATOM 2645 N N . TYR B 1 106 ? -34.307 29.634 -14.489 1.00 80.22 225 TYR B N 1
ATOM 2646 C CA . TYR B 1 106 ? -34.816 30.806 -13.791 1.00 79.69 225 TYR B CA 1
ATOM 2647 C C . TYR B 1 106 ? -36.331 30.867 -13.845 1.00 84.44 225 TYR B C 1
ATOM 2648 O O . TYR B 1 106 ? -36.924 30.745 -14.911 1.00 84.59 225 TYR B O 1
ATOM 2657 N N . LYS B 1 107 ? -36.956 31.069 -12.691 1.00 81.55 226 LYS B N 1
ATOM 2658 C CA . LYS B 1 107 ? -38.404 31.205 -12.626 1.00 80.76 226 LYS B CA 1
ATOM 2659 C C . LYS B 1 107 ? -38.814 32.594 -12.156 1.00 85.79 226 LYS B C 1
ATOM 2660 O O . LYS B 1 107 ? -38.369 33.064 -11.112 1.00 84.19 226 LYS B O 1
ATOM 2663 N N . PRO B 1 108 ? -39.655 33.256 -12.939 1.00 85.02 227 PRO B N 1
ATOM 2664 C CA . PRO B 1 108 ? -39.973 34.669 -12.711 1.00 85.70 227 PRO B CA 1
ATOM 2665 C C . PRO B 1 108 ? -40.800 34.889 -11.448 1.00 92.73 227 PRO B C 1
ATOM 2666 O O . PRO B 1 108 ? -41.595 34.029 -11.073 1.00 91.55 227 PRO B O 1
ATOM 2670 N N . PRO B 1 109 ? -40.614 36.028 -10.794 1.00 91.31 228 PRO B N 1
ATOM 2671 C CA . PRO B 1 109 ? -41.428 36.381 -9.630 1.00 92.72 228 PRO B CA 1
ATOM 2672 C C . PRO B 1 109 ? -42.881 36.630 -10.001 1.00 102.07 228 PRO B C 1
ATOM 2673 O O . PRO B 1 109 ? -43.159 37.164 -11.070 1.00 101.89 228 PRO B O 1
ATOM 2677 N N . ALA B 1 110 ? -43.790 36.229 -9.120 1.00 102.92 229 ALA B N 1
ATOM 2678 C CA . ALA B 1 110 ? -45.185 36.654 -9.174 1.00 104.25 229 ALA B CA 1
ATOM 2679 C C . ALA B 1 110 ? -45.355 38.122 -8.798 1.00 111.95 229 ALA B C 1
ATOM 2680 O O . ALA B 1 110 ? -44.539 38.683 -8.074 1.00 111.35 229 ALA B O 1
ATOM 2682 N N . ASP B 1 111 ? -46.429 38.732 -9.282 1.00 112.02 230 ASP B N 1
ATOM 2683 C CA . ASP B 1 111 ? -46.363 40.096 -9.781 1.00 113.48 230 ASP B CA 1
ATOM 2684 C C . ASP B 1 111 ? -45.977 41.074 -8.683 1.00 122.09 230 ASP B C 1
ATOM 2685 O O . ASP B 1 111 ? -45.171 41.973 -8.902 1.00 123.02 230 ASP B O 1
ATOM 2690 N N . SER B 1 112 ? -46.605 40.941 -7.521 1.00 120.13 231 SER B N 1
ATOM 2691 C CA . SER B 1 112 ? -46.170 41.678 -6.345 1.00 120.74 231 SER B CA 1
ATOM 2692 C C . SER B 1 112 ? -46.480 43.160 -6.510 1.00 126.41 231 SER B C 1
ATOM 2693 O O . SER B 1 112 ? -47.315 43.540 -7.327 1.00 126.53 231 SER B O 1
ATOM 2696 N N . GLY B 1 113 ? -45.788 43.992 -5.742 1.00 122.95 232 GLY B N 1
ATOM 2697 C CA . GLY B 1 113 ? -45.732 45.413 -6.025 1.00 122.66 232 GLY B CA 1
ATOM 2698 C C . GLY B 1 113 ? -45.084 45.697 -7.363 1.00 126.64 232 GLY B C 1
ATOM 2699 O O . GLY B 1 113 ? -45.537 46.561 -8.109 1.00 126.49 232 GLY B O 1
ATOM 2700 N N . GLY B 1 114 ? -44.032 44.953 -7.685 1.00 122.72 233 GLY B N 1
ATOM 2701 C CA . GLY B 1 114 ? -43.178 45.294 -8.810 1.00 121.85 233 GLY B CA 1
ATOM 2702 C C . GLY B 1 114 ? -42.132 46.323 -8.437 1.00 123.73 233 GLY B C 1
ATOM 2703 O O . GLY B 1 114 ? -41.971 46.649 -7.263 1.00 123.99 233 GLY B O 1
ATOM 2704 N N . LYS B 1 115 ? -41.405 46.820 -9.433 1.00 117.31 234 LYS B N 1
ATOM 2705 C CA . LYS B 1 115 ? -40.012 46.435 -9.634 1.00 115.12 234 LYS B CA 1
ATOM 2706 C C . LYS B 1 115 ? -39.883 45.032 -10.219 1.00 115.01 234 LYS B C 1
ATOM 2707 O O . LYS B 1 115 ? -39.257 44.837 -11.257 1.00 114.53 234 LYS B O 1
ATOM 2709 N N . GLU B 1 116 ? -40.527 44.059 -9.591 1.00 108.50 235 GLU B N 1
ATOM 2710 C CA . GLU B 1 116 ? -40.188 42.663 -9.819 1.00 107.09 235 GLU B CA 1
ATOM 2711 C C . GLU B 1 116 ? -40.416 42.319 -11.284 1.00 105.33 235 GLU B C 1
ATOM 2712 O O . GLU B 1 116 ? -39.668 41.549 -11.876 1.00 104.61 235 GLU B O 1
ATOM 2718 N N . ILE B 1 117 ? -41.463 42.907 -11.845 1.00 97.51 236 ILE B N 1
ATOM 2719 C CA . ILE B 1 117 ? -42.012 42.493 -13.124 1.00 95.45 236 ILE B CA 1
ATOM 2720 C C . ILE B 1 117 ? -40.960 42.698 -14.198 1.00 94.67 236 ILE B C 1
ATOM 2721 O O . ILE B 1 117 ? -40.861 41.932 -15.151 1.00 92.99 236 ILE B O 1
ATOM 2726 N N . PHE B 1 118 ? -40.120 43.699 -13.971 1.00 90.03 237 PHE B N 1
ATOM 2727 C CA . PHE B 1 118 ? -39.172 44.191 -14.960 1.00 89.73 237 PHE B CA 1
ATOM 2728 C C . PHE B 1 118 ? -37.972 43.279 -15.217 1.00 90.15 237 PHE B C 1
ATOM 2729 O O . PHE B 1 118 ? -37.234 43.484 -16.171 1.00 90.44 237 PHE B O 1
ATOM 2737 N N . SER B 1 119 ? -37.789 42.270 -14.375 1.00 83.59 238 SER B N 1
ATOM 2738 C CA . SER B 1 119 ? -36.466 41.715 -14.126 1.00 81.85 238 SER B CA 1
ATOM 2739 C C . SER B 1 119 ? -35.882 41.128 -15.401 1.00 85.64 238 SER B C 1
ATOM 2740 O O . SER B 1 119 ? -34.688 41.242 -15.664 1.00 86.36 238 SER B O 1
ATOM 2743 N N . LEU B 1 120 ? -36.747 40.509 -16.193 1.00 79.14 239 LEU B N 1
ATOM 2744 C CA . LEU B 1 120 ? -36.378 39.944 -17.487 1.00 76.56 239 LEU B CA 1
ATOM 2745 C C . LEU B 1 120 ? -35.928 40.986 -18.504 1.00 76.74 239 LEU B C 1
ATOM 2746 O O . LEU B 1 120 ? -35.128 40.693 -19.384 1.00 76.22 239 LEU B O 1
ATOM 2751 N N . LEU B 1 121 ? -36.420 42.207 -18.355 1.00 72.06 240 LEU B N 1
ATOM 2752 C CA . LEU B 1 121 ? -36.534 43.132 -19.470 1.00 72.37 240 LEU B CA 1
ATOM 2753 C C . LEU B 1 121 ? -35.167 43.460 -20.042 1.00 76.61 240 LEU B C 1
ATOM 2754 O O . LEU B 1 121 ? -35.010 43.573 -21.258 1.00 77.21 240 LEU B O 1
ATOM 2759 N N . PRO B 1 122 ? -34.171 43.599 -19.182 1.00 71.57 241 PRO B N 1
ATOM 2760 C CA . PRO B 1 122 ? -32.825 43.913 -19.656 1.00 70.60 241 PRO B CA 1
ATOM 2761 C C . PRO B 1 122 ? -32.286 42.805 -20.543 1.00 74.15 241 PRO B C 1
ATOM 2762 O O . PRO B 1 122 ? -31.666 43.082 -21.561 1.00 76.16 241 PRO B O 1
ATOM 2766 N N . HIS B 1 123 ? -32.510 41.559 -20.153 1.00 68.33 242 HIS B N 1
ATOM 2767 C CA . HIS B 1 123 ? -32.112 40.432 -20.977 1.00 68.18 242 HIS B CA 1
ATOM 2768 C C . HIS B 1 123 ? -32.857 40.419 -22.300 1.00 74.71 242 HIS B C 1
ATOM 2769 O O . HIS B 1 123 ? -32.283 40.138 -23.344 1.00 74.55 242 HIS B O 1
ATOM 2776 N N . MET B 1 124 ? -34.149 40.709 -22.246 1.00 72.30 243 MET B N 1
ATOM 2777 C CA . MET B 1 124 ? -34.995 40.645 -23.427 1.00 71.58 243 MET B CA 1
ATOM 2778 C C . MET B 1 124 ? -34.544 41.652 -24.473 1.00 70.45 243 MET B C 1
ATOM 2779 O O . MET B 1 124 ? -34.550 41.368 -25.663 1.00 70.51 243 MET B O 1
ATOM 2784 N N . ALA B 1 125 ? -34.162 42.835 -24.014 1.00 63.88 244 ALA B N 1
ATOM 2785 C CA . ALA B 1 125 ? -33.682 43.881 -24.900 1.00 63.71 244 ALA B CA 1
ATOM 2786 C C . ALA B 1 125 ? -32.410 43.452 -25.603 1.00 69.43 244 ALA B C 1
ATOM 2787 O O . ALA B 1 125 ? -32.214 43.733 -26.780 1.00 69.84 244 ALA B O 1
ATOM 2789 N N . ASP B 1 126 ? -31.537 42.782 -24.866 1.00 65.14 245 ASP B N 1
ATOM 2790 C CA . ASP B 1 126 ? -30.303 42.274 -25.432 1.00 63.71 245 ASP B CA 1
ATOM 2791 C C . ASP B 1 126 ? -30.582 41.240 -26.506 1.00 69.33 245 ASP B C 1
ATOM 2792 O O . ASP B 1 126 ? -29.931 41.225 -27.543 1.00 72.43 245 ASP B O 1
ATOM 2797 N N . MET B 1 127 ? -31.534 40.356 -26.248 1.00 64.42 246 MET B N 1
ATOM 2798 C CA . MET B 1 127 ? -31.929 39.379 -27.247 1.00 64.60 246 MET B CA 1
ATOM 2799 C C . MET B 1 127 ? -32.527 40.037 -28.478 1.00 70.64 246 MET B C 1
ATOM 2800 O O . MET B 1 127 ? -32.230 39.652 -29.600 1.00 69.02 246 MET B O 1
ATOM 2805 N N . SER B 1 128 ? -33.395 41.015 -28.264 1.00 67.90 247 SER B N 1
ATOM 2806 C CA . SER B 1 128 ? -34.035 41.705 -29.371 1.00 67.11 247 SER B CA 1
ATOM 2807 C C . SER B 1 128 ? -32.996 42.426 -30.205 1.00 73.34 247 SER B C 1
ATOM 2808 O O . SER B 1 128 ? -33.073 42.453 -31.427 1.00 73.90 247 SER B O 1
ATOM 2811 N N . THR B 1 129 ? -32.024 43.018 -29.531 1.00 69.10 248 THR B N 1
ATOM 2812 C CA . THR B 1 129 ? -30.969 43.740 -30.213 1.00 67.72 248 THR B CA 1
ATOM 2813 C C . THR B 1 129 ? -30.153 42.808 -31.094 1.00 67.94 248 THR B C 1
ATOM 2814 O O . THR B 1 129 ? -29.803 43.159 -32.213 1.00 67.80 248 THR B O 1
ATOM 2818 N N . TYR B 1 130 ? -29.838 41.626 -30.583 1.00 62.67 249 TYR B N 1
ATOM 2819 C CA . TYR B 1 130 ? -29.115 40.635 -31.366 1.00 62.12 249 TYR B CA 1
ATOM 2820 C C . TYR B 1 130 ? -29.923 40.187 -32.572 1.00 67.27 249 TYR B C 1
ATOM 2821 O O . TYR B 1 130 ? -29.390 40.039 -33.664 1.00 66.89 249 TYR B O 1
ATOM 2830 N N . MET B 1 131 ? -31.214 39.966 -32.374 1.00 63.03 250 MET B N 1
ATOM 2831 C CA . MET B 1 131 ? -32.081 39.570 -33.470 1.00 60.71 250 MET B CA 1
ATOM 2832 C C . MET B 1 131 ? -32.127 40.669 -34.511 1.00 65.44 250 MET B C 1
ATOM 2833 O O . MET B 1 131 ? -32.091 40.412 -35.707 1.00 65.44 250 MET B O 1
ATOM 2838 N N . PHE B 1 132 ? -32.206 41.902 -34.037 1.00 63.94 251 PHE B N 1
ATOM 2839 C CA . PHE B 1 132 ? -32.381 43.051 -34.905 1.00 66.02 251 PHE B CA 1
ATOM 2840 C C . PHE B 1 132 ? -31.199 43.216 -35.843 1.00 73.02 251 PHE B C 1
ATOM 2841 O O . PHE B 1 132 ? -31.364 43.592 -36.997 1.00 77.21 251 PHE B O 1
ATOM 2849 N N . LYS B 1 133 ? -30.005 42.922 -35.346 1.00 66.75 252 LYS B N 1
ATOM 2850 C CA . LYS B 1 133 ? -28.811 43.000 -36.170 1.00 65.94 252 LYS B CA 1
ATOM 2851 C C . LYS B 1 133 ? -28.904 42.014 -37.318 1.00 68.54 252 LYS B C 1
ATOM 2852 O O . LYS B 1 133 ? -28.533 42.324 -38.442 1.00 68.77 252 LYS B O 1
ATOM 2855 N N . GLY B 1 134 ? -29.392 40.817 -37.023 1.00 61.60 253 GLY B N 1
ATOM 2856 C CA . GLY B 1 134 ? -29.628 39.826 -38.050 1.00 60.50 253 GLY B CA 1
ATOM 2857 C C . GLY B 1 134 ? -30.671 40.275 -39.044 1.00 67.43 253 GLY B C 1
ATOM 2858 O O . GLY B 1 134 ? -30.534 40.062 -40.240 1.00 71.23 253 GLY B O 1
ATOM 2859 N N . ILE B 1 135 ? -31.729 40.895 -38.544 1.00 61.77 254 ILE B N 1
ATOM 2860 C CA . ILE B 1 135 ? -32.804 41.348 -39.406 1.00 60.73 254 ILE B CA 1
ATOM 2861 C C . ILE B 1 135 ? -32.304 42.399 -40.376 1.00 69.22 254 ILE B C 1
ATOM 2862 O O . ILE B 1 135 ? -32.653 42.388 -41.549 1.00 70.23 254 ILE B O 1
ATOM 2867 N N . ILE B 1 136 ? -31.490 43.319 -39.878 1.00 66.24 255 ILE B N 1
ATOM 2868 C CA . ILE B 1 136 ? -30.940 44.371 -40.715 1.00 64.94 255 ILE B CA 1
ATOM 2869 C C . ILE B 1 136 ? -30.044 43.817 -41.810 1.00 70.50 255 ILE B C 1
ATOM 2870 O O . ILE B 1 136 ? -30.091 44.273 -42.945 1.00 70.79 255 ILE B O 1
ATOM 2875 N N . SER B 1 137 ? -29.219 42.838 -41.468 1.00 67.10 256 SER B N 1
ATOM 2876 C CA . SER B 1 137 ? -28.337 42.237 -42.452 1.00 66.34 256 SER B CA 1
ATOM 2877 C C . SER B 1 137 ? -29.170 41.582 -43.531 1.00 70.67 256 SER B C 1
ATOM 2878 O O . SER B 1 137 ? -28.865 41.680 -44.712 1.00 71.94 256 SER B O 1
ATOM 2881 N N . PHE B 1 138 ? -30.234 40.913 -43.116 1.00 63.94 257 PHE B N 1
ATOM 2882 C CA . PHE B 1 138 ? -31.013 40.107 -44.031 1.00 61.00 257 PHE B CA 1
ATOM 2883 C C . PHE B 1 138 ? -31.598 41.018 -45.090 1.00 64.39 257 PHE B C 1
ATOM 2884 O O . PHE B 1 138 ? -31.607 40.689 -46.268 1.00 64.89 257 PHE B O 1
ATOM 2892 N N . ALA B 1 139 ? -32.077 42.177 -44.664 1.00 62.19 258 ALA B N 1
ATOM 2893 C CA . ALA B 1 139 ? -32.535 43.191 -45.596 1.00 61.56 258 ALA B CA 1
ATOM 2894 C C . ALA B 1 139 ? -31.392 43.676 -46.466 1.00 67.41 258 ALA B C 1
ATOM 2895 O O . ALA B 1 139 ? -31.551 43.866 -47.663 1.00 67.03 258 ALA B O 1
ATOM 2897 N N . LYS B 1 140 ? -30.235 43.882 -45.854 1.00 66.40 259 LYS B N 1
ATOM 2898 C CA . LYS B 1 140 ? -29.092 44.456 -46.547 1.00 67.17 259 LYS B CA 1
ATOM 2899 C C . LYS B 1 140 ? -28.639 43.548 -47.676 1.00 70.95 259 LYS B C 1
ATOM 2900 O O . LYS B 1 140 ? -28.256 44.010 -48.743 1.00 72.88 259 LYS B O 1
ATOM 2906 N N . VAL B 1 141 ? -28.689 42.247 -47.437 1.00 64.89 260 VAL B N 1
ATOM 2907 C CA . VAL B 1 141 ? -28.191 41.285 -48.403 1.00 65.06 260 VAL B CA 1
ATOM 2908 C C . VAL B 1 141 ? -28.992 41.371 -49.693 1.00 74.40 260 VAL B C 1
ATOM 2909 O O . VAL B 1 141 ? -28.436 41.265 -50.778 1.00 77.49 260 VAL B O 1
ATOM 2913 N N . ILE B 1 142 ? -30.298 41.559 -49.572 1.00 70.04 261 ILE B N 1
ATOM 2914 C CA . ILE B 1 142 ? -31.172 41.493 -50.731 1.00 68.73 261 ILE B CA 1
ATOM 2915 C C . ILE B 1 142 ? -30.890 42.631 -51.700 1.00 75.50 261 ILE B C 1
ATOM 2916 O O . ILE B 1 142 ? -30.774 43.781 -51.298 1.00 76.03 261 ILE B O 1
ATOM 2921 N N . SER B 1 143 ? -30.768 42.299 -52.978 1.00 74.99 262 SER B N 1
ATOM 2922 C CA . SER B 1 143 ? -30.428 43.287 -53.987 1.00 75.13 262 SER B CA 1
ATOM 2923 C C . SER B 1 143 ? -31.509 44.343 -54.086 1.00 79.84 262 SER B C 1
ATOM 2924 O O . SER B 1 143 ? -31.222 45.527 -54.194 1.00 80.15 262 SER B O 1
ATOM 2927 N N . TYR B 1 144 ? -32.759 43.905 -54.064 1.00 77.76 263 TYR B N 1
ATOM 2928 C CA . TYR B 1 144 ? -33.873 44.806 -54.296 1.00 79.07 263 TYR B CA 1
ATOM 2929 C C . TYR B 1 144 ? -33.926 45.870 -53.215 1.00 83.47 263 TYR B C 1
ATOM 2930 O O . TYR B 1 144 ? -34.204 47.029 -53.491 1.00 85.18 263 TYR B O 1
ATOM 2939 N N . PHE B 1 145 ? -33.676 45.463 -51.979 1.00 77.08 264 PHE B N 1
ATOM 2940 C CA . PHE B 1 145 ? -33.663 46.387 -50.856 1.00 74.92 264 PHE B CA 1
ATOM 2941 C C . PHE B 1 145 ? -32.559 47.427 -50.979 1.00 81.48 264 PHE B C 1
ATOM 2942 O O . PHE B 1 145 ? -32.768 48.601 -50.707 1.00 82.14 264 PHE B O 1
ATOM 2950 N N . ARG B 1 146 ? -31.380 46.997 -51.399 1.00 79.09 265 ARG B N 1
ATOM 2951 C CA . ARG B 1 146 ? -30.246 47.901 -51.533 1.00 79.21 265 ARG B CA 1
ATOM 2952 C C . ARG B 1 146 ? -30.530 48.982 -52.567 1.00 85.98 265 ARG B C 1
ATOM 2953 O O . ARG B 1 146 ? -30.119 50.126 -52.413 1.00 86.08 265 ARG B O 1
ATOM 2961 N N . ASP B 1 147 ? -31.250 48.599 -53.613 1.00 85.47 266 ASP B N 1
ATOM 2962 C CA . ASP B 1 147 ? -31.576 49.486 -54.720 1.00 86.47 266 ASP B CA 1
ATOM 2963 C C . ASP B 1 147 ? -32.422 50.655 -54.243 1.00 93.37 266 ASP B C 1
ATOM 2964 O O . ASP B 1 147 ? -32.294 51.768 -54.739 1.00 95.14 266 ASP B O 1
ATOM 2969 N N . LEU B 1 148 ? -33.250 50.403 -53.241 1.00 89.74 267 LEU B N 1
ATOM 2970 C CA . LEU B 1 148 ? -34.230 51.378 -52.797 1.00 89.11 267 LEU B CA 1
ATOM 2971 C C . LEU B 1 148 ? -33.543 52.608 -52.232 1.00 97.08 267 LEU B C 1
ATOM 2972 O O . LEU B 1 148 ? -32.451 52.518 -51.673 1.00 96.37 267 LEU B O 1
ATOM 2977 N N . PRO B 1 149 ? -34.199 53.752 -52.331 1.00 97.23 268 PRO B N 1
ATOM 2978 C CA . PRO B 1 149 ? -33.655 54.985 -51.762 1.00 97.08 268 PRO B CA 1
ATOM 2979 C C . PRO B 1 149 ? -33.549 54.882 -50.248 1.00 99.38 268 PRO B C 1
ATOM 2980 O O . PRO B 1 149 ? -34.401 54.270 -49.613 1.00 97.94 268 PRO B O 1
ATOM 2984 N N . ILE B 1 150 ? -32.513 55.489 -49.684 1.00 96.96 269 ILE B N 1
ATOM 2985 C CA . ILE B 1 150 ? -32.052 55.148 -48.348 1.00 96.94 269 ILE B CA 1
ATOM 2986 C C . ILE B 1 150 ? -33.143 55.439 -47.341 1.00 99.74 269 ILE B C 1
ATOM 2987 O O . ILE B 1 150 ? -33.335 54.694 -46.386 1.00 99.22 269 ILE B O 1
ATOM 2992 N N . GLU B 1 151 ? -33.872 56.521 -47.573 1.00 96.41 270 GLU B N 1
ATOM 2993 C CA . GLU B 1 151 ? -34.954 56.918 -46.685 1.00 96.34 270 GLU B CA 1
ATOM 2994 C C . GLU B 1 151 ? -36.015 55.839 -46.675 1.00 97.31 270 GLU B C 1
ATOM 2995 O O . GLU B 1 151 ? -36.578 55.512 -45.636 1.00 96.48 270 GLU B O 1
ATOM 3001 N N . ASP B 1 152 ? -36.285 55.296 -47.853 1.00 93.14 271 ASP B N 1
ATOM 3002 C CA . ASP B 1 152 ? -37.214 54.190 -47.993 1.00 92.57 271 ASP B CA 1
ATOM 3003 C C . ASP B 1 152 ? -36.718 52.955 -47.259 1.00 93.21 271 ASP B C 1
ATOM 3004 O O . ASP B 1 152 ? -37.499 52.239 -46.641 1.00 96.56 271 ASP B O 1
ATOM 3009 N N . GLN B 1 153 ? -35.414 52.715 -47.311 1.00 81.89 272 GLN B N 1
ATOM 3010 C CA . GLN B 1 153 ? -34.854 51.579 -46.608 1.00 78.93 272 GLN B CA 1
ATOM 3011 C C . GLN B 1 153 ? -35.113 51.761 -45.129 1.00 84.54 272 GLN B C 1
ATOM 3012 O O . GLN B 1 153 ? -35.499 50.827 -44.438 1.00 85.30 272 GLN B O 1
ATOM 3018 N N . ILE B 1 154 ? -34.877 52.970 -44.644 1.00 80.43 273 ILE B N 1
ATOM 3019 C CA . ILE B 1 154 ? -34.992 53.234 -43.226 1.00 79.89 273 ILE B CA 1
ATOM 3020 C C . ILE B 1 154 ? -36.416 53.025 -42.749 1.00 82.97 273 ILE B C 1
ATOM 3021 O O . ILE B 1 154 ? -36.644 52.450 -41.691 1.00 83.47 273 ILE B O 1
ATOM 3026 N N . SER B 1 155 ? -37.377 53.520 -43.515 1.00 79.61 274 SER B N 1
ATOM 3027 C CA . SER B 1 155 ? -38.770 53.386 -43.126 1.00 81.07 274 SER B CA 1
ATOM 3028 C C . SER B 1 155 ? -39.193 51.927 -43.084 1.00 84.91 274 SER B C 1
ATOM 3029 O O . SER B 1 155 ? -39.880 51.496 -42.163 1.00 84.02 274 SER B O 1
ATOM 3032 N N . LEU B 1 156 ? -38.808 51.174 -44.106 1.00 80.75 275 LEU B N 1
ATOM 3033 C CA . LEU B 1 156 ? -39.192 49.775 -44.199 1.00 79.71 275 LEU B CA 1
ATOM 3034 C C . LEU B 1 156 ? -38.613 48.946 -43.065 1.00 82.06 275 LEU B C 1
ATOM 3035 O O . LEU B 1 156 ? -39.293 48.099 -42.495 1.00 83.05 275 LEU B O 1
ATOM 3040 N N . LEU B 1 157 ? -37.341 49.171 -42.767 1.00 76.15 276 LEU B N 1
ATOM 3041 C CA . LEU B 1 157 ? -36.671 48.429 -41.712 1.00 75.93 276 LEU B CA 1
ATOM 3042 C C . LEU B 1 157 ? -37.305 48.706 -40.360 1.00 78.54 276 LEU B C 1
ATOM 3043 O O . LEU B 1 157 ? -37.467 47.806 -39.544 1.00 76.91 276 LEU B O 1
ATOM 3048 N N . LYS B 1 158 ? -37.634 49.967 -40.117 1.00 74.77 277 LYS B N 1
ATOM 3049 C CA . LYS B 1 158 ? -38.308 50.339 -38.886 1.00 73.46 277 LYS B CA 1
ATOM 3050 C C . LYS B 1 158 ? -39.685 49.707 -38.769 1.00 77.21 277 LYS B C 1
ATOM 3051 O O . LYS B 1 158 ? -40.065 49.233 -37.704 1.00 77.15 277 LYS B O 1
ATOM 3057 N N . GLY B 1 159 ? -40.450 49.726 -39.852 1.00 72.53 278 GLY B N 1
ATOM 3058 C CA . GLY B 1 159 ? -41.703 49.001 -39.875 1.00 72.08 278 GLY B CA 1
ATOM 3059 C C . GLY B 1 159 ? -41.511 47.508 -39.744 1.00 78.85 278 GLY B C 1
ATOM 3060 O O . GLY B 1 159 ? -42.226 46.847 -39.001 1.00 80.15 278 GLY B O 1
ATOM 3061 N N . ALA B 1 160 ? -40.565 46.968 -40.500 1.00 75.33 279 ALA B N 1
ATOM 3062 C CA . ALA B 1 160 ? -40.421 45.523 -40.631 1.00 74.22 279 ALA B CA 1
ATOM 3063 C C . ALA B 1 160 ? -40.065 44.855 -39.311 1.00 75.73 279 ALA B C 1
ATOM 3064 O O . ALA B 1 160 ? -40.545 43.770 -39.005 1.00 77.88 279 ALA B O 1
ATOM 3066 N N . ALA B 1 161 ? -39.203 45.502 -38.540 1.00 68.75 280 ALA B N 1
ATOM 3067 C CA . ALA B 1 161 ? -38.166 44.793 -37.814 1.00 68.06 280 ALA B CA 1
ATOM 3068 C C . ALA B 1 161 ? -38.754 43.834 -36.794 1.00 72.28 280 ALA B C 1
ATOM 3069 O O . ALA B 1 161 ? -38.278 42.718 -36.636 1.00 71.85 280 ALA B O 1
ATOM 3071 N N . PHE B 1 162 ? -39.775 44.280 -36.077 1.00 69.98 281 PHE B N 1
ATOM 3072 C CA . PHE B 1 162 ? -40.409 43.425 -35.090 1.00 70.06 281 PHE B CA 1
ATOM 3073 C C . PHE B 1 162 ? -41.053 42.212 -35.741 1.00 73.76 281 PHE B C 1
ATOM 3074 O O . PHE B 1 162 ? -40.942 41.098 -35.244 1.00 73.63 281 PHE B O 1
ATOM 3082 N N . GLU B 1 163 ? -41.755 42.435 -36.843 1.00 69.31 282 GLU B N 1
ATOM 3083 C CA . GLU B 1 163 ? -42.457 41.354 -37.512 1.00 68.11 282 GLU B CA 1
ATOM 3084 C C . GLU B 1 163 ? -41.502 40.298 -38.041 1.00 71.46 282 GLU B C 1
ATOM 3085 O O . GLU B 1 163 ? -41.749 39.105 -37.910 1.00 70.12 282 GLU B O 1
ATOM 3091 N N . LEU B 1 164 ? -40.414 40.743 -38.655 1.00 68.59 283 LEU B N 1
ATOM 3092 C CA . LEU B 1 164 ? -39.411 39.825 -39.168 1.00 66.84 283 LEU B CA 1
ATOM 3093 C C . LEU B 1 164 ? -38.801 39.040 -38.026 1.00 67.74 283 LEU B C 1
ATOM 3094 O O . LEU B 1 164 ? -38.579 37.841 -38.126 1.00 65.15 283 LEU B O 1
ATOM 3099 N N . CYS B 1 165 ? -38.525 39.734 -36.934 1.00 66.18 284 CYS B N 1
ATOM 3100 C CA . CYS B 1 165 ? -37.909 39.112 -35.781 1.00 66.46 284 CYS B CA 1
ATOM 3101 C C . CYS B 1 165 ? -38.830 38.044 -35.225 1.00 65.10 284 CYS B C 1
ATOM 3102 O O . CYS B 1 165 ? -38.388 36.974 -34.832 1.00 63.18 284 CYS B O 1
ATOM 3105 N N . GLN B 1 166 ? -40.119 38.343 -35.194 1.00 60.49 285 GLN B N 1
ATOM 3106 C CA . GLN B 1 166 ? -41.104 37.389 -34.721 1.00 58.90 285 GLN B CA 1
ATOM 3107 C C . GLN B 1 166 ? -41.149 36.162 -35.610 1.00 65.35 285 GLN B C 1
ATOM 3108 O O . GLN B 1 166 ? -41.283 35.044 -35.132 1.00 65.88 285 GLN B O 1
ATOM 3114 N N . LEU B 1 167 ? -41.048 36.376 -36.913 1.00 61.80 286 LEU B N 1
ATOM 3115 C CA . LEU B 1 167 ? -41.095 35.278 -37.863 1.00 61.09 286 LEU B CA 1
ATOM 3116 C C . LEU B 1 167 ? -39.930 34.323 -37.673 1.00 63.83 286 LEU B C 1
ATOM 3117 O O . LEU B 1 167 ? -40.090 33.114 -37.762 1.00 64.09 286 LEU B O 1
ATOM 3122 N N . ARG B 1 168 ? -38.750 34.874 -37.422 1.00 59.17 287 ARG B N 1
ATOM 3123 C CA . ARG B 1 168 ? -37.568 34.068 -37.157 1.00 58.04 287 ARG B CA 1
ATOM 3124 C C . ARG B 1 168 ? -37.726 33.246 -35.890 1.00 60.17 287 ARG B C 1
ATOM 3125 O O . ARG B 1 168 ? -37.306 32.098 -35.827 1.00 56.95 287 ARG B O 1
ATOM 3133 N N . PHE B 1 169 ? -38.354 33.839 -34.886 1.00 61.29 288 PHE B N 1
ATOM 3134 C CA . PHE B 1 169 ? -38.567 33.183 -33.604 1.00 61.76 288 PHE B CA 1
ATOM 3135 C C . PHE B 1 169 ? -39.436 31.953 -33.773 1.00 64.84 288 PHE B C 1
ATOM 3136 O O . PHE B 1 169 ? -39.229 30.938 -33.121 1.00 64.97 288 PHE B O 1
ATOM 3144 N N . ASN B 1 170 ? -40.390 32.045 -34.685 1.00 60.88 289 ASN B N 1
ATOM 3145 C CA . ASN B 1 170 ? -41.384 31.005 -34.870 1.00 60.70 289 ASN B CA 1
ATOM 3146 C C . ASN B 1 170 ? -40.729 29.702 -35.284 1.00 64.29 289 ASN B C 1
ATOM 3147 O O . ASN B 1 170 ? -41.151 28.627 -34.881 1.00 66.11 289 ASN B O 1
ATOM 3152 N N . THR B 1 171 ? -39.670 29.812 -36.071 1.00 59.52 290 THR B N 1
ATOM 3153 C CA . THR B 1 171 ? -38.949 28.652 -36.561 1.00 58.49 290 THR B CA 1
ATOM 3154 C C . THR B 1 171 ? -38.348 27.867 -35.406 1.00 64.95 290 THR B C 1
ATOM 3155 O O . THR B 1 171 ? -38.318 26.644 -35.420 1.00 66.12 290 THR B O 1
ATOM 3159 N N . VAL B 1 172 ? -37.851 28.593 -34.417 1.00 63.83 291 VAL B N 1
ATOM 3160 C CA . VAL B 1 172 ? -37.438 28.024 -33.142 1.00 63.36 291 VAL B CA 1
ATOM 3161 C C . VAL B 1 172 ? -38.600 27.404 -32.384 1.00 69.47 291 VAL B C 1
ATOM 3162 O O . VAL B 1 172 ? -38.439 26.400 -31.702 1.00 69.62 291 VAL B O 1
ATOM 3166 N N . PHE B 1 173 ? -39.783 27.985 -32.518 1.00 68.46 292 PHE B N 1
ATOM 3167 C CA . PHE B 1 173 ? -40.856 27.741 -31.563 1.00 69.44 292 PHE B CA 1
ATOM 3168 C C . PHE B 1 173 ? -41.285 26.281 -31.573 1.00 76.43 292 PHE B C 1
ATOM 3169 O O . PHE B 1 173 ? -41.385 25.666 -32.628 1.00 76.15 292 PHE B O 1
ATOM 3177 N N . ASN B 1 174 ? -41.521 25.723 -30.390 1.00 75.86 293 ASN B N 1
ATOM 3178 C CA . ASN B 1 174 ? -42.147 24.413 -30.277 1.00 76.50 293 ASN B CA 1
ATOM 3179 C C . ASN B 1 174 ? -43.536 24.523 -29.670 1.00 83.71 293 ASN B C 1
ATOM 3180 O O . ASN B 1 174 ? -43.689 24.967 -28.539 1.00 85.91 293 ASN B O 1
ATOM 3185 N N . ALA B 1 175 ? -44.551 24.155 -30.439 1.00 80.30 294 ALA B N 1
ATOM 3186 C CA . ALA B 1 175 ? -45.918 24.192 -29.945 1.00 79.97 294 ALA B CA 1
ATOM 3187 C C . ALA B 1 175 ? -46.132 23.224 -28.792 1.00 85.98 294 ALA B C 1
ATOM 3188 O O . ALA B 1 175 ? -46.804 23.547 -27.819 1.00 85.50 294 ALA B O 1
ATOM 3190 N N . GLU B 1 176 ? -45.586 22.022 -28.916 1.00 83.62 295 GLU B N 1
ATOM 3191 C CA . GLU B 1 176 ? -45.877 20.983 -27.946 1.00 83.90 295 GLU B CA 1
ATOM 3192 C C . GLU B 1 176 ? -45.377 21.364 -26.561 1.00 88.89 295 GLU B C 1
ATOM 3193 O O . GLU B 1 176 ? -46.079 21.180 -25.573 1.00 91.47 295 GLU B O 1
ATOM 3199 N N . THR B 1 177 ? -44.144 21.849 -26.487 1.00 81.41 296 THR B N 1
ATOM 3200 C CA . THR B 1 177 ? -43.544 22.202 -25.208 1.00 79.94 296 THR B CA 1
ATOM 3201 C C . THR B 1 177 ? -43.763 23.661 -24.836 1.00 84.75 296 THR B C 1
ATOM 3202 O O . THR B 1 177 ? -43.382 24.095 -23.755 1.00 84.53 296 THR B O 1
ATOM 3206 N N . GLY B 1 178 ? -44.387 24.416 -25.728 1.00 82.21 297 GLY B N 1
ATOM 3207 C CA . GLY B 1 178 ? -44.601 25.828 -25.488 1.00 82.08 297 GLY B CA 1
ATOM 3208 C C . GLY B 1 178 ? -43.306 26.576 -25.250 1.00 86.80 297 GLY B C 1
ATOM 3209 O O . GLY B 1 178 ? -43.238 27.461 -24.406 1.00 87.44 297 GLY B O 1
ATOM 3210 N N . THR B 1 179 ? -42.281 26.223 -26.014 1.00 81.62 298 THR B N 1
ATOM 3211 C CA . THR B 1 179 ? -40.938 26.731 -25.784 1.00 79.90 298 THR B CA 1
ATOM 3212 C C . THR B 1 179 ? -40.368 27.318 -27.063 1.00 79.94 298 THR B C 1
ATOM 3213 O O . THR B 1 179 ? -40.654 26.837 -28.151 1.00 79.79 298 THR B O 1
ATOM 3217 N N . TRP B 1 180 ? -39.542 28.346 -26.925 1.00 72.76 299 TRP B N 1
ATOM 3218 C CA . TRP B 1 180 ? -38.656 28.749 -28.002 1.00 69.85 299 TRP B CA 1
ATOM 3219 C C . TRP B 1 180 ? -37.256 28.288 -27.687 1.00 71.95 299 TRP B C 1
ATOM 3220 O O . TRP B 1 180 ? -36.710 28.626 -26.645 1.00 71.17 299 TRP B O 1
ATOM 3231 N N . GLU B 1 181 ? -36.665 27.524 -28.592 1.00 68.47 300 GLU B N 1
ATOM 3232 C CA . GLU B 1 181 ? -35.351 26.974 -28.341 1.00 68.11 300 GLU B CA 1
ATOM 3233 C C . GLU B 1 181 ? -34.322 27.760 -29.122 1.00 70.59 300 GLU B C 1
ATOM 3234 O O . GLU B 1 181 ? -34.377 27.831 -30.342 1.00 70.64 300 GLU B O 1
ATOM 3240 N N . CYS B 1 182 ? -33.386 28.362 -28.404 1.00 65.75 301 CYS B N 1
ATOM 3241 C CA . CYS B 1 182 ? -32.508 29.358 -28.982 1.00 63.88 301 CYS B CA 1
ATOM 3242 C C . CYS B 1 182 ? -31.074 29.006 -28.638 1.00 67.19 301 CYS B C 1
ATOM 3243 O O . CYS B 1 182 ? -30.443 29.665 -27.822 1.00 66.66 301 CYS B O 1
ATOM 3246 N N . GLY B 1 183 ? -30.566 27.957 -29.267 1.00 62.47 302 GLY B N 1
ATOM 3247 C CA . GLY B 1 183 ? -29.287 27.407 -28.884 1.00 61.91 302 GLY B CA 1
ATOM 3248 C C . GLY B 1 183 ? -29.297 26.964 -27.442 1.00 70.45 302 GLY B C 1
ATOM 3249 O O . GLY B 1 183 ? -30.173 26.219 -27.018 1.00 71.01 302 GLY B O 1
ATOM 3250 N N . ARG B 1 184 ? -28.313 27.427 -26.685 1.00 69.27 303 ARG B N 1
ATOM 3251 C CA . ARG B 1 184 ? -28.233 27.117 -25.269 1.00 70.43 303 ARG B CA 1
ATOM 3252 C C . ARG B 1 184 ? -29.420 27.676 -24.494 1.00 76.31 303 ARG B C 1
ATOM 3253 O O . ARG B 1 184 ? -29.958 27.011 -23.616 1.00 76.61 303 ARG B O 1
ATOM 3258 N N . LEU B 1 185 ? -29.814 28.906 -24.806 1.00 72.72 304 LEU B N 1
ATOM 3259 C CA . LEU B 1 185 ? -31.011 29.501 -24.220 1.00 70.50 304 LEU B CA 1
ATOM 3260 C C . LEU B 1 185 ? -32.288 28.835 -24.705 1.00 70.61 304 LEU B C 1
ATOM 3261 O O . LEU B 1 185 ? -32.437 28.554 -25.886 1.00 68.96 304 LEU B O 1
ATOM 3266 N N . SER B 1 186 ? -33.214 28.594 -23.786 1.00 66.63 305 SER B N 1
ATOM 3267 C CA . SER B 1 186 ? -34.606 28.362 -24.143 1.00 65.68 305 SER B CA 1
ATOM 3268 C C . SER B 1 186 ? -35.535 29.225 -23.306 1.00 70.71 305 SER B C 1
ATOM 3269 O O . SER B 1 186 ? -35.263 29.488 -22.142 1.00 69.62 305 SER B O 1
ATOM 3272 N N . TYR B 1 187 ? -36.639 29.660 -23.900 1.00 69.51 306 TYR B N 1
ATOM 3273 C CA . TYR B 1 187 ? -37.676 30.357 -23.155 1.00 69.92 306 TYR B CA 1
ATOM 3274 C C . TYR B 1 187 ? -38.979 29.580 -23.167 1.00 76.18 306 TYR B C 1
ATOM 3275 O O . TYR B 1 187 ? -39.480 29.218 -24.224 1.00 74.29 306 TYR B O 1
ATOM 3284 N N . CYS B 1 188 ? -39.521 29.316 -21.983 1.00 77.60 307 CYS B N 1
ATOM 3285 C CA . CYS B 1 188 ? -40.691 28.457 -21.851 1.00 78.90 307 CYS B CA 1
ATOM 3286 C C . CYS B 1 188 ? -41.860 29.170 -21.185 1.00 82.84 307 CYS B C 1
ATOM 3287 O O . CYS B 1 188 ? -41.692 29.828 -20.166 1.00 82.22 307 CYS B O 1
ATOM 3290 N N . LEU B 1 189 ? -43.042 29.043 -21.774 1.00 80.25 308 LEU B N 1
ATOM 3291 C CA . LEU B 1 189 ? -44.215 29.731 -21.261 1.00 79.90 308 LEU B CA 1
ATOM 3292 C C . LEU B 1 189 ? -44.624 29.180 -19.906 1.00 89.49 308 LEU B C 1
ATOM 3293 O O . LEU B 1 189 ? -44.657 27.971 -19.701 1.00 86.38 308 LEU B O 1
ATOM 3298 N N . GLU B 1 190 ? -44.947 30.081 -18.986 1.00 94.13 309 GLU B N 1
ATOM 3299 C CA . GLU B 1 190 ? -45.699 29.740 -17.785 1.00 97.50 309 GLU B CA 1
ATOM 3300 C C . GLU B 1 190 ? -47.134 29.345 -18.107 1.00 107.51 309 GLU B C 1
ATOM 3301 O O . GLU B 1 190 ? -47.724 29.854 -19.056 1.00 106.42 309 GLU B O 1
ATOM 3307 N N . ASP B 1 191 ? -47.697 28.450 -17.304 1.00 109.21 310 ASP B N 1
ATOM 3308 C CA . ASP B 1 191 ? -49.116 28.143 -17.402 1.00 111.78 310 ASP B CA 1
ATOM 3309 C C . ASP B 1 191 ? -49.883 28.938 -16.355 1.00 119.07 310 ASP B C 1
ATOM 3310 O O . ASP B 1 191 ? -49.752 28.688 -15.161 1.00 119.12 310 ASP B O 1
ATOM 3315 N N . THR B 1 192 ? -50.657 29.918 -16.808 1.00 117.73 311 THR B N 1
ATOM 3316 C CA . THR B 1 192 ? -51.593 30.616 -15.937 1.00 118.68 311 THR B CA 1
ATOM 3317 C C . THR B 1 192 ? -52.680 29.691 -15.403 1.00 126.19 311 THR B C 1
ATOM 3318 O O . THR B 1 192 ? -53.036 29.744 -14.226 1.00 126.32 311 THR B O 1
ATOM 3320 N N . ALA B 1 193 ? -53.219 28.863 -16.289 1.00 123.68 312 ALA B N 1
ATOM 3321 C CA . ALA B 1 193 ? -54.075 27.755 -15.889 1.00 123.54 312 ALA B CA 1
ATOM 3322 C C . ALA B 1 193 ? -55.297 28.233 -15.111 1.00 125.70 312 ALA B C 1
ATOM 3323 O O . ALA B 1 193 ? -55.743 27.564 -14.184 1.00 125.28 312 ALA B O 1
ATOM 3325 N N . GLY B 1 194 ? -55.819 29.396 -15.481 1.00 120.59 313 GLY B N 1
ATOM 3326 C CA . GLY B 1 194 ? -55.613 29.932 -16.810 1.00 119.25 313 GLY B CA 1
ATOM 3327 C C . GLY B 1 194 ? -56.114 28.986 -17.880 1.00 119.93 313 GLY B C 1
ATOM 3328 O O . GLY B 1 194 ? -57.244 28.508 -17.824 1.00 118.92 313 GLY B O 1
ATOM 3329 N N . GLY B 1 195 ? -55.267 28.718 -18.864 1.00 113.37 314 GLY B N 1
ATOM 3330 C CA . GLY B 1 195 ? -55.563 27.727 -19.876 1.00 111.19 314 GLY B CA 1
ATOM 3331 C C . GLY B 1 195 ? -54.888 28.085 -21.179 1.00 109.21 314 GLY B C 1
ATOM 3332 O O . GLY B 1 195 ? -54.178 29.082 -21.266 1.00 107.53 314 GLY B O 1
ATOM 3333 N N . PHE B 1 196 ? -55.113 27.271 -22.199 1.00 102.97 315 PHE B N 1
ATOM 3334 C CA . PHE B 1 196 ? -54.903 27.708 -23.566 1.00 102.25 315 PHE B CA 1
ATOM 3335 C C . PHE B 1 196 ? -55.840 28.858 -23.900 1.00 107.23 315 PHE B C 1
ATOM 3336 O O . PHE B 1 196 ? -55.457 29.802 -24.588 1.00 106.93 315 PHE B O 1
ATOM 3344 N N . GLN B 1 197 ? -57.065 28.771 -23.399 1.00 103.39 316 GLN B N 1
ATOM 3345 C CA . GLN B 1 197 ? -58.064 29.786 -23.676 1.00 102.69 316 GLN B CA 1
ATOM 3346 C C . GLN B 1 197 ? -57.626 31.127 -23.117 1.00 105.79 316 GLN B C 1
ATOM 3347 O O . GLN B 1 197 ? -57.781 32.157 -23.767 1.00 104.68 316 GLN B O 1
ATOM 3349 N N . GLN B 1 198 ? -57.092 31.120 -21.902 1.00 101.50 317 GLN B N 1
ATOM 3350 C CA . GLN B 1 198 ? -56.392 32.290 -21.401 1.00 100.28 317 GLN B CA 1
ATOM 3351 C C . GLN B 1 198 ? -55.157 32.586 -22.236 1.00 100.93 317 GLN B C 1
ATOM 3352 O O . GLN B 1 198 ? -54.896 33.733 -22.585 1.00 101.32 317 GLN B O 1
ATOM 3354 N N . LEU B 1 199 ? -54.381 31.557 -22.547 1.00 94.07 318 LEU B N 1
ATOM 3355 C CA . LEU B 1 199 ? -53.127 31.776 -23.250 1.00 92.61 318 LEU B CA 1
ATOM 3356 C C . LEU B 1 199 ? -53.397 32.377 -24.615 1.00 94.73 318 LEU B C 1
ATOM 3357 O O . LEU B 1 199 ? -52.713 33.297 -25.048 1.00 93.78 318 LEU B O 1
ATOM 3362 N N . LEU B 1 200 ? -54.417 31.857 -25.279 1.00 91.56 319 LEU B N 1
ATOM 3363 C CA . LEU B 1 200 ? -54.733 32.231 -26.649 1.00 92.19 319 LEU B CA 1
ATOM 3364 C C . LEU B 1 200 ? -55.106 33.701 -26.755 1.00 94.48 319 LEU B C 1
ATOM 3365 O O . LEU B 1 200 ? -54.881 34.334 -27.779 1.00 93.39 319 LEU B O 1
ATOM 3370 N N . LEU B 1 201 ? -55.596 34.244 -25.648 1.00 92.18 320 LEU B N 1
ATOM 3371 C CA . LEU B 1 201 ? -56.203 35.563 -25.626 1.00 92.48 320 LEU B CA 1
ATOM 3372 C C . LEU B 1 201 ? -55.204 36.636 -26.023 1.00 94.70 320 LEU B C 1
ATOM 3373 O O . LEU B 1 201 ? -55.556 37.587 -26.713 1.00 95.12 320 LEU B O 1
ATOM 3375 N N . GLU B 1 202 ? -53.956 36.476 -25.598 1.00 87.95 321 GLU B N 1
ATOM 3376 C CA . GLU B 1 202 ? -52.909 37.388 -26.027 1.00 85.60 321 GLU B CA 1
ATOM 3377 C C . GLU B 1 202 ? -52.555 37.145 -27.485 1.00 83.38 321 GLU B C 1
ATOM 3378 O O . GLU B 1 202 ? -52.271 36.019 -27.884 1.00 81.49 321 GLU B O 1
ATOM 3384 N N . PRO B 1 203 ? -52.564 38.201 -28.282 1.00 77.53 322 PRO B N 1
ATOM 3385 C CA . PRO B 1 203 ? -52.486 38.046 -29.733 1.00 77.42 322 PRO B CA 1
ATOM 3386 C C . PRO B 1 203 ? -51.175 37.402 -30.162 1.00 81.34 322 PRO B C 1
ATOM 3387 O O . PRO B 1 203 ? -51.171 36.556 -31.048 1.00 80.66 322 PRO B O 1
ATOM 3391 N N . MET B 1 204 ? -50.072 37.808 -29.549 1.00 78.20 323 MET B N 1
ATOM 3392 C CA . MET B 1 204 ? -48.767 37.327 -29.970 1.00 78.61 323 MET B CA 1
ATOM 3393 C C . MET B 1 204 ? -48.638 35.824 -29.774 1.00 83.74 323 MET B C 1
ATOM 3394 O O . MET B 1 204 ? -48.128 35.121 -30.639 1.00 83.25 323 MET B O 1
ATOM 3397 N N . LEU B 1 205 ? -49.083 35.332 -28.626 1.00 79.72 324 LEU B N 1
ATOM 3398 C CA . LEU B 1 205 ? -49.012 33.905 -28.345 1.00 79.18 324 LEU B CA 1
ATOM 3399 C C . LEU B 1 205 ? -49.864 33.098 -29.309 1.00 81.98 324 LEU B C 1
ATOM 3400 O O . LEU B 1 205 ? -49.460 32.037 -29.765 1.00 82.01 324 LEU B O 1
ATOM 3405 N N . LYS B 1 206 ? -51.053 33.601 -29.609 1.00 77.44 325 LYS B N 1
ATOM 3406 C CA . LYS B 1 206 ? -51.948 32.904 -30.514 1.00 77.30 325 LYS B CA 1
ATOM 3407 C C . LYS B 1 206 ? -51.295 32.806 -31.880 1.00 81.26 325 LYS B C 1
ATOM 3408 O O . LYS B 1 206 ? -51.379 31.783 -32.551 1.00 81.88 325 LYS B O 1
ATOM 3412 N N . PHE B 1 207 ? -50.635 33.884 -32.278 1.00 75.69 326 PHE B N 1
ATOM 3413 C CA . PHE B 1 207 ? -50.041 33.970 -33.598 1.00 74.10 326 PHE B CA 1
ATOM 3414 C C . PHE B 1 207 ? -48.963 32.917 -33.777 1.00 76.31 326 PHE B C 1
ATOM 3415 O O . PHE B 1 207 ? -48.861 32.295 -34.827 1.00 76.69 326 PHE B O 1
ATOM 3423 N N . HIS B 1 208 ? -48.134 32.744 -32.758 1.00 70.29 327 HIS B N 1
ATOM 3424 C CA . HIS B 1 208 ? -47.070 31.759 -32.821 1.00 68.06 327 HIS B CA 1
ATOM 3425 C C . HIS B 1 208 ? -47.616 30.349 -32.934 1.00 73.46 327 HIS B C 1
ATOM 3426 O O . HIS B 1 208 ? -47.112 29.539 -33.700 1.00 76.70 327 HIS B O 1
ATOM 3433 N N . TYR B 1 209 ? -48.656 30.064 -32.164 1.00 67.93 328 TYR B N 1
ATOM 3434 C CA . TYR B 1 209 ? -49.100 28.692 -31.980 1.00 65.49 328 TYR B CA 1
ATOM 3435 C C . TYR B 1 209 ? -49.608 28.041 -33.254 1.00 71.21 328 TYR B C 1
ATOM 3436 O O . TYR B 1 209 ? -49.317 26.880 -33.522 1.00 70.58 328 TYR B O 1
ATOM 3445 N N . MET B 1 210 ? -50.371 28.799 -34.029 1.00 70.25 329 MET B N 1
ATOM 3446 C CA A MET B 1 210 ? -51.129 29.195 -35.234 0.50 70.83 329 MET B CA 1
ATOM 3447 C CA B MET B 1 210 ? -51.157 29.258 -35.251 0.50 71.00 329 MET B CA 1
ATOM 3448 C C . MET B 1 210 ? -50.388 29.170 -36.730 1.00 75.38 329 MET B C 1
ATOM 3449 O O . MET B 1 210 ? -51.099 28.935 -35.755 1.00 77.96 329 MET B O 1
ATOM 3458 N N . LEU B 1 211 ? -49.379 30.030 -36.688 1.00 69.18 330 LEU B N 1
ATOM 3459 C CA . LEU B 1 211 ? -48.298 29.997 -37.660 1.00 66.78 330 LEU B CA 1
ATOM 3460 C C . LEU B 1 211 ? -47.510 28.698 -37.585 1.00 69.80 330 LEU B C 1
ATOM 3461 O O . LEU B 1 211 ? -47.124 28.135 -38.602 1.00 69.70 330 LEU B O 1
ATOM 3466 N N . LYS B 1 212 ? -47.279 28.218 -36.372 1.00 65.07 331 LYS B N 1
ATOM 3467 C CA . LYS B 1 212 ? -46.608 26.942 -36.176 1.00 66.14 331 LYS B CA 1
ATOM 3468 C C . LYS B 1 212 ? -47.430 25.812 -36.771 1.00 75.07 331 LYS B C 1
ATOM 3469 O O . LYS B 1 212 ? -46.891 24.868 -37.334 1.00 77.54 331 LYS B O 1
ATOM 3475 N N . LYS B 1 213 ? -48.746 25.957 -36.711 1.00 72.83 332 LYS B N 1
ATOM 3476 C CA . LYS B 1 213 ? -49.663 24.916 -37.151 1.00 72.61 332 LYS B CA 1
ATOM 3477 C C . LYS B 1 213 ? -49.444 24.646 -38.629 1.00 75.90 332 LYS B C 1
ATOM 3478 O O . LYS B 1 213 ? -49.539 23.514 -39.088 1.00 77.22 332 LYS B O 1
ATOM 3481 N N . LEU B 1 214 ? -49.125 25.707 -39.355 1.00 71.35 333 LEU B N 1
ATOM 3482 C CA . LEU B 1 214 ? -49.064 25.684 -40.805 1.00 71.46 333 LEU B CA 1
ATOM 3483 C C . LEU B 1 214 ? -47.974 24.740 -41.285 1.00 78.21 333 LEU B C 1
ATOM 3484 O O . LEU B 1 214 ? -48.053 24.199 -42.381 1.00 79.16 333 LEU B O 1
ATOM 3489 N N . GLN B 1 215 ? -46.980 24.496 -40.443 1.00 75.03 334 GLN B N 1
ATOM 3490 C CA . GLN B 1 215 ? -45.871 23.637 -40.830 1.00 74.99 334 GLN B CA 1
ATOM 3491 C C . GLN B 1 215 ? -45.160 24.116 -42.091 1.00 79.78 334 GLN B C 1
ATOM 3492 O O . GLN B 1 215 ? -44.874 23.330 -42.989 1.00 80.84 334 GLN B O 1
ATOM 3498 N N . LEU B 1 216 ? -44.841 25.403 -42.114 1.00 73.83 335 LEU B N 1
ATOM 3499 C CA . LEU B 1 216 ? -44.315 26.056 -43.298 1.00 70.42 335 LEU B CA 1
ATOM 3500 C C . LEU B 1 216 ? -42.949 25.510 -43.669 1.00 74.28 335 LEU B C 1
ATOM 3501 O O . LEU B 1 216 ? -42.164 25.131 -42.808 1.00 74.85 335 LEU B O 1
ATOM 3506 N N . HIS B 1 217 ? -42.666 25.504 -44.963 1.00 69.31 336 HIS B N 1
ATOM 3507 C CA . HIS B 1 217 ? -41.317 25.316 -45.469 1.00 68.48 336 HIS B CA 1
ATOM 3508 C C . HIS B 1 217 ? -40.460 26.538 -45.214 1.00 69.87 336 HIS B C 1
ATOM 3509 O O . HIS B 1 217 ? -40.971 27.629 -45.009 1.00 70.12 336 HIS B O 1
ATOM 3516 N N . GLU B 1 218 ? -39.150 26.349 -45.262 1.00 63.91 337 GLU B N 1
ATOM 3517 C CA . GLU B 1 218 ? -38.213 27.430 -45.019 1.00 62.98 337 GLU B CA 1
ATOM 3518 C C . GLU B 1 218 ? -38.401 28.508 -46.064 1.00 65.15 337 GLU B C 1
ATOM 3519 O O . GLU B 1 218 ? -38.282 29.692 -45.775 1.00 66.31 337 GLU B O 1
ATOM 3525 N N . GLU B 1 219 ? -38.709 28.082 -47.280 1.00 62.31 338 GLU B N 1
ATOM 3526 C CA . GLU B 1 219 ? -38.979 29.003 -48.370 1.00 62.51 338 GLU B CA 1
ATOM 3527 C C . GLU B 1 219 ? -40.198 29.848 -48.060 1.00 68.59 338 GLU B C 1
ATOM 3528 O O . GLU B 1 219 ? -40.226 31.038 -48.344 1.00 68.76 338 GLU B O 1
ATOM 3534 N N . GLU B 1 220 ? -41.215 29.216 -47.492 1.00 66.79 339 GLU B N 1
ATOM 3535 C CA . GLU B 1 220 ? -42.424 29.921 -47.112 1.00 66.82 339 GLU B CA 1
ATOM 3536 C C . GLU B 1 220 ? -42.157 30.966 -46.038 1.00 69.69 339 GLU B C 1
ATOM 3537 O O . GLU B 1 220 ? -42.672 32.074 -46.105 1.00 70.97 339 GLU B O 1
ATOM 3543 N N . TYR B 1 221 ? -41.363 30.611 -45.037 1.00 63.69 340 TYR B N 1
ATOM 3544 C CA . TYR B 1 221 ? -41.035 31.561 -43.989 1.00 62.02 340 TYR B CA 1
ATOM 3545 C C . TYR B 1 221 ? -40.276 32.735 -44.573 1.00 66.57 340 TYR B C 1
ATOM 3546 O O . TYR B 1 221 ? -40.556 33.886 -44.267 1.00 65.99 340 TYR B O 1
ATOM 3555 N N . VAL B 1 222 ? -39.283 32.439 -45.398 1.00 65.29 341 VAL B N 1
ATOM 3556 C CA . VAL B 1 222 ? -38.414 33.475 -45.929 1.00 65.71 341 VAL B CA 1
ATOM 3557 C C . VAL B 1 222 ? -39.193 34.448 -46.802 1.00 69.23 341 VAL B C 1
ATOM 3558 O O . VAL B 1 222 ? -38.960 35.648 -46.776 1.00 67.19 341 VAL B O 1
ATOM 3562 N N . LEU B 1 223 ? -40.127 33.913 -47.574 1.00 69.56 342 LEU B N 1
ATOM 3563 C CA . LEU B 1 223 ? -40.972 34.727 -48.432 1.00 70.08 342 LEU B CA 1
ATOM 3564 C C . LEU B 1 223 ? -41.825 35.673 -47.609 1.00 73.98 342 LEU B C 1
ATOM 3565 O O . LEU B 1 223 ? -42.022 36.822 -47.982 1.00 75.88 342 LEU B O 1
ATOM 3570 N N . MET B 1 224 ? -42.313 35.187 -46.477 1.00 66.18 343 MET B N 1
ATOM 3571 C CA . MET B 1 224 ? -43.163 35.986 -45.618 1.00 64.41 343 MET B CA 1
ATOM 3572 C C . MET B 1 224 ? -42.394 37.195 -45.133 1.00 68.91 343 MET B C 1
ATOM 3573 O O . MET B 1 224 ? -42.930 38.292 -45.051 1.00 71.61 343 MET B O 1
ATOM 3578 N N . GLN B 1 225 ? -41.129 36.983 -44.807 1.00 62.96 344 GLN B N 1
ATOM 3579 C CA . GLN B 1 225 ? -40.276 38.073 -44.389 1.00 61.65 344 GLN B CA 1
ATOM 3580 C C . GLN B 1 225 ? -40.133 39.073 -45.518 1.00 67.15 344 GLN B C 1
ATOM 3581 O O . GLN B 1 225 ? -40.154 40.276 -45.297 1.00 66.32 344 GLN B O 1
ATOM 3587 N N . ALA B 1 226 ? -39.967 38.570 -46.732 1.00 66.95 345 ALA B N 1
ATOM 3588 C CA . ALA B 1 226 ? -39.825 39.445 -47.877 1.00 67.64 345 ALA B CA 1
ATOM 3589 C C . ALA B 1 226 ? -41.084 40.260 -48.091 1.00 74.37 345 ALA B C 1
ATOM 3590 O O . ALA B 1 226 ? -41.020 41.458 -48.339 1.00 75.10 345 ALA B O 1
ATOM 3592 N N . ILE B 1 227 ? -42.232 39.602 -48.025 1.00 69.80 346 ILE B N 1
ATOM 3593 C CA . ILE B 1 227 ? -43.496 40.298 -48.186 1.00 68.70 346 ILE B CA 1
ATOM 3594 C C . ILE B 1 227 ? -43.703 41.311 -47.072 1.00 73.79 346 ILE B C 1
ATOM 3595 O O . ILE B 1 227 ? -44.145 42.428 -47.315 1.00 74.60 346 ILE B O 1
ATOM 3600 N N . SER B 1 228 ? -43.410 40.906 -45.845 1.00 69.74 347 SER B N 1
ATOM 3601 C CA . SER B 1 228 ? -43.441 41.829 -44.720 1.00 69.05 347 SER B CA 1
ATOM 3602 C C . SER B 1 228 ? -42.410 42.940 -44.848 1.00 72.74 347 SER B C 1
ATOM 3603 O O . SER B 1 228 ? -42.698 44.093 -44.559 1.00 73.02 347 SER B O 1
ATOM 3606 N N . LEU B 1 229 ? -41.199 42.590 -45.258 1.00 68.05 348 LEU B N 1
ATOM 3607 C CA . LEU B 1 229 ? -40.120 43.563 -45.284 1.00 66.60 348 LEU B CA 1
ATOM 3608 C C . LEU B 1 229 ? -40.438 44.683 -46.256 1.00 75.67 348 LEU B C 1
ATOM 3609 O O . LEU B 1 229 ? -40.215 45.850 -45.960 1.00 77.20 348 LEU B O 1
ATOM 3614 N N . PHE B 1 230 ? -40.956 44.329 -47.424 1.00 74.67 349 PHE B N 1
ATOM 3615 C CA . PHE B 1 230 ? -41.486 45.337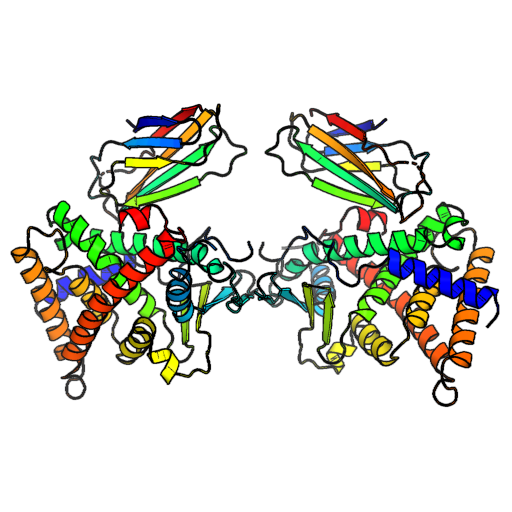 -48.320 1.00 74.39 349 PHE B CA 1
ATOM 3616 C C . PHE B 1 230 ? -42.974 45.472 -48.090 1.00 83.07 349 PHE B C 1
ATOM 3617 O O . PHE B 1 230 ? -43.766 44.659 -48.557 1.00 84.46 349 PHE B O 1
ATOM 3625 N N . SER B 1 231 ? -43.347 46.494 -47.332 1.00 80.54 350 SER B N 1
ATOM 3626 C CA . SER B 1 231 ? -44.721 46.948 -47.291 1.00 80.61 350 SER B CA 1
ATOM 3627 C C . SER B 1 231 ? -44.798 48.351 -47.855 1.00 89.58 350 SER B C 1
ATOM 3628 O O . SER B 1 231 ? -44.070 49.240 -47.416 1.00 88.61 350 SER B O 1
ATOM 3631 N N . PRO B 1 232 ? -45.711 48.558 -48.793 1.00 90.64 351 PRO B N 1
ATOM 3632 C CA . PRO B 1 232 ? -45.974 49.896 -49.322 1.00 91.74 351 PRO B CA 1
ATOM 3633 C C . PRO B 1 232 ? -46.473 50.828 -48.225 1.00 99.36 351 PRO B C 1
ATOM 3634 O O . PRO B 1 232 ? -46.093 51.994 -48.199 1.00 99.51 351 PRO B O 1
ATOM 3638 N N . ASP B 1 233 ? -47.268 50.307 -47.298 1.00 98.04 352 ASP B N 1
ATOM 3639 C CA . ASP B 1 233 ? -48.055 51.155 -46.408 1.00 98.45 352 ASP B CA 1
ATOM 3640 C C . ASP B 1 233 ? -47.149 52.034 -45.558 1.00 102.50 352 ASP B C 1
ATOM 3641 O O . ASP B 1 233 ? -47.467 53.187 -45.290 1.00 103.94 352 ASP B O 1
ATOM 3646 N N . ARG B 1 234 ? -45.999 51.496 -45.183 1.00 97.19 353 ARG B N 1
ATOM 3647 C CA . ARG B 1 234 ? -45.402 51.796 -43.898 1.00 96.02 353 ARG B CA 1
ATOM 3648 C C . ARG B 1 234 ? -45.013 53.262 -43.829 1.00 99.90 353 ARG B C 1
ATOM 3649 O O . ARG B 1 234 ? -44.674 53.872 -44.841 1.00 98.50 353 ARG B O 1
ATOM 3657 N N . PRO B 1 235 ? -45.022 53.820 -42.629 1.00 97.02 354 PRO B N 1
ATOM 3658 C CA . PRO B 1 235 ? -44.915 55.267 -42.469 1.00 97.55 354 PRO B CA 1
ATOM 3659 C C . PRO B 1 235 ? -43.576 55.772 -42.987 1.00 105.36 354 PRO B C 1
ATOM 3660 O O . PRO B 1 235 ? -42.567 55.092 -42.833 1.00 105.65 354 PRO B O 1
ATOM 3664 N N . GLY B 1 236 ? -43.576 56.944 -43.614 1.00 103.36 355 GLY B N 1
ATOM 3665 C CA . GLY B 1 236 ? -42.356 57.528 -44.141 1.00 103.28 355 GLY B CA 1
ATOM 3666 C C . GLY B 1 236 ? -41.842 57.046 -45.488 1.00 107.95 355 GLY B C 1
ATOM 3667 O O . GLY B 1 236 ? -40.693 57.311 -45.832 1.00 107.63 355 GLY B O 1
ATOM 3668 N N . VAL B 1 237 ? -42.670 56.347 -46.253 1.00 105.53 356 VAL B N 1
ATOM 3669 C CA . VAL B 1 237 ? -42.199 55.793 -47.514 1.00 106.33 356 VAL B CA 1
ATOM 3670 C C . VAL B 1 237 ? -42.662 56.668 -48.664 1.00 113.84 356 VAL B C 1
ATOM 3671 O O . VAL B 1 237 ? -43.859 56.763 -48.932 1.00 114.76 356 VAL B O 1
ATOM 3675 N N . LEU B 1 238 ? -41.719 57.315 -49.341 1.00 109.69 357 LEU B N 1
ATOM 3676 C CA . LEU B 1 238 ? -42.006 57.924 -50.633 1.00 108.97 357 LEU B CA 1
ATOM 3677 C C . LEU B 1 238 ? -42.381 56.923 -51.724 1.00 113.26 357 LEU B C 1
ATOM 3678 O O . LEU B 1 238 ? -43.340 57.133 -52.459 1.00 113.88 357 LEU B O 1
ATOM 3680 N N . GLN B 1 239 ? -41.565 55.892 -51.906 1.00 109.27 358 GLN B N 1
ATOM 3681 C CA . GLN B 1 239 ? -41.602 55.136 -53.154 1.00 108.71 358 GLN B CA 1
ATOM 3682 C C . GLN B 1 239 ? -42.618 54.000 -53.130 1.00 113.32 358 GLN B C 1
ATOM 3683 O O . GLN B 1 239 ? -42.255 52.833 -53.228 1.00 113.08 358 GLN B O 1
ATOM 3689 N N . HIS B 1 240 ? -43.890 54.336 -52.978 1.00 111.18 359 HIS B N 1
ATOM 3690 C CA . HIS B 1 240 ? -44.905 53.312 -52.793 1.00 112.32 359 HIS B CA 1
ATOM 3691 C C . HIS B 1 240 ? -45.019 52.404 -54.008 1.00 114.66 359 HIS B C 1
ATOM 3692 O O . HIS B 1 240 ? -45.181 51.194 -53.874 1.00 113.89 359 HIS B O 1
ATOM 3699 N N . ARG B 1 241 ? -44.975 52.996 -55.193 1.00 110.81 360 ARG B N 1
ATOM 3700 C CA . ARG B 1 241 ? -45.266 52.243 -56.399 1.00 110.11 360 ARG B CA 1
ATOM 3701 C C . ARG B 1 241 ? -44.242 51.140 -56.601 1.00 111.29 360 ARG B C 1
ATOM 3702 O O . ARG B 1 241 ? -44.592 50.012 -56.935 1.00 110.64 360 ARG B O 1
ATOM 3704 N N . VAL B 1 242 ? -42.970 51.472 -56.426 1.00 105.36 361 VAL B N 1
ATOM 3705 C CA . VAL B 1 242 ? -41.921 50.477 -56.571 1.00 103.98 361 VAL B CA 1
ATOM 3706 C C . VAL B 1 242 ? -42.045 49.375 -55.531 1.00 106.25 361 VAL B C 1
ATOM 3707 O O . VAL B 1 242 ? -41.915 48.197 -55.847 1.00 107.00 361 VAL B O 1
ATOM 3711 N N . VAL B 1 243 ? -42.272 49.760 -54.283 1.00 99.09 362 VAL B N 1
ATOM 3712 C CA . VAL B 1 243 ? -42.407 48.786 -53.211 1.00 96.88 362 VAL B CA 1
ATOM 3713 C C . VAL B 1 243 ? -43.614 47.886 -53.425 1.00 98.92 362 VAL B C 1
ATOM 3714 O O . VAL B 1 243 ? -43.551 46.685 -53.187 1.00 97.99 362 VAL B O 1
ATOM 3718 N N . ASP B 1 244 ? -44.719 48.471 -53.862 1.00 95.50 363 ASP B N 1
ATOM 3719 C CA . ASP B 1 244 ? -45.947 47.711 -53.992 1.00 95.78 363 ASP B CA 1
ATOM 3720 C C . ASP B 1 244 ? -45.743 46.611 -55.016 1.00 98.81 363 ASP B C 1
ATOM 3721 O O . ASP B 1 244 ? -46.208 45.490 -54.838 1.00 97.05 363 ASP B O 1
ATOM 3726 N N . GLN B 1 245 ? -45.039 46.939 -56.091 1.00 95.47 364 GLN B N 1
ATOM 3727 C CA . GLN B 1 245 ? -44.757 45.960 -57.123 1.00 95.60 364 GLN B CA 1
ATOM 3728 C C . GLN B 1 245 ? -43.911 44.833 -56.563 1.00 98.05 364 GLN B C 1
ATOM 3729 O O . GLN B 1 245 ? -44.159 43.661 -56.839 1.00 98.13 364 GLN B O 1
ATOM 3731 N N . LEU B 1 246 ? -42.901 45.190 -55.781 1.00 91.66 365 LEU B N 1
ATOM 3732 C CA . LEU B 1 246 ? -42.014 44.195 -55.204 1.00 88.60 365 LEU B CA 1
ATOM 3733 C C . LEU B 1 246 ? -42.779 43.278 -54.272 1.00 87.90 365 LEU B C 1
ATOM 3734 O O . LEU B 1 246 ? -42.602 42.065 -54.297 1.00 88.01 365 LEU B O 1
ATOM 3739 N N . GLN B 1 247 ? -43.630 43.860 -53.442 1.00 80.59 366 GLN B N 1
ATOM 3740 C CA . GLN B 1 247 ? -44.416 43.066 -52.522 1.00 80.69 366 GLN B CA 1
ATOM 3741 C C . GLN B 1 247 ? -45.323 42.142 -53.309 1.00 89.39 366 GLN B C 1
ATOM 3742 O O . GLN B 1 247 ? -45.492 40.978 -52.963 1.00 90.29 366 GLN B O 1
ATOM 3748 N N . GLU B 1 248 ? -45.917 42.671 -54.369 1.00 87.90 367 GLU B N 1
ATOM 3749 C CA . GLU B 1 248 ? -46.795 41.872 -55.201 1.00 87.70 367 GLU B CA 1
ATOM 3750 C C . GLU B 1 248 ? -46.017 40.739 -55.840 1.00 86.38 367 GLU B C 1
ATOM 3751 O O . GLU B 1 248 ? -46.486 39.607 -55.894 1.00 84.78 367 GLU B O 1
ATOM 3757 N N . GLN B 1 249 ? -44.824 41.049 -56.327 1.00 80.16 368 GLN B N 1
ATOM 3758 C CA . GLN B 1 249 ? -44.015 40.060 -57.018 1.00 78.70 368 GLN B CA 1
ATOM 3759 C C . GLN B 1 249 ? -43.643 38.917 -56.088 1.00 79.89 368 GLN B C 1
ATOM 3760 O O . GLN B 1 249 ? -43.692 37.754 -56.470 1.00 79.18 368 GLN B O 1
ATOM 3766 N N . PHE B 1 250 ? -43.252 39.258 -54.868 1.00 74.62 369 PHE B N 1
ATOM 3767 C CA . PHE B 1 250 ? -42.967 38.257 -53.853 1.00 72.37 369 PHE B CA 1
ATOM 3768 C C . PHE B 1 250 ? -44.206 37.452 -53.506 1.00 76.26 369 PHE B C 1
ATOM 3769 O O . PHE B 1 250 ? -44.140 36.242 -53.320 1.00 75.03 369 PHE B O 1
ATOM 3777 N N . ALA B 1 251 ? -45.336 38.136 -53.409 1.00 74.19 370 ALA B N 1
ATOM 3778 C CA . ALA B 1 251 ? -46.584 37.482 -53.054 1.00 74.28 370 ALA B CA 1
ATOM 3779 C C . ALA B 1 251 ? -46.986 36.460 -54.104 1.00 78.00 370 ALA B C 1
ATOM 3780 O O . ALA B 1 251 ? -47.446 35.370 -53.778 1.00 77.71 370 ALA B O 1
ATOM 3782 N N . ILE B 1 252 ? -46.821 36.820 -55.369 1.00 74.58 371 ILE B N 1
ATOM 3783 C CA . ILE B 1 252 ? -47.097 35.892 -56.452 1.00 76.76 371 ILE B CA 1
ATOM 3784 C C . ILE B 1 252 ? -46.162 34.700 -56.368 1.00 82.68 371 ILE B C 1
ATOM 3785 O O . ILE B 1 252 ? -46.567 33.560 -56.579 1.00 83.33 371 ILE B O 1
ATOM 3790 N N . THR B 1 253 ? -44.902 34.975 -56.061 1.00 76.42 372 THR B N 1
ATOM 3791 C CA . THR B 1 253 ? -43.901 33.931 -55.976 1.00 73.96 372 THR B CA 1
ATOM 3792 C C . THR B 1 253 ? -44.274 32.966 -54.872 1.00 73.97 372 THR B C 1
ATOM 3793 O O . THR B 1 253 ? -44.149 31.757 -55.020 1.00 72.52 372 THR B O 1
ATOM 3797 N N . LEU B 1 254 ? -44.729 33.513 -53.756 1.00 69.04 373 LEU B N 1
ATOM 3798 C CA . LEU B 1 254 ? -45.234 32.689 -52.678 1.00 69.78 373 LEU B CA 1
ATOM 3799 C C . LEU B 1 254 ? -46.456 31.911 -53.126 1.00 77.51 373 LEU B C 1
ATOM 3800 O O . LEU B 1 254 ? -46.598 30.734 -52.815 1.00 77.65 373 LEU B O 1
ATOM 3805 N N . LYS B 1 255 ? -47.349 32.572 -53.850 1.00 76.54 374 LYS B N 1
ATOM 3806 C CA . LYS B 1 255 ? -48.530 31.893 -54.347 1.00 77.70 374 LYS B CA 1
ATOM 3807 C C . LYS B 1 255 ? -48.132 30.787 -55.307 1.00 81.06 374 LYS B C 1
ATOM 3808 O O . LYS B 1 255 ? -48.673 29.687 -55.257 1.00 79.82 374 LYS B O 1
ATOM 3810 N N . SER B 1 256 ? -47.190 31.083 -56.193 1.00 77.05 375 SER B N 1
ATOM 3811 C CA . SER B 1 256 ? -46.749 30.102 -57.173 1.00 76.63 375 SER B CA 1
ATOM 3812 C C . SER B 1 256 ? -46.110 28.900 -56.499 1.00 79.91 375 SER B C 1
ATOM 3813 O O . SER B 1 256 ? -46.355 27.762 -56.884 1.00 79.63 375 SER B O 1
ATOM 3816 N N . TYR B 1 257 ? -45.288 29.156 -55.491 1.00 74.75 376 TYR B N 1
ATOM 3817 C CA . TYR B 1 257 ? -44.464 28.111 -54.912 1.00 72.90 376 TYR B CA 1
ATOM 3818 C C . TYR B 1 257 ? -45.351 27.037 -54.313 1.00 76.51 376 TYR B C 1
ATOM 3819 O O . TYR B 1 257 ? -45.088 25.848 -54.453 1.00 74.68 376 TYR B O 1
ATOM 3828 N N . ILE B 1 258 ? -46.398 27.474 -53.630 1.00 76.61 377 ILE B N 1
ATOM 3829 C CA . ILE B 1 258 ? -47.287 26.562 -52.937 1.00 77.52 377 ILE B CA 1
ATOM 3830 C C . ILE B 1 258 ? -47.993 25.634 -53.907 1.00 87.16 377 ILE B C 1
ATOM 3831 O O . ILE B 1 258 ? -48.127 24.442 -53.646 1.00 87.63 377 ILE B O 1
ATOM 3836 N N . GLU B 1 259 ? -48.478 26.190 -55.010 1.00 87.48 378 GLU B N 1
ATOM 3837 C CA . GLU B 1 259 ? -49.151 25.378 -56.007 1.00 89.31 378 GLU B CA 1
ATOM 3838 C C . GLU B 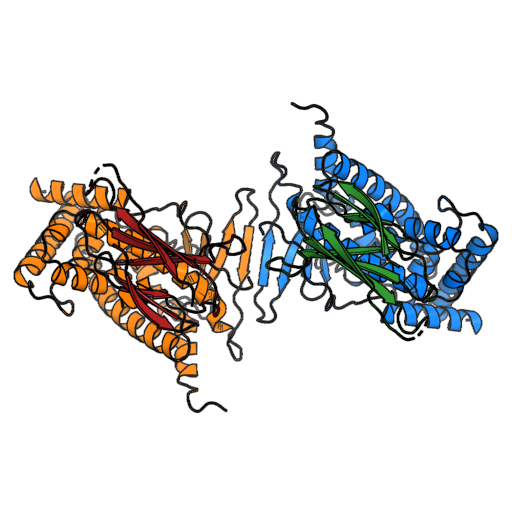1 259 ? -48.214 24.355 -56.631 1.00 98.62 378 GLU B C 1
ATOM 3839 O O . GLU B 1 259 ? -48.575 23.191 -56.784 1.00 98.80 378 GLU B O 1
ATOM 3841 N N . CYS B 1 260 ? -47.022 24.790 -57.023 1.00 98.16 379 CYS B N 1
ATOM 3842 C CA . CYS B 1 260 ? -46.036 23.862 -57.555 1.00 99.04 379 CYS B CA 1
ATOM 3843 C C . CYS B 1 260 ? -45.608 22.840 -56.516 1.00 103.97 379 CYS B C 1
ATOM 3844 O O . CYS B 1 260 ? -45.509 21.652 -56.808 1.00 104.55 379 CYS B O 1
ATOM 3847 N N . ASN B 1 261 ? -45.245 23.319 -55.333 1.00 100.27 380 ASN B N 1
ATOM 3848 C CA . ASN B 1 261 ? -44.503 22.492 -54.392 1.00 100.38 380 ASN B CA 1
ATOM 3849 C C . ASN B 1 261 ? -45.358 21.844 -53.315 1.00 108.40 380 ASN B C 1
ATOM 3850 O O . ASN B 1 261 ? -44.864 21.060 -52.511 1.00 108.12 380 ASN B O 1
ATOM 3855 N N . ARG B 1 262 ? -46.634 22.202 -53.272 1.00 108.42 381 ARG B N 1
ATOM 3856 C CA . ARG B 1 262 ? -47.514 21.706 -52.224 1.00 110.12 381 ARG B CA 1
ATOM 3857 C C . ARG B 1 262 ? -48.733 21.013 -52.808 1.00 119.61 381 ARG B C 1
ATOM 3858 O O . ARG B 1 262 ? -49.380 21.542 -53.710 1.00 119.14 381 ARG B O 1
ATOM 3866 N N . PRO B 1 263 ? -49.042 19.822 -52.313 1.00 120.27 382 PRO B N 1
ATOM 3867 C CA . PRO B 1 263 ? -49.654 18.814 -53.172 1.00 121.42 382 PRO B CA 1
ATOM 3868 C C . PRO B 1 263 ? -51.157 18.943 -53.082 1.00 129.64 382 PRO B C 1
ATOM 3869 O O . PRO B 1 263 ? -51.745 18.633 -52.049 1.00 129.37 382 PRO B O 1
ATOM 3873 N N . GLN B 1 264 ? -51.769 19.448 -54.146 1.00 128.95 383 GLN B N 1
ATOM 3874 C CA . GLN B 1 264 ? -52.491 20.708 -54.064 1.00 129.78 383 GLN B CA 1
ATOM 3875 C C . GLN B 1 264 ? -53.654 20.582 -53.094 1.00 136.33 383 GLN B C 1
ATOM 3876 O O . GLN B 1 264 ? -53.930 21.498 -52.319 1.00 136.70 383 GLN B O 1
ATOM 3882 N N . PRO B 1 265 ? -54.326 19.440 -53.113 1.00 133.00 384 PRO B N 1
ATOM 3883 C CA . PRO B 1 265 ? -55.770 19.429 -52.900 1.00 132.38 384 PRO B CA 1
ATOM 3884 C C . PRO B 1 265 ? -56.074 19.984 -51.520 1.00 133.58 384 PRO B C 1
ATOM 3885 O O . PRO B 1 265 ? -57.014 20.758 -51.362 1.00 133.95 384 PRO B O 1
ATOM 3889 N N . ALA B 1 266 ? -55.270 19.602 -50.537 1.00 126.67 385 ALA B N 1
ATOM 3890 C CA . ALA B 1 266 ? -55.391 20.160 -49.201 1.00 124.70 385 ALA B CA 1
ATOM 3891 C C . ALA B 1 266 ? -55.121 21.655 -49.249 1.00 125.09 385 ALA B C 1
ATOM 3892 O O . ALA B 1 266 ? -55.783 22.441 -48.576 1.00 125.65 385 ALA B O 1
ATOM 3894 N N . HIS B 1 267 ? -54.160 22.050 -50.071 1.00 116.79 386 HIS B N 1
ATOM 3895 C CA . HIS B 1 267 ? -53.302 23.177 -49.746 1.00 114.18 386 HIS B CA 1
ATOM 3896 C C . HIS B 1 267 ? -53.782 24.473 -50.390 1.00 113.65 386 HIS B C 1
ATOM 3897 O O . HIS B 1 267 ? -53.104 25.494 -50.330 1.00 112.21 386 HIS B O 1
ATOM 3904 N N . ARG B 1 268 ? -54.961 24.414 -50.996 1.00 107.37 387 ARG B N 1
ATOM 3905 C CA . ARG B 1 268 ? -55.440 25.468 -51.877 1.00 105.10 387 ARG B CA 1
ATOM 3906 C C . ARG B 1 268 ? -55.583 26.748 -51.083 1.00 105.02 387 ARG B C 1
ATOM 3907 O O . ARG B 1 268 ? -55.295 27.838 -51.566 1.00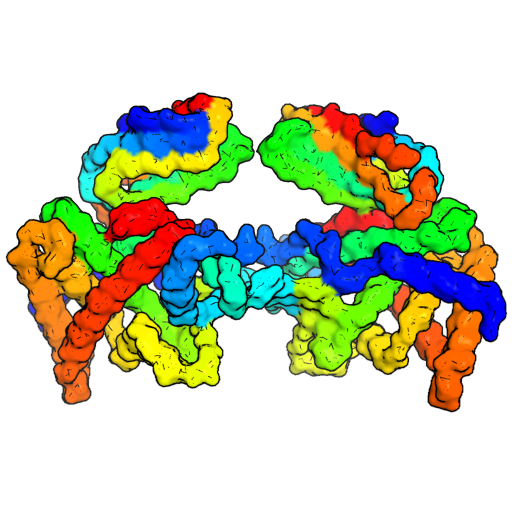 103.34 387 ARG B O 1
ATOM 3910 N N . PHE B 1 269 ? -56.016 26.582 -49.842 1.00 100.84 388 PHE B N 1
ATOM 3911 C CA . PHE B 1 269 ? -56.207 27.673 -48.897 1.00 100.70 388 PHE B CA 1
ATOM 3912 C C . PHE B 1 269 ? -54.924 28.408 -48.523 1.00 99.94 388 PHE B C 1
ATOM 3913 O O . PHE B 1 269 ? -54.937 29.617 -48.304 1.00 98.88 388 PHE B O 1
ATOM 3921 N N . LEU B 1 270 ? -53.809 27.690 -48.512 1.00 92.39 389 LEU B N 1
ATOM 3922 C CA . LEU B 1 270 ? -52.747 27.938 -47.551 1.00 89.13 389 LEU B CA 1
ATOM 3923 C C . LEU B 1 270 ? -52.213 29.345 -47.742 1.00 89.18 389 LEU B C 1
ATOM 3924 O O . LEU B 1 270 ? -51.912 30.041 -46.780 1.00 87.03 389 LEU B O 1
ATOM 3929 N N . PHE B 1 271 ? -52.130 29.770 -48.994 1.00 86.05 390 PHE B N 1
ATOM 3930 C CA . PHE B 1 271 ? -51.587 31.076 -49.323 1.00 86.26 390 PHE B CA 1
ATOM 3931 C C . PHE B 1 271 ? -52.442 32.171 -48.705 1.00 93.54 390 PHE B C 1
ATOM 3932 O O . PHE B 1 271 ? -51.929 33.175 -48.220 1.00 93.36 390 PHE B O 1
ATOM 3940 N N . LEU B 1 272 ? -53.752 31.973 -48.733 1.00 90.86 391 LEU B N 1
ATOM 3941 C CA . LEU B 1 272 ? -54.668 32.908 -48.104 1.00 89.68 391 LEU B CA 1
ATOM 3942 C C . LEU B 1 272 ? -54.435 32.966 -46.605 1.00 89.13 391 LEU B C 1
ATOM 3943 O O . LEU B 1 272 ? -54.451 34.039 -46.011 1.00 89.40 391 LEU B O 1
ATOM 3945 N N . LYS B 1 273 ? -54.231 31.808 -45.991 1.00 80.87 392 LYS B N 1
ATOM 3946 C CA . LYS B 1 273 ? -54.008 31.757 -44.556 1.00 78.78 392 LYS B CA 1
ATOM 3947 C C . LYS B 1 273 ? -52.733 32.495 -44.173 1.00 82.78 392 LYS B C 1
ATOM 3948 O O . LYS B 1 273 ? -52.704 33.234 -43.195 1.00 82.19 392 LYS B O 1
ATOM 3952 N N . ILE B 1 274 ? -51.674 32.281 -44.942 1.00 78.66 393 ILE B N 1
ATOM 3953 C CA . ILE B 1 274 ? -50.399 32.925 -44.669 1.00 77.30 393 ILE B CA 1
ATOM 3954 C C . ILE B 1 274 ? -50.544 34.430 -44.794 1.00 84.14 393 ILE B C 1
ATOM 3955 O O . ILE B 1 274 ? -50.017 35.186 -43.985 1.00 85.56 393 ILE B O 1
ATOM 3960 N N . MET B 1 275 ? -51.252 34.857 -45.828 1.00 80.16 394 MET B N 1
ATOM 3961 C CA . MET B 1 275 ? -51.493 36.268 -46.059 1.00 79.68 394 MET B CA 1
ATOM 3962 C C . MET B 1 275 ? -52.295 36.852 -44.912 1.00 82.19 394 MET B C 1
ATOM 3963 O O . MET B 1 275 ? -52.069 37.982 -44.494 1.00 79.74 394 MET B O 1
ATOM 3968 N N . ALA B 1 276 ? -53.230 36.060 -44.403 1.00 80.19 395 ALA B N 1
ATOM 3969 C CA . ALA B 1 276 ? -54.010 36.443 -43.239 1.00 80.66 395 ALA B CA 1
ATOM 3970 C C . ALA B 1 276 ? -53.105 36.613 -42.034 1.00 87.62 395 ALA B C 1
ATOM 3971 O O . ALA B 1 276 ? -53.273 37.536 -41.242 1.00 88.38 395 ALA B O 1
ATOM 3973 N N . MET B 1 277 ? -52.146 35.708 -41.897 1.00 84.59 396 MET B N 1
ATOM 3974 C CA . MET B 1 277 ? -51.237 35.737 -40.765 1.00 83.58 396 MET B CA 1
ATOM 3975 C C . MET B 1 277 ? -50.411 37.009 -40.773 1.00 84.13 396 MET B C 1
ATOM 3976 O O . MET B 1 277 ? -50.176 37.614 -39.734 1.00 82.49 396 MET B O 1
ATOM 3981 N N . LEU B 1 278 ? -49.967 37.414 -41.954 1.00 80.58 397 LEU B N 1
ATOM 3982 C CA . LEU B 1 278 ? -49.162 38.617 -42.080 1.00 81.51 397 LEU B CA 1
ATOM 3983 C C . LEU B 1 278 ? -49.946 39.846 -41.650 1.00 87.91 397 LEU B C 1
ATOM 3984 O O . LEU B 1 278 ? -49.421 40.728 -40.978 1.00 87.10 397 LEU B O 1
ATOM 3989 N N . THR B 1 279 ? -51.211 39.900 -42.042 1.00 86.65 398 THR B N 1
ATOM 3990 C CA . THR B 1 279 ? -52.067 41.014 -41.677 1.00 86.19 398 THR B CA 1
ATOM 3991 C C . THR B 1 279 ? -52.229 41.070 -40.171 1.00 85.90 398 THR B C 1
ATOM 3992 O O . THR B 1 279 ? -52.229 42.142 -39.575 1.00 87.01 398 THR B O 1
ATOM 3996 N N . GLU B 1 280 ? -52.355 39.902 -39.558 1.00 76.82 399 GLU B N 1
ATOM 3997 C CA . GLU B 1 280 ? -52.451 39.815 -38.115 1.00 75.18 399 GLU B CA 1
ATOM 3998 C C . GLU B 1 280 ? -51.172 40.352 -37.499 1.00 80.56 399 GLU B C 1
ATOM 3999 O O . GLU B 1 280 ? -51.201 41.062 -36.499 1.00 82.70 399 GLU B O 1
ATOM 4005 N N . LEU B 1 281 ? -50.047 40.018 -38.114 1.00 74.62 400 LEU B N 1
ATOM 4006 C CA . LEU B 1 281 ? -48.760 40.396 -37.570 1.00 73.01 400 LEU B CA 1
ATOM 4007 C C . LEU B 1 281 ? -48.650 41.907 -37.533 1.00 79.92 400 LEU B C 1
ATOM 4008 O O . LEU B 1 281 ? -48.152 42.479 -36.569 1.00 81.09 400 LEU B O 1
ATOM 4013 N N . ARG B 1 282 ? -49.111 42.551 -38.596 1.00 77.55 401 ARG B N 1
ATOM 4014 C CA . ARG B 1 282 ? -48.972 43.991 -38.714 1.00 78.41 401 ARG B CA 1
ATOM 4015 C C . ARG B 1 282 ? -49.746 44.671 -37.603 1.00 86.15 401 ARG B C 1
ATOM 4016 O O . ARG B 1 282 ? -49.280 45.644 -37.017 1.00 85.78 401 ARG B O 1
ATOM 4024 N N . SER B 1 283 ? -50.934 44.155 -37.313 1.00 84.82 402 SER B N 1
ATOM 4025 C CA . SER B 1 283 ? -51.709 44.631 -36.178 1.00 84.59 402 SER B CA 1
ATOM 4026 C C . SER B 1 283 ? -50.991 44.366 -34.866 1.00 89.46 402 SER B C 1
ATOM 4027 O O . SER B 1 283 ? -50.954 45.217 -33.984 1.00 91.67 402 SER B O 1
ATOM 4030 N N . ILE B 1 284 ? -50.430 43.172 -34.737 1.00 83.82 403 ILE B N 1
ATOM 4031 C CA . ILE B 1 284 ? -49.724 42.793 -33.523 1.00 82.83 403 ILE B CA 1
ATOM 4032 C C . ILE B 1 284 ? -48.521 43.693 -33.313 1.00 86.04 403 ILE B C 1
ATOM 4033 O O . ILE B 1 284 ? -48.203 44.072 -32.193 1.00 84.87 403 ILE B O 1
ATOM 4038 N N . ASN B 1 285 ? -47.864 44.049 -34.406 1.00 83.53 404 ASN B N 1
ATOM 4039 C CA . ASN B 1 285 ? -46.705 44.910 -34.323 1.00 84.31 404 ASN B CA 1
ATOM 4040 C C . ASN B 1 285 ? -47.119 46.246 -33.739 1.00 89.02 404 ASN B C 1
ATOM 4041 O O . ASN B 1 285 ? -46.421 46.816 -32.906 1.00 88.20 404 ASN B O 1
ATOM 4046 N N . ALA B 1 286 ? -48.273 46.736 -34.171 1.00 86.51 405 ALA B N 1
ATOM 4047 C CA . ALA B 1 286 ? -48.790 47.995 -33.666 1.00 86.42 405 ALA B CA 1
ATOM 4048 C C . ALA B 1 286 ? -49.069 47.901 -32.176 1.00 92.06 405 ALA B C 1
ATOM 4049 O O . ALA B 1 286 ? -48.767 48.822 -31.424 1.00 91.83 405 ALA B O 1
ATOM 4051 N N . GLN B 1 287 ? -49.649 46.788 -31.748 1.00 88.51 406 GLN B N 1
ATOM 4052 C CA . GLN B 1 287 ? -49.940 46.600 -30.336 1.00 88.59 406 GLN B CA 1
ATOM 4053 C C . GLN B 1 287 ? -48.659 46.586 -29.524 1.00 95.65 406 GLN B C 1
ATOM 4054 O O . GLN B 1 287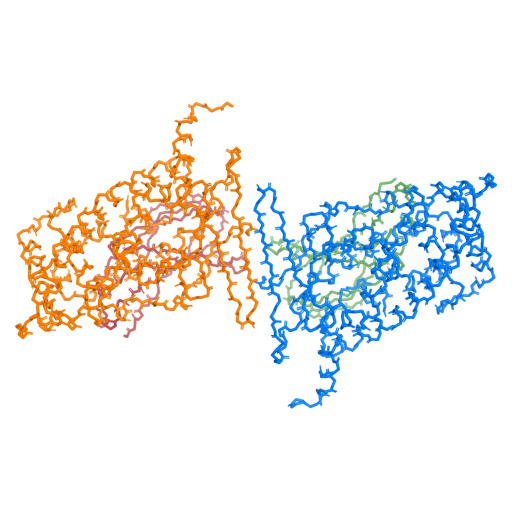 ? -48.588 47.175 -28.451 1.00 96.40 406 GLN B O 1
ATOM 4060 N N . HIS B 1 288 ? -47.644 45.906 -30.040 1.00 94.05 407 HIS B N 1
ATOM 4061 C CA . HIS B 1 288 ? -46.383 45.780 -29.331 1.00 94.79 407 HIS B CA 1
ATOM 4062 C C . HIS B 1 288 ? -45.770 47.160 -29.152 1.00 97.54 407 HIS B C 1
ATOM 4063 O O . HIS B 1 288 ? -45.232 47.480 -28.097 1.00 95.60 407 HIS B O 1
ATOM 4070 N N . THR B 1 289 ? -45.861 47.979 -30.190 1.00 95.69 408 THR B N 1
ATOM 4071 C CA . THR B 1 289 ? -45.195 49.269 -30.183 1.00 96.01 408 THR B CA 1
ATOM 4072 C C . THR B 1 289 ? -45.752 50.144 -29.072 1.00 100.81 408 THR B C 1
ATOM 4073 O O . THR B 1 289 ? -45.008 50.842 -28.390 1.00 101.76 408 THR B O 1
ATOM 4077 N N . GLN B 1 290 ? -47.064 50.101 -28.889 1.00 95.39 409 GLN B N 1
ATOM 4078 C CA . GLN B 1 290 ? -47.690 50.838 -27.806 1.00 93.86 409 GLN B CA 1
ATOM 4079 C C . GLN B 1 290 ? -47.191 50.322 -26.471 1.00 95.07 409 GLN B C 1
ATOM 4080 O O . GLN B 1 290 ? -46.907 51.097 -25.565 1.00 94.29 409 GLN B O 1
ATOM 4086 N N . ARG B 1 291 ? -47.085 49.006 -26.354 1.00 90.55 410 ARG B N 1
ATOM 4087 C CA . ARG B 1 291 ? -46.724 48.396 -25.089 1.00 90.28 410 ARG B CA 1
ATOM 4088 C C . ARG B 1 291 ? -45.334 48.840 -24.678 1.00 95.32 410 ARG B C 1
ATOM 4089 O O . ARG B 1 291 ? -45.086 49.136 -23.514 1.00 95.67 410 ARG B O 1
ATOM 4097 N N . LEU B 1 292 ? -44.419 48.863 -25.636 1.00 91.38 411 LEU B N 1
ATOM 4098 C CA . LEU B 1 292 ? -43.053 49.258 -25.351 1.00 90.73 411 LEU B CA 1
ATOM 4099 C C . LEU B 1 292 ? -43.020 50.700 -24.884 1.00 93.32 411 LEU B C 1
ATOM 4100 O O . LEU B 1 292 ? -42.307 51.042 -23.946 1.00 92.14 411 LEU B O 1
ATOM 4102 N N . LEU B 1 293 ? -43.786 51.548 -25.559 1.00 89.89 412 LEU B N 1
ATOM 4103 C CA . LEU B 1 293 ? -43.814 52.958 -25.220 1.00 90.24 412 LEU B CA 1
ATOM 4104 C C . LEU B 1 293 ? -44.349 53.145 -23.812 1.00 94.27 412 LEU B C 1
ATOM 4105 O O . LEU B 1 293 ? -43.820 53.940 -23.042 1.00 94.30 412 LEU B O 1
ATOM 4110 N N . ARG B 1 294 ? -45.408 52.419 -23.479 1.00 89.75 413 ARG B N 1
ATOM 4111 C CA . ARG B 1 294 ? -45.936 52.462 -22.127 1.00 89.54 413 ARG B CA 1
ATOM 4112 C C . ARG B 1 294 ? -44.927 51.939 -21.119 1.00 96.78 413 ARG B C 1
ATOM 4113 O O . ARG B 1 294 ? -44.728 52.532 -20.065 1.00 99.06 413 ARG B O 1
ATOM 4121 N N . ILE B 1 295 ? -44.301 50.813 -21.429 1.00 92.76 414 ILE B N 1
ATOM 4122 C CA . ILE B 1 295 ? -43.335 50.238 -20.508 1.00 92.80 414 ILE B CA 1
ATOM 4123 C C . ILE B 1 295 ? -42.142 51.159 -20.305 1.00 97.31 414 ILE B C 1
ATOM 4124 O O . ILE B 1 295 ? -41.652 51.312 -19.192 1.00 96.64 414 ILE B O 1
ATOM 4129 N N . GLN B 1 296 ? -41.648 51.735 -21.390 1.00 94.22 415 GLN B N 1
ATOM 4130 C CA . GLN B 1 296 ? -40.455 52.549 -21.291 1.00 94.93 415 GLN B CA 1
ATOM 4131 C C . GLN B 1 296 ? -40.756 53.735 -20.397 1.00 101.30 415 GLN B C 1
ATOM 4132 O O . GLN B 1 296 ? -39.946 54.112 -19.554 1.00 101.18 415 GLN B O 1
ATOM 4138 N N . ASP B 1 297 ? -41.919 54.338 -20.601 1.00 99.95 416 ASP B N 1
ATOM 4139 C CA . ASP B 1 297 ? -42.165 55.662 -20.062 1.00 100.97 416 ASP B CA 1
ATOM 4140 C C . ASP B 1 297 ? -42.151 55.694 -18.538 1.00 104.37 416 ASP B C 1
ATOM 4141 O O . ASP B 1 297 ? -41.522 56.565 -17.946 1.00 105.27 416 ASP B O 1
ATOM 4146 N N . ILE B 1 298 ? -42.877 54.780 -17.905 1.00 99.50 417 ILE B N 1
ATOM 4147 C CA . ILE B 1 298 ? -42.596 54.414 -16.517 1.00 98.68 417 ILE B CA 1
ATOM 4148 C C . ILE B 1 298 ? -41.238 53.741 -16.316 1.00 102.33 417 ILE B C 1
ATOM 4149 O O . ILE B 1 298 ? -40.535 54.014 -15.349 1.00 102.54 417 ILE B O 1
ATOM 4154 N N . HIS B 1 299 ? -40.903 52.822 -17.211 1.00 98.66 418 HIS B N 1
ATOM 4155 C CA . HIS B 1 299 ? -39.609 52.153 -17.189 1.00 98.27 418 HIS B CA 1
ATOM 4156 C C . HIS B 1 299 ? -38.927 52.321 -18.535 1.00 103.94 418 HIS B C 1
ATOM 4157 O O . HIS B 1 299 ? -39.566 52.166 -19.578 1.00 104.05 418 HIS B O 1
ATOM 4164 N N . PRO B 1 300 ? -37.628 52.586 -18.519 1.00 101.80 419 PRO B N 1
ATOM 4165 C CA . PRO B 1 300 ? -36.827 52.488 -19.742 1.00 101.01 419 PRO B CA 1
ATOM 4166 C C . PRO B 1 300 ? -35.878 51.304 -19.687 1.00 101.27 419 PRO B C 1
ATOM 4167 O O . PRO B 1 300 ? -35.064 51.215 -18.773 1.00 100.00 419 PRO B O 1
ATOM 4171 N N . PHE B 1 301 ? -36.021 50.382 -20.633 1.00 96.11 420 PHE B N 1
ATOM 4172 C CA . PHE B 1 301 ? -35.034 49.330 -20.839 1.00 95.20 420 PHE B CA 1
ATOM 4173 C C . PHE B 1 301 ? -34.233 49.487 -22.128 1.00 89.83 420 PHE B C 1
ATOM 4174 O O . PHE B 1 301 ? -33.182 48.875 -22.284 1.00 88.14 420 PHE B O 1
ATOM 4182 N N . ALA B 1 302 ? -34.763 50.265 -23.064 1.00 81.15 421 ALA B N 1
ATOM 4183 C CA . ALA B 1 302 ? -34.498 50.028 -24.475 1.00 78.60 421 ALA B CA 1
ATOM 4184 C C . ALA B 1 302 ? -33.045 50.306 -24.819 1.00 81.89 421 ALA B C 1
ATOM 4185 O O . ALA B 1 302 ? -32.463 51.283 -24.358 1.00 83.37 421 ALA B O 1
ATOM 4187 N N . THR B 1 303 ? -32.464 49.444 -25.641 1.00 75.09 422 THR B N 1
ATOM 4188 C CA . THR B 1 303 ? -31.127 49.666 -26.168 1.00 72.57 422 THR B CA 1
ATOM 4189 C C . THR B 1 303 ? -31.107 50.756 -27.224 1.00 74.25 422 THR B C 1
ATOM 4190 O O . THR B 1 303 ? -32.133 51.079 -27.815 1.00 74.56 422 THR B O 1
ATOM 4194 N N . PRO B 1 304 ? -29.929 51.290 -27.504 1.00 68.55 423 PRO B N 1
ATOM 4195 C CA . PRO B 1 304 ? -29.814 52.428 -28.413 1.00 67.52 423 PRO B CA 1
ATOM 4196 C C . PRO B 1 304 ? -30.306 52.063 -29.806 1.00 75.58 423 PRO B C 1
ATOM 4197 O O . PRO B 1 304 ? -30.943 52.875 -30.469 1.00 75.70 423 PRO B O 1
ATOM 4201 N N . LEU B 1 305 ? -30.015 50.843 -30.236 1.00 72.36 424 LEU B N 1
ATOM 4202 C CA . LEU B 1 305 ? -30.515 50.345 -31.508 1.00 70.87 424 LEU B CA 1
ATOM 4203 C C . LEU B 1 305 ? -32.033 50.255 -31.531 1.00 74.19 424 LEU B C 1
ATOM 4204 O O . LEU B 1 305 ? -32.663 50.560 -32.538 1.00 74.66 424 LEU B O 1
ATOM 4209 N N . MET B 1 306 ? -32.619 49.815 -30.426 1.00 69.01 425 MET B N 1
ATOM 4210 C CA . MET B 1 306 ? -34.069 49.762 -30.313 1.00 68.61 425 MET B CA 1
ATOM 4211 C C . MET B 1 306 ? -34.706 51.144 -30.390 1.00 75.32 425 MET B C 1
ATOM 4212 O O . MET B 1 306 ? -35.728 51.324 -31.043 1.00 72.18 425 MET B O 1
ATOM 4217 N N . GLN B 1 307 ? -34.110 52.117 -29.713 1.00 75.61 426 GLN B N 1
ATOM 4218 C CA . GLN B 1 307 ? -34.583 53.488 -29.815 1.00 75.84 426 GLN B CA 1
ATOM 4219 C C . GLN B 1 307 ? -34.434 53.994 -31.236 1.00 81.90 426 GLN B C 1
ATOM 4220 O O . GLN B 1 307 ? -35.323 54.646 -31.772 1.00 83.09 426 GLN B O 1
ATOM 4226 N N . GLU B 1 308 ? -33.291 53.702 -31.837 1.00 79.83 427 GLU B N 1
ATOM 4227 C CA . GLU B 1 308 ? -33.026 54.107 -33.205 1.00 80.94 427 GLU B CA 1
ATOM 4228 C C . GLU B 1 308 ? -34.030 53.470 -34.150 1.00 86.31 427 GLU B C 1
ATOM 4229 O O . GLU B 1 308 ? -34.538 54.117 -35.058 1.00 86.49 427 GLU B O 1
ATOM 4235 N N . LEU B 1 309 ? -34.347 52.208 -33.898 1.00 85.23 428 LEU B N 1
ATOM 4236 C CA . LEU B 1 309 ? -35.298 51.476 -34.719 1.00 85.98 428 LEU B CA 1
ATOM 4237 C C . LEU B 1 309 ? -36.730 51.939 -34.495 1.00 93.62 428 LEU B C 1
ATOM 4238 O O . LEU B 1 309 ? -37.576 51.805 -35.373 1.00 94.04 428 LEU B O 1
ATOM 4243 N N . PHE B 1 310 ? -37.002 52.474 -33.313 1.00 91.85 429 PHE B N 1
ATOM 4244 C CA . PHE B 1 310 ? -38.368 52.807 -32.939 1.00 118.90 429 PHE B CA 1
ATOM 4245 C C . PHE B 1 310 ? -38.478 54.236 -32.436 1.00 123.43 429 PHE B C 1
ATOM 4246 O O . PHE B 1 310 ? -39.413 54.570 -31.714 1.00 100.14 429 PHE B O 1
ATOM 4254 N N . ASP C 2 16 ? 1.402 46.996 14.815 1.00 118.93 7 ASP D N 1
ATOM 4255 C CA . ASP C 2 16 ? 2.129 46.978 13.552 1.00 118.71 7 ASP D CA 1
ATOM 4256 C C . ASP C 2 16 ? 1.729 45.772 12.717 1.00 121.21 7 ASP D C 1
ATOM 4257 O O . ASP C 2 16 ? 1.476 44.694 13.246 1.00 121.27 7 ASP D O 1
ATOM 4262 N N . LEU C 2 17 ? 1.653 45.977 11.409 1.00 115.16 8 LEU D N 1
ATOM 4263 C CA . LEU C 2 17 ? 1.547 44.879 10.466 1.00 112.69 8 LEU D CA 1
ATOM 4264 C C . LEU C 2 17 ? 2.738 44.882 9.522 1.00 115.88 8 LEU D C 1
ATOM 4265 O O . LEU C 2 17 ? 3.059 45.901 8.920 1.00 116.32 8 LEU D O 1
ATOM 4270 N N . GLU C 2 18 ? 3.360 43.721 9.356 1.00 110.50 9 GLU D N 1
ATOM 4271 C CA . GLU C 2 18 ? 4.634 43.615 8.657 1.00 108.80 9 GLU D CA 1
ATOM 4272 C C . GLU C 2 18 ? 4.499 42.705 7.447 1.00 110.07 9 GLU D C 1
ATOM 4273 O O . GLU C 2 18 ? 3.769 41.720 7.486 1.00 110.78 9 GLU D O 1
ATOM 4279 N N . VAL C 2 19 ? 5.209 43.035 6.375 1.00 103.09 10 VAL D N 1
ATOM 4280 C CA . VAL C 2 19 ? 5.464 42.068 5.323 1.00 100.40 10 VAL D CA 1
ATOM 4281 C C . VAL C 2 19 ? 6.810 41.414 5.567 1.00 103.07 10 VAL D C 1
ATOM 4282 O O . VAL C 2 19 ? 7.850 42.046 5.416 1.00 102.94 10 VAL D O 1
ATOM 4286 N N . VAL C 2 20 ? 6.789 40.151 5.966 1.00 98.32 11 VAL D N 1
ATOM 4287 C CA . VAL C 2 20 ? 8.023 39.404 6.153 1.00 97.33 11 VAL D CA 1
ATOM 4288 C C . VAL C 2 20 ? 8.792 39.231 4.849 1.00 98.87 11 VAL D C 1
ATOM 4289 O O . VAL C 2 20 ? 10.010 39.371 4.816 1.00 98.63 11 VAL D O 1
ATOM 4293 N N . ALA C 2 21 ? 8.080 38.873 3.788 1.00 92.38 12 ALA D N 1
ATOM 4294 C CA . ALA C 2 21 ? 8.690 38.695 2.479 1.00 90.41 12 ALA D CA 1
ATOM 4295 C C . ALA C 2 21 ? 7.745 39.125 1.366 1.00 94.88 12 ALA D C 1
ATOM 4296 O O . ALA C 2 21 ? 6.531 39.127 1.543 1.00 93.74 12 ALA D O 1
ATOM 4298 N N . ALA C 2 22 ? 8.319 39.508 0.234 1.00 92.76 13 ALA D N 1
ATOM 4299 C CA . ALA C 2 22 ? 7.543 39.815 -0.955 1.00 92.79 13 ALA D CA 1
ATOM 4300 C C . ALA C 2 22 ? 8.155 39.164 -2.184 1.00 96.81 13 ALA D C 1
ATOM 4301 O O . ALA C 2 22 ? 9.367 39.006 -2.279 1.00 96.13 13 ALA D O 1
ATOM 4303 N N . THR C 2 23 ? 7.295 38.805 -3.126 1.00 95.12 14 THR D N 1
ATOM 4304 C CA . THR C 2 23 ? 7.661 38.711 -4.530 1.00 96.46 14 THR D CA 1
ATOM 4305 C C . THR C 2 23 ? 6.618 39.435 -5.367 1.00 106.23 14 THR D C 1
ATOM 4306 O O . THR C 2 23 ? 5.511 39.689 -4.895 1.00 106.79 14 THR D O 1
ATOM 4310 N N . PRO C 2 24 ? 6.945 39.731 -6.615 1.00 105.51 15 PRO D N 1
ATOM 4311 C CA . PRO C 2 24 ? 6.166 40.709 -7.374 1.00 105.46 15 PRO D CA 1
ATOM 4312 C C . PRO C 2 24 ? 4.732 40.224 -7.512 1.00 109.24 15 PRO D C 1
ATOM 4313 O O . PRO C 2 24 ? 3.802 41.020 -7.426 1.00 108.57 15 PRO D O 1
ATOM 4317 N N . THR C 2 25 ? 4.565 38.923 -7.721 1.00 105.32 16 THR D N 1
ATOM 4318 C CA . THR C 2 25 ? 3.263 38.279 -7.611 1.00 105.00 16 THR D CA 1
ATOM 4319 C C . THR C 2 25 ? 2.675 38.336 -6.202 1.00 108.46 16 THR D C 1
ATOM 4320 O O . THR C 2 25 ? 1.478 38.556 -6.033 1.00 108.29 16 THR D O 1
ATOM 4324 N N . SER C 2 26 ? 3.510 38.106 -5.195 1.00 103.29 17 SER D N 1
ATOM 4325 C CA . SER C 2 26 ? 3.067 37.425 -3.982 1.00 101.57 17 SER D CA 1
ATOM 4326 C C . SER C 2 26 ? 3.585 38.084 -2.711 1.00 102.74 17 SER D C 1
ATOM 4327 O O . SER C 2 26 ? 4.642 38.705 -2.711 1.00 102.47 17 SER D O 1
ATOM 4330 N N . LEU C 2 27 ? 2.837 37.934 -1.624 1.00 98.38 18 LEU D N 1
ATOM 4331 C CA . LEU C 2 27 ? 3.182 38.569 -0.358 1.00 97.52 18 LEU D CA 1
ATOM 4332 C C . LEU C 2 27 ? 3.159 37.584 0.803 1.00 98.07 18 LEU D C 1
ATOM 4333 O O . LEU C 2 27 ? 2.337 36.677 0.838 1.00 97.10 18 LEU D O 1
ATOM 4338 N N . LEU C 2 28 ? 4.061 37.772 1.757 1.00 92.63 19 LEU D N 1
ATOM 4339 C CA . LEU C 2 28 ? 3.907 37.172 3.074 1.00 91.44 19 LEU D CA 1
ATOM 4340 C C . LEU C 2 28 ? 3.834 38.235 4.160 1.00 92.59 19 LEU D C 1
ATOM 4341 O O . LEU C 2 28 ? 4.677 39.123 4.226 1.00 92.07 19 LEU D O 1
ATOM 4346 N N . ILE C 2 29 ? 2.817 38.143 5.007 1.00 87.40 20 ILE D N 1
ATOM 4347 C CA . ILE C 2 29 ? 2.499 39.224 5.928 1.00 87.17 20 ILE D CA 1
ATOM 4348 C C . ILE C 2 29 ? 2.302 38.702 7.345 1.00 93.29 20 ILE D C 1
ATOM 4349 O O . ILE C 2 29 ? 1.859 37.575 7.540 1.00 93.71 20 ILE D O 1
ATOM 4354 N N . SER C 2 30 ? 2.627 39.528 8.331 1.00 91.05 21 SER D N 1
ATOM 4355 C CA . SER C 2 30 ? 2.468 39.142 9.725 1.00 92.07 21 SER D CA 1
ATOM 4356 C C . SER C 2 30 ? 1.788 40.239 10.527 1.00 95.98 21 SER D C 1
ATOM 4357 O O . SER C 2 30 ? 1.877 41.412 10.185 1.00 96.14 21 SER D O 1
ATOM 4360 N N . TRP C 2 31 ? 1.113 39.846 11.600 1.00 91.49 22 TRP D N 1
ATOM 4361 C CA . TRP C 2 31 ? 0.686 40.784 12.627 1.00 89.89 22 TRP D CA 1
ATOM 4362 C C . TRP C 2 31 ? 1.002 40.252 14.016 1.00 96.87 22 TRP D C 1
ATOM 4363 O O . TRP C 2 31 ? 1.060 39.041 14.226 1.00 97.61 22 TRP D O 1
ATOM 4374 N N . PRO C 2 32 ? 1.215 41.149 14.965 1.00 94.82 23 PRO D N 1
ATOM 4375 C CA . PRO C 2 32 ? 1.299 40.754 16.371 1.00 95.61 23 PRO D CA 1
ATOM 4376 C C . PRO C 2 32 ? -0.031 40.205 16.866 1.00 104.06 23 PRO D C 1
ATOM 4377 O O . PRO C 2 32 ? -1.076 40.724 16.477 1.00 104.33 23 PRO D O 1
ATOM 4381 N N . PRO C 2 33 ? -0.005 39.180 17.707 1.00 102.83 24 PRO D N 1
ATOM 4382 C CA . PRO C 2 33 ? -1.218 38.813 18.435 1.00 104.17 24 PRO D CA 1
ATOM 4383 C C . PRO C 2 33 ? -1.625 39.952 19.353 1.00 112.93 24 PRO D C 1
ATOM 4384 O O . PRO C 2 33 ? -0.775 40.529 20.030 1.00 114.40 24 PRO D O 1
ATOM 4388 N N . PRO C 2 34 ? -2.911 40.261 19.414 1.00 109.57 25 PRO D N 1
ATOM 4389 C CA . PRO C 2 34 ? -3.435 41.049 20.528 1.00 109.59 25 PRO D CA 1
ATOM 4390 C C . PRO C 2 34 ? -3.368 40.283 21.845 1.00 115.00 25 PRO D C 1
ATOM 4391 O O . PRO C 2 34 ? -3.533 39.068 21.854 1.00 115.48 25 PRO D O 1
ATOM 4395 N N . TYR C 2 35 ? -3.129 40.987 22.946 1.00 112.44 26 TYR D N 1
ATOM 4396 C CA . TYR C 2 35 ? -4.020 42.060 23.343 1.00 112.22 26 TYR D CA 1
ATOM 4397 C C . TYR C 2 35 ? -5.420 41.472 23.495 1.00 114.51 26 TYR D C 1
ATOM 4398 O O . TYR C 2 35 ? -5.623 40.530 24.257 1.00 112.06 26 TYR D O 1
ATOM 4407 N N . TYR C 2 36 A -6.365 41.973 22.715 1.00 111.08 26 TYR D N 1
ATOM 4408 C CA . TYR C 2 36 A -7.741 41.541 22.857 1.00 111.23 26 TYR D CA 1
ATOM 4409 C C . TYR C 2 36 A -7.925 40.240 22.094 1.00 112.73 26 TYR D C 1
ATOM 4410 O O . TYR C 2 36 A -8.609 40.191 21.079 1.00 112.09 26 TYR D O 1
ATOM 4419 N N . VAL C 2 37 B -7.254 39.203 22.575 1.00 107.98 26 VAL D N 1
ATOM 4420 C CA . VAL C 2 37 B -7.762 37.846 22.525 1.00 107.17 26 VAL D CA 1
ATOM 4421 C C . VAL C 2 37 B -7.747 37.247 23.933 1.00 113.82 26 VAL D C 1
ATOM 4422 O O . VAL C 2 37 B -6.791 37.461 24.675 1.00 114.50 26 VAL D O 1
ATOM 4426 N N . GLU C 2 38 C -8.789 36.506 24.296 1.00 108.71 26 GLU D N 1
ATOM 4427 C CA . GLU C 2 38 C -9.472 35.644 23.352 1.00 107.04 26 GLU D CA 1
ATOM 4428 C C . GLU C 2 38 C -10.082 36.490 22.261 1.00 106.93 26 GLU D C 1
ATOM 4429 O O . GLU C 2 38 C -9.957 36.178 21.079 1.00 110.14 26 GLU D O 1
ATOM 4435 N N . GLY C 2 39 D -10.791 37.531 22.672 1.00 95.30 26 GLY D N 1
ATOM 4436 C CA . GLY C 2 39 D -11.752 38.204 21.822 1.00 92.12 26 GLY D CA 1
ATOM 4437 C C . GLY C 2 39 D -12.259 37.389 20.651 1.00 89.58 26 GLY D C 1
ATOM 4438 O O . GLY C 2 39 D -13.462 37.252 20.467 1.00 87.57 26 GLY D O 1
ATOM 4439 N N . VAL C 2 40 ? -11.342 36.897 19.829 1.00 83.43 27 VAL D N 1
ATOM 4440 C CA . VAL C 2 40 ? -11.515 36.999 18.391 1.00 82.43 27 VAL D CA 1
ATOM 4441 C C . VAL C 2 40 ? -11.714 35.615 17.797 1.00 82.36 27 VAL D C 1
ATOM 4442 O O . VAL C 2 40 ? -10.881 34.732 17.969 1.00 80.97 27 VAL D O 1
ATOM 4446 N N . THR C 2 41 ? -12.843 35.422 17.130 1.00 76.77 28 THR D N 1
ATOM 4447 C CA . THR C 2 41 ? -13.083 34.198 16.387 1.00 74.63 28 THR D CA 1
ATOM 4448 C C . THR C 2 41 ? -12.118 34.008 15.225 1.00 77.73 28 THR D C 1
ATOM 4449 O O . THR C 2 41 ? -11.578 32.928 15.028 1.00 77.79 28 THR D O 1
ATOM 4453 N N . VAL C 2 42 ? -11.968 35.044 14.411 1.00 74.17 29 VAL D N 1
ATOM 4454 C CA . VAL C 2 42 ? -11.144 34.970 13.213 1.00 72.83 29 VAL D CA 1
ATOM 4455 C C . VAL C 2 42 ? -10.590 36.337 12.869 1.00 74.67 29 VAL D C 1
ATOM 4456 O O . VAL C 2 42 ? -11.117 37.350 13.309 1.00 73.06 29 VAL D O 1
ATOM 4460 N N . PHE C 2 43 ? -9.559 36.368 12.035 1.00 72.05 32 PHE D N 1
ATOM 4461 C CA . PHE C 2 43 ? -9.207 37.595 11.343 1.00 71.56 32 PHE D CA 1
ATOM 4462 C C . PHE C 2 43 ? -9.707 37.536 9.916 1.00 78.50 32 PHE D C 1
ATOM 4463 O O . PHE C 2 43 ? -9.334 36.647 9.161 1.00 79.01 32 PHE D O 1
ATOM 4471 N N . ARG C 2 44 ? -10.579 38.471 9.557 1.00 76.64 33 ARG D N 1
ATOM 4472 C CA . ARG C 2 44 ? -10.748 38.853 8.165 1.00 76.84 33 ARG D CA 1
ATOM 4473 C C . ARG C 2 44 ? -9.497 39.539 7.660 1.00 82.56 33 ARG D C 1
ATOM 4474 O O . ARG C 2 44 ? -8.901 40.347 8.361 1.00 80.70 33 ARG D O 1
ATOM 4482 N N . ILE C 2 45 ? -9.088 39.201 6.446 1.00 82.80 34 ILE D N 1
ATOM 4483 C CA . ILE C 2 45 ? -8.072 39.977 5.758 1.00 84.36 34 ILE D CA 1
ATOM 4484 C C . ILE C 2 45 ? -8.581 40.502 4.428 1.00 92.96 34 ILE D C 1
ATOM 4485 O O . ILE C 2 45 ? -9.110 39.750 3.617 1.00 92.18 34 ILE D O 1
ATOM 4490 N N . THR C 2 46 ? -8.420 41.801 4.212 1.00 93.80 35 THR D N 1
ATOM 4491 C CA . THR C 2 46 ? -8.710 42.398 2.918 1.00 95.38 35 THR D CA 1
ATOM 4492 C C . THR C 2 46 ? -7.450 42.998 2.317 1.00 100.31 35 THR D C 1
ATOM 4493 O O . THR C 2 46 ? -6.760 43.781 2.964 1.00 100.10 35 THR D O 1
ATOM 4497 N N . TYR C 2 47 ? -7.143 42.617 1.086 1.00 96.83 36 TYR D N 1
ATOM 4498 C CA . TYR C 2 47 ? -6.208 43.382 0.280 1.00 97.17 36 TYR D CA 1
ATOM 4499 C C . TYR C 2 47 ? -6.872 43.901 -0.981 1.00 105.05 36 TYR D C 1
ATOM 4500 O O . TYR C 2 47 ? -7.523 43.156 -1.708 1.00 102.53 36 TYR D O 1
ATOM 4509 N N . GLY C 2 48 ? -6.703 45.195 -1.226 1.00 106.77 37 GLY D N 1
ATOM 4510 C CA . GLY C 2 48 ? -7.168 45.813 -2.451 1.00 108.71 37 GLY D CA 1
ATOM 4511 C C . GLY C 2 48 ? -6.142 46.755 -3.043 1.00 116.02 37 GLY D C 1
ATOM 4512 O O . GLY C 2 48 ? -5.298 47.298 -2.333 1.00 115.70 37 GLY D O 1
ATOM 4513 N N . GLU C 2 49 ? -6.217 46.949 -4.354 1.00 114.84 38 GLU D N 1
ATOM 4514 C CA . GLU C 2 49 ? -5.326 47.869 -5.038 1.00 116.02 38 GLU D CA 1
ATOM 4515 C C . GLU C 2 49 ? -5.558 49.298 -4.571 1.00 124.57 38 GLU D C 1
ATOM 4516 O O . GLU C 2 49 ? -6.696 49.737 -4.422 1.00 124.66 38 GLU D O 1
ATOM 4522 N N . THR C 2 50 ? -4.461 49.996 -4.303 1.00 123.99 39 THR D N 1
ATOM 4523 C CA . THR C 2 50 ? -4.291 50.706 -3.041 1.00 125.03 39 THR D CA 1
ATOM 4524 C C . THR C 2 50 ? -5.296 51.837 -2.865 1.00 132.95 39 THR D C 1
ATOM 4525 O O . THR C 2 50 ? -5.820 52.046 -1.774 1.00 132.45 39 THR D O 1
ATOM 4529 N N . GLY C 2 51 ? -5.523 52.589 -3.935 1.00 132.07 40 GLY D N 1
ATOM 4530 C CA . GLY C 2 51 ? -6.829 53.154 -4.211 1.00 133.23 40 GLY D CA 1
ATOM 4531 C C . GLY C 2 51 ? -7.358 52.685 -5.547 1.00 140.74 40 GLY D C 1
ATOM 4532 O O . GLY C 2 51 ? -6.652 52.728 -6.551 1.00 139.92 40 GLY D O 1
ATOM 4533 N N . GLY C 2 52 ? -8.606 52.233 -5.561 1.00 140.08 41 GLY D N 1
ATOM 4534 C CA . GLY C 2 52 ? -8.984 51.109 -6.392 1.00 141.18 41 GLY D CA 1
ATOM 4535 C C . GLY C 2 52 ? -9.943 51.512 -7.490 1.00 148.22 41 GLY D C 1
ATOM 4536 O O . GLY C 2 52 ? -10.975 52.129 -7.235 1.00 147.98 41 GLY D O 1
ATOM 4537 N N . ASN C 2 53 ? -9.596 51.150 -8.718 1.00 146.84 42 ASN D N 1
ATOM 4538 C CA . ASN C 2 53 ? -10.513 50.433 -9.588 1.00 147.49 42 ASN D CA 1
ATOM 4539 C C . ASN C 2 53 ? -10.881 49.089 -8.978 1.00 151.99 42 ASN D C 1
ATOM 4540 O O . ASN C 2 53 ? -12.026 48.651 -9.064 1.00 151.71 42 ASN D O 1
ATOM 4545 N N . SER C 2 54 ? -9.910 48.457 -8.327 1.00 148.34 43 SER D N 1
ATOM 4546 C CA . SER C 2 54 ? -10.029 47.058 -7.941 1.00 147.46 43 SER D CA 1
ATOM 4547 C C . SER C 2 54 ? -11.161 46.857 -6.939 1.00 149.69 43 SER D C 1
ATOM 4548 O O . SER C 2 54 ? -11.353 47.670 -6.034 1.00 149.12 43 SER D O 1
ATOM 4551 N N . PRO C 2 55 ? -11.912 45.774 -7.102 1.00 144.14 44 PRO D N 1
ATOM 4552 C CA . PRO C 2 55 ? -12.690 45.222 -5.991 1.00 142.65 44 PRO D CA 1
ATOM 4553 C C . PRO C 2 55 ? -11.774 44.722 -4.883 1.00 142.00 44 PRO D C 1
ATOM 4554 O O . PRO C 2 55 ? -10.723 44.150 -5.161 1.00 142.17 44 PRO D O 1
ATOM 4558 N N . VAL C 2 56 ? -12.170 44.946 -3.638 1.00 133.48 45 VAL D N 1
ATOM 4559 C CA . VAL C 2 56 ? -11.421 44.438 -2.501 1.00 130.53 45 VAL D CA 1
ATOM 4560 C C . VAL C 2 56 ? -11.484 42.921 -2.452 1.00 126.98 45 VAL D C 1
ATOM 4561 O O . VAL C 2 56 ? -12.484 42.321 -2.837 1.00 125.37 45 VAL D O 1
ATOM 4565 N N . GLN C 2 57 ? -10.423 42.305 -1.944 1.00 119.14 46 GLN D N 1
ATOM 4566 C CA . GLN C 2 57 ? -10.442 40.883 -1.632 1.00 116.17 46 GLN D CA 1
ATOM 4567 C C . GLN C 2 57 ? -10.296 40.645 -0.133 1.00 114.22 46 GLN D C 1
ATOM 4568 O O . GLN C 2 57 ? -9.407 41.203 0.508 1.00 114.73 46 GLN D O 1
ATOM 4574 N N . GLU C 2 58 ? -11.193 39.838 0.421 1.00 104.48 47 GLU D N 1
ATOM 4575 C CA . GLU C 2 58 ? -11.121 39.460 1.824 1.00 101.98 47 GLU D CA 1
ATOM 4576 C C . GLU C 2 58 ? -11.116 37.950 2.001 1.00 98.91 47 GLU D C 1
ATOM 4577 O O . GLU C 2 58 ? -11.903 37.242 1.384 1.00 99.59 47 GLU D O 1
ATOM 4583 N N . PHE C 2 59 ? -10.230 37.465 2.862 1.00 89.47 48 PHE D N 1
ATOM 4584 C CA . PHE C 2 59 ? -10.287 36.089 3.337 1.00 86.64 48 PHE D CA 1
ATOM 4585 C C . PHE C 2 59 ? -9.990 36.012 4.829 1.00 88.47 48 PHE D C 1
ATOM 4586 O O . PHE C 2 59 ? -9.410 36.930 5.397 1.00 90.12 48 PHE D O 1
ATOM 4594 N N . THR C 2 60 ? -10.361 34.902 5.455 1.00 82.02 49 THR D N 1
ATOM 4595 C CA . THR C 2 60 ? -10.420 34.830 6.908 1.00 80.32 49 THR D CA 1
ATOM 4596 C C . THR C 2 60 ? -9.592 33.671 7.435 1.00 84.98 49 THR D C 1
ATOM 4597 O O . THR C 2 60 ? -9.484 32.634 6.790 1.00 85.73 49 THR D O 1
ATOM 4601 N N . VAL C 2 61 ? -8.999 33.859 8.604 1.00 81.68 50 VAL D N 1
ATOM 4602 C CA . VAL C 2 61 ? -8.136 32.846 9.183 1.00 81.29 50 VAL D CA 1
ATOM 4603 C C . VAL C 2 61 ? -8.364 32.714 10.679 1.00 85.72 50 VAL D C 1
ATOM 4604 O O . VAL C 2 61 ? -8.840 33.642 11.327 1.00 85.33 50 VAL D O 1
ATOM 4608 N N . PRO C 2 62 ? -7.970 31.587 11.248 1.00 83.20 51 PRO D N 1
ATOM 4609 C CA . PRO C 2 62 ? -8.290 31.298 12.646 1.00 82.10 51 PRO D CA 1
ATOM 4610 C C . PRO C 2 62 ? -7.558 32.249 13.577 1.00 84.93 51 PRO D C 1
ATOM 4611 O O . PRO C 2 62 ? -6.503 32.763 13.226 1.00 84.14 51 PRO D O 1
ATOM 4615 N N . TYR C 2 63 ? -8.102 32.449 14.770 1.00 81.67 52 TYR D N 1
ATOM 4616 C CA . TYR C 2 63 ? -7.643 33.500 15.667 1.00 80.84 52 TYR D CA 1
ATOM 4617 C C . TYR C 2 63 ? -6.192 33.277 16.060 1.00 89.05 52 TYR D C 1
ATOM 4618 O O . TYR C 2 63 ? -5.439 34.225 16.251 1.00 90.47 52 TYR D O 1
ATOM 4627 N N . TRP C 2 64 ? -5.790 32.015 16.123 1.00 85.34 53 TRP D N 1
ATOM 4628 C CA . TRP C 2 64 ? -4.408 31.677 16.433 1.00 84.59 53 TRP D CA 1
ATOM 4629 C C . TRP C 2 64 ? -3.420 32.190 15.390 1.00 88.48 53 TRP D C 1
ATOM 4630 O O . TRP C 2 64 ? -2.313 32.585 15.731 1.00 89.52 53 TRP D O 1
ATOM 4641 N N . THR C 2 65 ? -3.829 32.227 14.128 1.00 83.95 54 THR D N 1
ATOM 4642 C CA . THR C 2 65 ? -2.880 32.469 13.051 1.00 83.32 54 THR D CA 1
ATOM 4643 C C . THR C 2 65 ? -2.268 33.857 13.180 1.00 88.11 54 THR D C 1
ATOM 4644 O O . THR C 2 65 ? -2.982 34.839 13.350 1.00 87.31 54 THR D O 1
ATOM 4648 N N . GLU C 2 66 ? -0.941 33.930 13.141 1.00 84.31 55 GLU D N 1
ATOM 4649 C CA . GLU C 2 66 ? -0.244 35.211 13.054 1.00 83.27 55 GLU D CA 1
ATOM 4650 C C . GLU C 2 66 ? 0.214 35.595 11.653 1.00 87.97 55 GLU D C 1
ATOM 4651 O O . GLU C 2 66 ? 0.785 36.662 11.463 1.00 88.37 55 GLU D O 1
ATOM 4657 N N . THR C 2 67 ? 0.019 34.713 10.682 1.00 84.70 56 THR D N 1
ATOM 4658 C CA . THR C 2 67 ? 0.648 34.900 9.378 1.00 84.22 56 THR D CA 1
ATOM 4659 C C . THR C 2 67 ? -0.296 34.627 8.216 1.00 85.88 56 THR D C 1
ATOM 4660 O O . THR C 2 67 ? -1.165 33.768 8.305 1.00 85.91 56 THR D O 1
ATOM 4664 N N . ALA C 2 68 ? -0.122 35.365 7.126 1.00 81.71 57 ALA D N 1
ATOM 4665 C CA . ALA C 2 68 ? -1.001 35.236 5.969 1.00 81.83 57 ALA D CA 1
ATOM 4666 C C . ALA C 2 68 ? -0.230 35.259 4.655 1.00 86.55 57 ALA D C 1
ATOM 4667 O O . ALA C 2 68 ? 0.864 35.808 4.579 1.00 84.18 57 ALA D O 1
ATOM 4669 N N . THR C 2 69 ? -0.817 34.667 3.620 1.00 86.03 58 THR D N 1
ATOM 4670 C CA . THR C 2 69 ? -0.251 34.711 2.277 1.00 87.14 58 THR D CA 1
ATOM 4671 C C . THR C 2 69 ? -1.203 35.398 1.305 1.00 95.28 58 THR D C 1
ATOM 4672 O O . THR C 2 69 ? -2.376 35.053 1.232 1.00 95.15 58 THR D O 1
ATOM 4676 N N . ILE C 2 70 ? -0.685 36.368 0.561 1.00 95.46 59 ILE D N 1
ATOM 4677 C CA . ILE C 2 70 ? -1.444 37.006 -0.506 1.00 96.15 59 ILE D CA 1
ATOM 4678 C C . ILE C 2 70 ? -0.765 36.845 -1.859 1.00 101.20 59 ILE D C 1
ATOM 4679 O O . ILE C 2 70 ? 0.434 37.066 -1.994 1.00 100.22 59 ILE D O 1
ATOM 4684 N N . SER C 2 71 ? -1.550 36.472 -2.861 1.00 99.55 60 SER D N 1
ATOM 4685 C CA . SER C 2 71 ? -1.023 35.866 -4.074 1.00 100.18 60 SER D CA 1
ATOM 4686 C C . SER C 2 71 ? -1.719 36.446 -5.297 1.00 106.62 60 SER D C 1
ATOM 4687 O O . SER C 2 71 ? -2.819 36.982 -5.194 1.00 106.36 60 SER D O 1
ATOM 4690 N N . GLY C 2 72 ? -1.081 36.326 -6.455 1.00 104.94 61 GLY D N 1
ATOM 4691 C CA . GLY C 2 72 ? -1.688 36.748 -7.704 1.00 105.27 61 GLY D CA 1
ATOM 4692 C C . GLY C 2 72 ? -1.581 38.239 -7.958 1.00 110.10 61 GLY D C 1
ATOM 4693 O O . GLY C 2 72 ? -2.195 38.763 -8.882 1.00 110.12 61 GLY D O 1
ATOM 4694 N N . LEU C 2 73 ? -0.785 38.920 -7.144 1.00 106.36 62 LEU D N 1
ATOM 4695 C CA . LEU C 2 73 ? -0.661 40.371 -7.223 1.00 105.73 62 LEU D CA 1
ATOM 4696 C C . LEU C 2 73 ? 0.025 40.840 -8.502 1.00 110.62 62 LEU D C 1
ATOM 4697 O O . LEU C 2 73 ? 0.919 40.174 -9.019 1.00 107.96 62 LEU D O 1
ATOM 4702 N N . LYS C 2 74 ? -0.416 41.988 -9.006 1.00 110.48 63 LYS D N 1
ATOM 4703 C CA . LYS C 2 74 ? 0.275 42.693 -10.079 1.00 111.47 63 LYS D CA 1
ATOM 4704 C C . LYS C 2 74 ? 1.610 43.285 -9.639 1.00 116.64 63 LYS D C 1
ATOM 4705 O O . LYS C 2 74 ? 1.732 43.809 -8.534 1.00 115.58 63 LYS D O 1
ATOM 4707 N N . PRO C 2 75 ? 2.603 43.226 -10.515 1.00 115.11 64 PRO D N 1
ATOM 4708 C CA . PRO C 2 75 ? 3.872 43.915 -10.273 1.00 115.55 64 PRO D CA 1
ATOM 4709 C C . PRO C 2 75 ? 3.699 45.427 -10.280 1.00 120.68 64 PRO D C 1
ATOM 4710 O O . PRO C 2 75 ? 2.865 45.944 -11.018 1.00 119.84 64 PRO D O 1
ATOM 4714 N N . GLY C 2 76 ? 4.488 46.126 -9.472 1.00 118.36 65 GLY D N 1
ATOM 4715 C CA . GLY C 2 76 ? 4.606 47.565 -9.597 1.00 118.58 65 GLY D CA 1
ATOM 4716 C C . GLY C 2 76 ? 3.446 48.327 -8.987 1.00 124.16 65 GLY D C 1
ATOM 4717 O O . GLY C 2 76 ? 3.297 49.525 -9.216 1.00 124.80 65 GLY D O 1
ATOM 4718 N N . VAL C 2 77 ? 2.638 47.643 -8.186 1.00 120.29 66 VAL D N 1
ATOM 4719 C CA . VAL C 2 77 ? 1.393 48.215 -7.686 1.00 119.62 66 VAL D CA 1
ATOM 4720 C C . VAL C 2 77 ? 1.332 48.133 -6.168 1.00 125.47 66 VAL D C 1
ATOM 4721 O O . VAL C 2 77 ? 1.854 47.194 -5.575 1.00 125.63 66 VAL D O 1
ATOM 4725 N N . ASP C 2 78 ? 1.144 49.654 -6.322 1.00 122.12 67 ASP D N 1
ATOM 4726 C CA . ASP C 2 78 ? 0.910 50.029 -4.933 1.00 122.04 67 ASP D CA 1
ATOM 4727 C C . ASP C 2 78 ? -0.405 49.464 -4.406 1.00 122.50 67 ASP D C 1
ATOM 4728 O O . ASP C 2 78 ? -1.409 49.441 -5.114 1.00 121.96 67 ASP D O 1
ATOM 4733 N N . TYR C 2 79 ? -0.395 49.000 -3.163 1.00 115.80 68 TYR D N 1
ATOM 4734 C CA . TYR C 2 79 ? -1.479 48.169 -2.663 1.00 113.91 68 TYR D CA 1
ATOM 4735 C C . TYR C 2 79 ? -1.926 48.645 -1.293 1.00 116.94 68 TYR D C 1
ATOM 4736 O O . TYR C 2 79 ? -1.166 49.294 -0.575 1.00 116.28 68 TYR D O 1
ATOM 4745 N N . THR C 2 80 ? -3.160 48.315 -0.932 1.00 118.27 69 THR D N 1
ATOM 4746 C CA . THR C 2 80 ? -3.631 48.519 0.430 1.00 116.76 69 THR D CA 1
ATOM 4747 C C . THR C 2 80 ? -4.077 47.215 1.075 1.00 115.59 69 THR D C 1
ATOM 4748 O O . THR C 2 80 ? -4.908 46.491 0.535 1.00 113.53 69 THR D O 1
ATOM 4752 N N . ILE C 2 81 ? -3.512 46.925 2.239 1.00 110.91 70 ILE D N 1
ATOM 4753 C CA . ILE C 2 81 ? -3.819 45.697 2.962 1.00 110.56 70 ILE D CA 1
ATOM 4754 C C . ILE C 2 81 ? -4.410 45.971 4.340 1.00 114.86 70 ILE D C 1
ATOM 4755 O O . ILE C 2 81 ? -3.840 46.709 5.140 1.00 113.88 70 ILE D O 1
ATOM 4760 N N . THR C 2 82 ? -5.568 45.376 4.598 1.00 112.03 71 THR D N 1
ATOM 4761 C CA . THR C 2 82 ? -6.328 45.640 5.810 1.00 111.35 71 THR D CA 1
ATOM 4762 C C . THR C 2 82 ? -6.597 44.346 6.562 1.00 112.10 71 THR D C 1
ATOM 4763 O O . THR C 2 82 ? -6.984 43.347 5.965 1.00 111.81 71 THR D O 1
ATOM 4767 N N . VAL C 2 83 ? -6.395 44.368 7.873 1.00 106.42 72 VAL D N 1
ATOM 4768 C CA . VAL C 2 83 ? -6.743 43.231 8.711 1.00 105.43 72 VAL D CA 1
ATOM 4769 C C . VAL C 2 83 ? -7.819 43.611 9.717 1.00 109.24 72 VAL D C 1
ATOM 4770 O O . VAL C 2 83 ? -7.692 44.600 10.432 1.00 109.78 72 VAL D O 1
ATOM 4774 N N . TYR C 2 84 ? -8.880 42.813 9.764 1.00 104.15 73 TYR D N 1
ATOM 4775 C CA . TYR C 2 84 ? -9.959 43.019 10.718 1.00 102.72 73 TYR D CA 1
ATOM 4776 C C . TYR C 2 84 ? -10.047 41.840 11.668 1.00 100.91 73 TYR D C 1
ATOM 4777 O O . TYR C 2 84 ? -10.023 40.691 11.241 1.00 100.10 73 TYR D O 1
ATOM 4786 N N . ALA C 2 85 ? -10.167 42.129 12.955 1.00 93.50 74 ALA D N 1
ATOM 4787 C CA . ALA C 2 85 ? -10.180 41.086 13.964 1.00 91.39 74 ALA D CA 1
ATOM 4788 C C . ALA C 2 85 ? -11.566 40.970 14.566 1.00 93.21 74 ALA D C 1
ATOM 4789 O O . ALA C 2 85 ? -12.162 41.963 14.973 1.00 93.76 74 ALA D O 1
ATOM 4791 N N . GLU C 2 86 ? -12.076 39.747 14.617 1.00 85.10 75 GLU D N 1
ATOM 4792 C CA . GLU C 2 86 ? -13.509 39.510 14.639 1.00 81.68 75 GLU D CA 1
ATOM 4793 C C . GLU C 2 86 ? -13.876 38.803 15.925 1.00 83.71 75 GLU D C 1
ATOM 4794 O O . GLU C 2 86 ? -13.212 37.857 16.330 1.00 82.53 75 GLU D O 1
ATOM 4800 N N . MET C 2 87 ? -14.934 39.268 16.570 1.00 79.90 76 MET D N 1
ATOM 4801 C CA . MET C 2 87 ? -15.080 39.073 17.997 1.00 79.03 76 MET D CA 1
ATOM 4802 C C . MET C 2 87 ? -16.277 38.181 18.261 1.00 80.78 76 MET D C 1
ATOM 4803 O O . MET C 2 87 ? -17.361 38.421 17.743 1.00 79.03 76 MET D O 1
ATOM 4808 N N . TYR C 2 88 ? -16.069 37.136 19.048 1.00 77.94 77 TYR D N 1
ATOM 4809 C CA . TYR C 2 88 ? -17.163 36.267 19.436 1.00 76.03 77 TYR D CA 1
ATOM 4810 C C . TYR C 2 88 ? -18.141 37.022 20.309 1.00 81.96 77 TYR D C 1
ATOM 4811 O O . TYR C 2 88 ? -17.742 37.819 21.148 1.00 83.25 77 TYR D O 1
ATOM 4820 N N . PRO C 2 89 ? -19.435 36.802 20.143 1.00 78.97 78 PRO D N 1
ATOM 4821 C CA . PRO C 2 89 ? -20.366 37.881 20.462 1.00 78.57 78 PRO D CA 1
ATOM 4822 C C . PRO C 2 89 ? -20.267 38.287 21.930 1.00 85.97 78 PRO D C 1
ATOM 4823 O O . PRO C 2 89 ? -20.289 37.436 22.813 1.00 86.16 78 PRO D O 1
ATOM 4827 N N . GLY C 2 90 ? -20.151 39.586 22.187 1.00 85.16 79 GLY D N 1
ATOM 4828 C CA . GLY C 2 90 ? -19.946 40.094 23.534 1.00 85.44 79 GLY D CA 1
ATOM 4829 C C . GLY C 2 90 ? -18.733 39.592 24.303 1.00 91.80 79 GLY D C 1
ATOM 4830 O O . GLY C 2 90 ? -18.842 39.275 25.482 1.00 91.06 79 GLY D O 1
ATOM 4831 N N . SER C 2 91 A -17.569 39.593 23.668 1.00 91.38 79 SER D N 1
ATOM 4832 C CA . SER C 2 91 A -16.314 39.688 24.405 1.00 92.90 79 SER D CA 1
ATOM 4833 C C . SER C 2 91 A -16.161 41.000 25.184 1.00 101.14 79 SER D C 1
ATOM 4834 O O . SER C 2 91 A -16.060 40.984 26.409 1.00 99.22 79 SER D O 1
ATOM 4837 N N . PRO C 2 92 B -16.091 42.118 24.464 1.00 101.24 79 PRO D N 1
ATOM 4838 C CA . PRO C 2 92 B -14.890 42.456 23.692 1.00 100.82 79 PRO D CA 1
ATOM 4839 C C . PRO C 2 92 B -13.683 42.624 24.594 1.00 103.06 79 PRO D C 1
ATOM 4840 O O . PRO C 2 92 B -13.823 42.562 25.811 1.00 101.83 79 PRO D O 1
ATOM 4844 N N . TRP C 2 93 C -12.517 42.849 23.995 1.00 99.61 79 TRP D N 1
ATOM 4845 C CA . TRP C 2 93 C -11.261 42.257 24.455 1.00 104.03 79 TRP D CA 1
ATOM 4846 C C . TRP C 2 93 C -11.452 40.960 25.228 1.00 102.26 79 TRP D C 1
ATOM 4848 N N . MET C 2 98 ? -13.006 49.039 24.060 1.00 174.18 83 MET D N 1
ATOM 4849 C CA . MET C 2 98 ? -13.338 48.360 22.814 1.00 173.69 83 MET D CA 1
ATOM 4850 C C . MET C 2 98 ? -13.029 49.237 21.605 1.00 174.64 83 MET D C 1
ATOM 4851 O O . MET C 2 98 ? -12.138 50.084 21.651 1.00 171.34 83 MET D O 1
ATOM 4856 N N . ASP C 2 99 ? -13.750 49.002 20.516 1.00 171.45 84 ASP D N 1
ATOM 4857 C CA . ASP C 2 99 ? -13.471 47.861 19.653 1.00 167.02 84 ASP D CA 1
ATOM 4858 C C . ASP C 2 99 ? -12.081 47.961 19.033 1.00 166.92 84 ASP D C 1
ATOM 4859 O O . ASP C 2 99 ? -11.351 46.974 18.959 1.00 163.00 84 ASP D O 1
ATOM 4864 N N . ILE C 2 100 ? -11.722 49.143 18.546 1.00 30.00 85 ILE D N 1
ATOM 4865 C CA . ILE C 2 100 ? -11.257 49.288 17.168 1.00 30.00 85 ILE D CA 1
ATOM 4866 C C . ILE C 2 100 ? -9.789 49.691 17.120 1.00 30.00 85 ILE D C 1
ATOM 4867 O O . ILE C 2 100 ? -9.367 50.596 17.836 1.00 30.00 85 ILE D O 1
ATOM 4872 N N . GLN C 2 101 ? -9.022 49.056 16.241 1.00 30.00 86 GLN D N 1
ATOM 4873 C CA . GLN C 2 101 ? -8.993 49.452 14.838 1.00 30.00 86 GLN D CA 1
ATOM 4874 C C . GLN C 2 101 ? -8.796 48.259 13.911 1.00 30.00 86 GLN D C 1
ATOM 4875 O O . GLN C 2 101 ? -8.231 47.244 14.305 1.00 30.00 86 GLN D O 1
ATOM 4877 N N . PRO C 2 102 ? -9.223 48.401 12.663 1.00 137.86 87 PRO D N 1
ATOM 4878 C CA . PRO C 2 102 ? -8.532 47.745 11.551 1.00 133.27 87 PRO D CA 1
ATOM 4879 C C . PRO C 2 102 ? -7.124 48.292 11.389 1.00 134.23 87 PRO D C 1
ATOM 4880 O O . PRO C 2 102 ? -6.907 49.486 11.576 1.00 137.93 87 PRO D O 1
ATOM 4884 N N . ILE C 2 103 ? -6.180 47.430 11.034 1.00 127.58 88 ILE D N 1
ATOM 4885 C CA . ILE C 2 103 ? -4.800 47.851 10.838 1.00 126.09 88 ILE D CA 1
ATOM 4886 C C . ILE C 2 103 ? -4.358 47.644 9.396 1.00 128.85 88 ILE D C 1
ATOM 4887 O O . ILE C 2 103 ? -4.573 46.580 8.823 1.00 128.74 88 ILE D O 1
ATOM 4892 N N . SER C 2 104 ? -3.733 48.664 8.818 1.00 124.11 89 SER D N 1
ATOM 4893 C CA . SER C 2 104 ? -3.614 48.769 7.368 1.00 122.59 89 SER D CA 1
ATOM 4894 C C . SER C 2 104 ? -2.185 49.075 6.933 1.00 122.23 89 SER D C 1
ATOM 4895 O O . SER C 2 104 ? -1.432 49.723 7.653 1.00 120.95 89 SER D O 1
ATOM 4898 N N . ILE C 2 105 ? -1.816 48.589 5.753 1.00 116.26 90 ILE D N 1
ATOM 4899 C CA . ILE C 2 105 ? -0.520 48.897 5.161 1.00 115.05 90 ILE D CA 1
ATOM 4900 C C . ILE C 2 105 ? -0.636 49.031 3.639 1.00 119.54 90 ILE D C 1
ATOM 4901 O O . ILE C 2 105 ? -1.594 48.543 3.045 1.00 119.05 90 ILE D O 1
ATOM 4906 N N . ASN C 2 106 ? 0.340 49.681 3.014 1.00 116.81 91 ASN D N 1
ATOM 4907 C CA . ASN C 2 106 ? 0.460 49.667 1.557 1.00 116.65 91 ASN D CA 1
ATOM 4908 C C . ASN C 2 106 ? 1.810 49.152 1.063 1.00 120.38 91 ASN D C 1
ATOM 4909 O O . ASN C 2 106 ? 2.853 49.530 1.586 1.00 119.39 91 ASN D O 1
ATOM 4914 N N . TYR C 2 107 ? 1.784 48.305 0.039 1.00 118.08 92 TYR D N 1
ATOM 4915 C CA . TYR C 2 107 ? 3.010 47.753 -0.528 1.00 119.02 92 TYR D CA 1
ATOM 4916 C C . TYR C 2 107 ? 2.976 47.759 -2.052 1.00 126.25 92 TYR D C 1
ATOM 4917 O O . TYR C 2 107 ? 1.906 47.707 -2.655 1.00 126.62 92 TYR D O 1
ATOM 4926 N N . ARG C 2 108 ? 4.152 47.812 -2.671 1.00 123.31 93 ARG D N 1
ATOM 4927 C CA . ARG C 2 108 ? 4.247 47.937 -4.121 1.00 123.31 93 ARG D CA 1
ATOM 4928 C C . ARG C 2 108 ? 5.022 46.778 -4.743 1.00 128.65 93 ARG D C 1
ATOM 4929 O O . ARG C 2 108 ? 6.096 46.417 -4.270 1.00 129.11 93 ARG D O 1
ATOM 4931 N N . THR C 2 109 ? 4.472 46.202 -5.807 1.00 125.08 94 THR D N 1
ATOM 4932 C CA . THR C 2 109 ? 5.226 45.297 -6.667 1.00 139.64 94 THR D CA 1
ATOM 4933 C C . THR C 2 109 ? 6.660 45.778 -6.857 1.00 159.07 94 THR D C 1
ATOM 4934 O O . THR C 2 109 ? 7.370 45.309 -7.747 1.00 118.15 94 THR D O 1
ATOM 4938 N N . ASP D 2 16 ? -12.784 60.859 -39.633 1.00 118.88 7 ASP E N 1
ATOM 4939 C CA . ASP D 2 16 ? -12.702 61.597 -38.379 1.00 118.44 7 ASP E CA 1
ATOM 4940 C C . ASP D 2 16 ? -13.881 61.262 -37.482 1.00 120.05 7 ASP E C 1
ATOM 4941 O O . ASP D 2 16 ? -14.986 61.020 -37.958 1.00 120.31 7 ASP E O 1
ATOM 4946 N N . LEU D 2 17 ? -13.626 61.224 -36.182 1.00 113.42 8 LEU E N 1
ATOM 4947 C CA . LEU D 2 17 ? -14.680 61.046 -35.202 1.00 111.03 8 LEU E CA 1
ATOM 4948 C C . LEU D 2 17 ? -14.732 62.241 -34.268 1.00 114.10 8 LEU E C 1
ATOM 4949 O O . LEU D 2 17 ? -13.719 62.646 -33.706 1.00 114.50 8 LEU E O 1
ATOM 4954 N N . GLU D 2 18 ? -15.925 62.794 -34.087 1.00 108.70 9 GLU E N 1
ATOM 4955 C CA . GLU D 2 18 ? -16.089 64.109 -33.482 1.00 106.64 9 GLU E CA 1
ATOM 4956 C C . GLU D 2 18 ? -16.955 64.006 -32.238 1.00 107.62 9 GLU E C 1
ATOM 4957 O O . GLU D 2 18 ? -17.938 63.272 -32.225 1.00 108.35 9 GLU E O 1
ATOM 4963 N N . VAL D 2 19 ? -16.594 64.743 -31.195 1.00 100.72 10 VAL E N 1
ATOM 4964 C CA . VAL D 2 19 ? -17.544 65.048 -30.141 1.00 98.50 10 VAL E CA 1
ATOM 4965 C C . VAL D 2 19 ? -18.169 66.402 -30.411 1.00 102.11 10 VAL E C 1
ATOM 4966 O O . VAL D 2 19 ? -17.514 67.431 -30.285 1.00 102.43 10 VAL E O 1
ATOM 4970 N N . VAL D 2 20 ? -19.434 66.399 -30.807 1.00 97.62 11 VAL E N 1
ATOM 4971 C CA . VAL D 2 20 ? -20.175 67.639 -30.961 1.00 96.64 11 VAL E CA 1
ATOM 4972 C C . VAL D 2 20 ? -20.343 68.380 -29.640 1.00 98.20 11 VAL E C 1
ATOM 4973 O O . VAL D 2 20 ? -20.198 69.596 -29.581 1.00 97.50 11 VAL E O 1
ATOM 4977 N N . ALA D 2 21 ? -20.701 67.648 -28.592 1.00 92.53 12 ALA E N 1
ATOM 4978 C CA . ALA D 2 21 ? -20.912 68.244 -27.281 1.00 90.63 12 ALA E CA 1
ATOM 4979 C C . ALA D 2 21 ? -20.456 67.312 -26.167 1.00 95.29 12 ALA E C 1
ATOM 4980 O O . ALA D 2 21 ? -20.427 66.099 -26.340 1.00 94.17 12 ALA E O 1
ATOM 4982 N N . ALA D 2 22 ? -20.080 67.901 -25.040 1.00 93.69 13 ALA E N 1
ATOM 4983 C CA . ALA D 2 22 ? -19.790 67.143 -23.836 1.00 93.83 13 ALA E CA 1
ATOM 4984 C C . ALA D 2 22 ? -20.473 67.770 -22.634 1.00 97.91 13 ALA E C 1
ATOM 4985 O O . ALA D 2 22 ? -20.634 68.984 -22.558 1.00 97.65 13 ALA E O 1
ATOM 4987 N N . THR D 2 23 ? -20.851 66.922 -21.690 1.00 95.42 14 THR E N 1
ATOM 4988 C CA . THR D 2 23 ? -20.908 67.287 -20.286 1.00 96.22 14 THR E CA 1
ATOM 4989 C C . THR D 2 23 ? -20.179 66.228 -19.480 1.00 105.80 14 THR E C 1
ATOM 4990 O O . THR D 2 23 ? -19.936 65.130 -19.976 1.00 106.05 14 THR E O 1
ATOM 4994 N N . PRO D 2 24 ? -19.870 66.532 -18.229 1.00 105.55 15 PRO E N 1
ATOM 4995 C CA . PRO D 2 24 ? -18.887 65.743 -17.489 1.00 105.66 15 PRO E CA 1
ATOM 4996 C C . PRO D 2 24 ? -19.375 64.309 -17.373 1.00 110.29 15 PRO E C 1
ATOM 4997 O O . PRO D 2 24 ? -18.583 63.377 -17.476 1.00 110.33 15 PRO E O 1
ATOM 5001 N N . THR D 2 25 ? -20.676 64.145 -17.168 1.00 105.94 16 THR E N 1
ATOM 5002 C CA . THR D 2 25 ? -21.330 62.851 -17.315 1.00 105.30 16 THR E CA 1
ATOM 5003 C C . THR D 2 25 ? -21.276 62.302 -18.740 1.00 107.50 16 THR E C 1
ATOM 5004 O O . THR D 2 25 ? -21.068 61.108 -18.941 1.00 107.18 16 THR E O 1
ATOM 5008 N N . SER D 2 26 ? -21.486 63.170 -19.724 1.00 101.32 17 SER E N 1
ATOM 5009 C CA . SER D 2 26 ? -22.216 62.793 -20.931 1.00 99.33 17 SER E CA 1
ATOM 5010 C C . SER D 2 26 ? -21.516 63.261 -22.199 1.00 99.86 17 SER E C 1
ATOM 5011 O O . SER D 2 26 ? -20.839 64.283 -22.200 1.00 99.30 17 SER E O 1
ATOM 5014 N N . LEU D 2 27 ? -21.693 62.511 -23.280 1.00 95.51 18 LEU E N 1
ATOM 5015 C CA . LEU D 2 27 ? -21.092 62.864 -24.561 1.00 94.67 18 LEU E CA 1
ATOM 5016 C C . LEU D 2 27 ? -22.089 62.824 -25.710 1.00 95.00 18 LEU E C 1
ATOM 5017 O O . LEU D 2 27 ? -22.990 61.994 -25.734 1.00 94.03 18 LEU E O 1
ATOM 5022 N N . LEU D 2 28 ? -21.913 63.723 -26.668 1.00 89.45 19 LEU E N 1
ATOM 5023 C CA . LEU D 2 28 ? -22.505 63.557 -27.985 1.00 88.42 19 LEU E CA 1
ATOM 5024 C C . LEU D 2 28 ? -21.421 63.462 -29.047 1.00 89.95 19 LEU E C 1
ATOM 5025 O O . LEU D 2 28 ? -20.523 64.295 -29.102 1.00 89.21 19 LEU E O 1
ATOM 5030 N N . ILE D 2 29 ? -21.505 62.438 -29.887 1.00 85.53 20 ILE E N 1
ATOM 5031 C CA . ILE D 2 29 ? -20.422 62.120 -30.806 1.00 85.36 20 ILE E CA 1
ATOM 5032 C C . ILE D 2 29 ? -20.939 61.933 -32.226 1.00 91.24 20 ILE E C 1
ATOM 5033 O O . ILE D 2 29 ? -22.060 61.478 -32.430 1.00 91.63 20 ILE E O 1
ATOM 5038 N N . SER D 2 30 ? -20.117 62.283 -33.206 1.00 88.93 21 SER E N 1
ATOM 5039 C CA . SER D 2 30 ? -20.504 62.148 -34.602 1.00 89.85 21 SER E CA 1
ATOM 5040 C C . SER D 2 30 ? -19.409 61.479 -35.412 1.00 94.03 21 SER E C 1
ATOM 5041 O O . SER D 2 30 ? -18.234 61.581 -35.080 1.00 94.07 21 SER E O 1
ATOM 5044 N N . TRP D 2 31 ? -19.801 60.796 -36.480 1.00 89.96 22 TRP E N 1
ATOM 5045 C CA . TRP D 2 31 ? -18.856 60.356 -37.494 1.00 88.80 22 TRP E CA 1
ATOM 5046 C C . TRP D 2 31 ? -19.378 60.647 -38.891 1.00 95.63 22 TRP E C 1
ATOM 5047 O O . TRP D 2 31 ? -20.586 60.717 -39.108 1.00 96.50 22 TRP E O 1
ATOM 5058 N N . PRO D 2 32 ? -18.475 60.825 -39.842 1.00 93.45 23 PRO E N 1
ATOM 5059 C CA . PRO D 2 32 ? -18.876 60.926 -41.245 1.00 94.25 23 PRO E CA 1
ATOM 5060 C C . PRO D 2 32 ? -19.485 59.618 -41.724 1.00 102.72 23 PRO E C 1
ATOM 5061 O O . PRO D 2 32 ? -19.002 58.555 -41.336 1.00 102.81 23 PRO E O 1
ATOM 5065 N N . PRO D 2 33 ? -20.516 59.678 -42.554 1.00 101.73 24 PRO E N 1
ATOM 5066 C CA . PRO D 2 33 ? -20.909 58.484 -43.299 1.00 103.02 24 PRO E CA 1
ATOM 5067 C C . PRO D 2 33 ? -19.783 58.077 -44.231 1.00 112.03 24 PRO E C 1
ATOM 5068 O O . PRO D 2 33 ? -19.216 58.923 -44.918 1.00 114.14 24 PRO E O 1
ATOM 5072 N N . PRO D 2 34 ? -19.469 56.793 -44.292 1.00 108.08 25 PRO E N 1
ATOM 5073 C CA . PRO D 2 34 ? -18.671 56.285 -45.407 1.00 108.11 25 PRO E CA 1
ATOM 5074 C C . PRO D 2 34 ? -19.446 56.375 -46.713 1.00 114.61 25 PRO E C 1
ATOM 5075 O O . PRO D 2 34 ? -20.668 56.262 -46.706 1.00 115.49 25 PRO E O 1
ATOM 5079 N N . TYR D 2 35 ? -18.737 56.515 -47.827 1.00 112.54 26 TYR E N 1
ATOM 5080 C CA . TYR D 2 35 ? -17.682 55.567 -48.151 1.00 112.71 26 TYR E CA 1
ATOM 5081 C C . TYR D 2 35 ? -18.279 54.163 -48.210 1.00 114.83 26 TYR E C 1
ATOM 5082 O O . TYR D 2 35 ? -19.191 53.907 -48.991 1.00 112.67 26 TYR E O 1
ATOM 5091 N N . TYR D 2 36 A -17.802 53.296 -47.326 1.00 111.43 26 TYR E N 1
ATOM 5092 C CA . TYR D 2 36 A -17.819 51.864 -47.565 1.00 111.55 26 TYR E CA 1
ATOM 5093 C C . TYR D 2 36 A -19.250 51.379 -47.704 1.00 113.60 26 TYR E C 1
ATOM 5094 O O . TYR D 2 36 A -19.533 50.493 -48.506 1.00 115.57 26 TYR E O 1
ATOM 5103 N N . VAL D 2 37 B -20.168 52.035 -47.009 1.00 105.78 26 VAL E N 1
ATOM 5104 C CA . VAL D 2 37 B -21.573 51.733 -47.193 1.00 103.76 26 VAL E CA 1
ATOM 5105 C C . VAL D 2 37 B -21.941 52.004 -48.643 1.00 109.57 26 VAL E C 1
ATOM 5106 O O . VAL D 2 37 B -21.473 52.981 -49.226 1.00 109.32 26 VAL E O 1
ATOM 5110 N N . GLU D 2 38 C -22.742 51.125 -49.235 1.00 104.05 26 GLU E N 1
ATOM 5111 C CA . GLU D 2 38 C -23.784 50.423 -48.509 1.00 101.80 26 GLU E CA 1
ATOM 5112 C C . GLU D 2 38 C -23.173 49.558 -47.425 1.00 101.51 26 GLU E C 1
ATOM 5113 O O . GLU D 2 38 C -23.639 49.559 -46.290 1.00 103.56 26 GLU E O 1
ATOM 5119 N N . GLY D 2 39 D -22.158 48.793 -47.797 1.00 91.10 26 GLY E N 1
ATOM 5120 C CA . GLY D 2 39 D -21.504 47.854 -46.905 1.00 88.16 26 GLY E CA 1
ATOM 5121 C C . GLY D 2 39 D -22.274 47.390 -45.685 1.00 86.54 26 GLY E C 1
ATOM 5122 O O . GLY D 2 39 D -22.405 46.194 -45.461 1.00 85.28 26 GLY E O 1
ATOM 5123 N N . VAL D 2 40 ? -22.728 48.327 -44.864 1.00 80.37 27 VAL E N 1
ATOM 5124 C CA . VAL D 2 40 ? -22.632 48.147 -43.425 1.00 79.37 27 VAL E CA 1
ATOM 5125 C C . VAL D 2 40 ? -24.013 47.944 -42.823 1.00 81.55 27 VAL E C 1
ATOM 5126 O O . VAL D 2 40 ? -24.891 48.787 -42.967 1.00 80.77 27 VAL E O 1
ATOM 5130 N N . THR D 2 41 ? -24.208 46.805 -42.171 1.00 76.42 28 THR E N 1
ATOM 5131 C CA . THR D 2 41 ? -25.417 46.567 -41.399 1.00 74.43 28 THR E CA 1
ATOM 5132 C C . THR D 2 41 ? -25.561 47.516 -40.220 1.00 77.68 28 THR E C 1
ATOM 5133 O O . THR D 2 41 ? -26.632 48.054 -39.972 1.00 77.02 28 THR E O 1
ATOM 5137 N N . VAL D 2 42 ? -24.494 47.643 -39.446 1.00 75.38 29 VAL E N 1
ATOM 5138 C CA . VAL D 2 42 ? -24.574 48.229 -38.118 1.00 74.99 29 VAL E CA 1
ATOM 5139 C C . VAL D 2 42 ? -23.314 49.020 -37.820 1.00 77.09 29 VAL E C 1
ATOM 5140 O O . VAL D 2 42 ? -22.258 48.748 -38.375 1.00 75.83 29 VAL E O 1
ATOM 5144 N N . PHE D 2 43 ? -23.431 49.985 -36.919 1.00 73.90 32 PHE E N 1
ATOM 5145 C C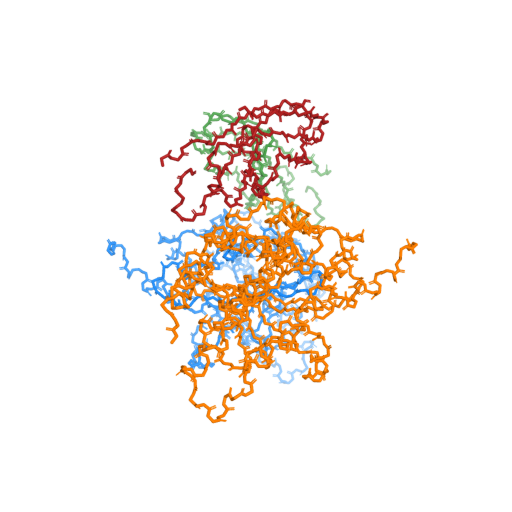A . PHE D 2 43 ? -22.266 50.585 -36.299 1.00 72.72 32 PHE E CA 1
ATOM 5146 C C . PHE D 2 43 ? -22.200 50.155 -34.852 1.00 78.75 32 PHE E C 1
ATOM 5147 O O . PHE D 2 43 ? -23.176 50.268 -34.121 1.00 78.88 32 PHE E O 1
ATOM 5155 N N . ARG D 2 44 ? -21.042 49.659 -34.442 1.00 76.79 33 ARG E N 1
ATOM 5156 C CA . ARG D 2 44 ? -20.844 49.273 -33.060 1.00 76.90 33 ARG E CA 1
ATOM 5157 C C . ARG D 2 44 ? -19.897 50.245 -32.395 1.00 83.14 33 ARG E C 1
ATOM 5158 O O . ARG D 2 44 ? -18.818 50.521 -32.904 1.00 82.08 33 ARG E O 1
ATOM 5166 N N . ILE D 2 45 ? -20.313 50.769 -31.251 1.00 82.74 34 ILE E N 1
ATOM 5167 C CA . ILE D 2 45 ? -19.522 51.756 -30.543 1.00 83.55 34 ILE E CA 1
ATOM 5168 C C . ILE D 2 45 ? -19.034 51.158 -29.238 1.00 92.63 34 ILE E C 1
ATOM 5169 O O . ILE D 2 45 ? -19.817 50.625 -28.461 1.00 91.99 34 ILE E O 1
ATOM 5174 N N . THR D 2 46 ? -17.731 51.247 -29.008 1.00 93.86 35 THR E N 1
ATOM 5175 C CA . THR D 2 46 ? -17.164 50.923 -27.712 1.00 95.32 35 THR E CA 1
ATOM 5176 C C . THR D 2 46 ? -16.547 52.166 -27.095 1.00 100.47 35 THR E C 1
ATOM 5177 O O . THR D 2 46 ? -15.736 52.840 -27.724 1.00 99.39 35 THR E O 1
ATOM 5181 N N . TYR D 2 47 ? -16.947 52.476 -25.870 1.00 98.43 36 TYR E N 1
ATOM 5182 C CA . TYR D 2 47 ? -16.196 53.410 -25.051 1.00 99.43 36 TYR E CA 1
ATOM 5183 C C . TYR D 2 47 ? -15.707 52.751 -23.775 1.00 108.36 36 TYR E C 1
ATOM 5184 O O . TYR D 2 47 ? -16.470 52.100 -23.066 1.00 106.49 36 TYR E O 1
ATOM 5193 N N . GLY D 2 48 ? -14.421 52.922 -23.493 1.00 109.89 37 GLY E N 1
ATOM 5194 C CA . GLY D 2 48 ? -13.870 52.580 -22.198 1.00 111.67 37 GLY E CA 1
ATOM 5195 C C . GLY D 2 48 ? -12.986 53.677 -21.643 1.00 119.13 37 GLY E C 1
ATOM 5196 O O . GLY D 2 48 ? -12.363 54.427 -22.392 1.00 118.25 37 GLY E O 1
ATOM 5197 N N . GLU D 2 49 ? -12.922 53.762 -20.321 1.00 118.67 38 GLU E N 1
ATOM 5198 C CA . GLU D 2 49 ? -11.922 54.587 -19.668 1.00 119.83 38 GLU E CA 1
ATOM 5199 C C . GLU D 2 49 ? -10.536 54.052 -19.984 1.00 127.75 38 GLU E C 1
ATOM 5200 O O . GLU D 2 49 ? -10.317 52.844 -20.000 1.00 127.61 38 GLU E O 1
ATOM 5206 N N . THR D 2 50 ? -9.605 54.951 -20.270 1.00 127.36 39 THR E N 1
ATOM 5207 C CA . THR D 2 50 ? -8.474 54.612 -21.121 1.00 128.79 39 THR E CA 1
ATOM 5208 C C . THR D 2 50 ? -7.599 53.528 -20.494 1.00 137.73 39 THR E C 1
ATOM 5209 O O . THR D 2 50 ? -7.120 52.629 -21.182 1.00 137.54 39 THR E O 1
ATOM 5213 N N . GLY D 2 51 ? -7.406 53.605 -19.183 1.00 136.94 40 GLY E N 1
ATOM 5214 C CA . GLY D 2 51 ? -6.984 52.446 -18.423 1.00 137.89 40 GLY E CA 1
ATOM 5215 C C . GLY D 2 51 ? -8.032 51.353 -18.445 1.00 144.97 40 GLY E C 1
ATOM 5216 O O . GLY D 2 51 ? -9.226 51.624 -18.352 1.00 144.45 40 GLY E O 1
ATOM 5217 N N . GLY D 2 52 ? -7.583 50.110 -18.563 1.00 144.21 41 GLY E N 1
ATOM 5218 C CA . GLY D 2 52 ? -8.323 48.980 -18.034 1.00 145.12 41 GLY E CA 1
ATOM 5219 C C . GLY D 2 52 ? -8.352 49.009 -16.521 1.00 152.13 41 GLY E C 1
ATOM 5220 O O . GLY D 2 52 ? -7.426 49.517 -15.893 1.00 152.24 41 GLY E O 1
ATOM 5221 N N . ASN D 2 53 ? -9.405 48.451 -15.935 1.00 150.23 42 ASN E N 1
ATOM 5222 C CA . ASN D 2 53 ? -10.189 49.166 -14.935 1.00 150.58 42 ASN E CA 1
ATOM 5223 C C . ASN D 2 53 ? -11.224 50.099 -15.554 1.00 154.81 42 ASN E C 1
ATOM 5224 O O . ASN D 2 53 ? -11.881 50.866 -14.849 1.00 154.85 42 ASN E O 1
ATOM 5229 N N . SER D 2 54 ? -11.382 50.016 -16.870 1.00 150.18 43 SER E N 1
ATOM 5230 C CA . SER D 2 54 ? -12.700 49.845 -17.465 1.00 148.90 43 SER E CA 1
ATOM 5231 C C . SER D 2 54 ? -12.800 48.503 -18.177 1.00 149.98 43 SER E C 1
ATOM 5232 O O . SER D 2 54 ? -11.951 48.161 -18.998 1.00 149.23 43 SER E O 1
ATOM 5235 N N . PRO D 2 55 ? -13.849 47.747 -17.877 1.00 143.94 44 PRO E N 1
ATOM 5236 C CA . PRO D 2 55 ? -14.469 46.901 -18.897 1.00 142.36 44 PRO E CA 1
ATOM 5237 C C . PRO D 2 55 ? -15.055 47.758 -20.009 1.00 140.94 44 PRO E C 1
ATOM 5238 O O . PRO D 2 55 ? -15.668 48.788 -19.738 1.00 140.48 44 PRO E O 1
ATOM 5242 N N . VAL D 2 56 ? -14.840 47.347 -21.251 1.00 132.42 45 VAL E N 1
ATOM 5243 C CA . VAL D 2 56 ? -15.323 48.101 -22.396 1.00 129.50 45 VAL E CA 1
ATOM 5244 C C . VAL D 2 56 ? -16.839 48.044 -22.475 1.00 125.94 45 VAL E C 1
ATOM 5245 O O . VAL D 2 56 ? -17.451 47.062 -22.066 1.00 125.00 45 VAL E O 1
ATOM 5249 N N . GLN D 2 57 ? -17.437 49.092 -23.028 1.00 117.59 46 GLN E N 1
ATOM 5250 C CA . GLN D 2 57 ? -18.853 49.078 -23.368 1.00 114.50 46 GLN E CA 1
ATOM 5251 C C . GLN D 2 57 ? -19.051 49.189 -24.873 1.00 112.55 46 GLN E C 1
ATOM 5252 O O . GLN D 2 57 ? -18.461 50.049 -25.522 1.00 112.77 46 GLN E O 1
ATOM 5258 N N . GLU D 2 58 ? -19.874 48.304 -25.423 1.00 103.33 47 GLU E N 1
ATOM 5259 C CA . GLU D 2 58 ? -20.314 48.422 -26.805 1.00 100.92 47 GLU E CA 1
ATOM 5260 C C . GLU D 2 58 ? -21.825 48.528 -26.897 1.00 98.54 47 GLU E C 1
ATOM 5261 O O . GLU D 2 58 ? -22.549 47.791 -26.238 1.00 99.53 47 GLU E O 1
ATOM 5267 N N . PHE D 2 59 ? -22.293 49.444 -27.733 1.00 89.10 48 PHE E N 1
ATOM 5268 C CA . PHE D 2 59 ? -23.664 49.415 -28.214 1.00 86.67 48 PHE E CA 1
ATOM 5269 C C . PHE D 2 59 ? -23.716 49.684 -29.710 1.00 88.84 48 PHE E C 1
ATOM 5270 O O . PHE D 2 59 ? -22.782 50.239 -30.277 1.00 90.48 48 PHE E O 1
ATOM 5278 N N . THR D 2 60 ? -24.819 49.310 -30.344 1.00 82.07 49 THR E N 1
ATOM 5279 C CA . THR D 2 60 ? -24.869 49.219 -31.794 1.00 80.22 49 THR E CA 1
ATOM 5280 C C . THR D 2 60 ? -25.995 50.077 -32.340 1.00 84.43 49 THR E C 1
ATOM 5281 O O . THR D 2 60 ? -27.040 50.208 -31.713 1.00 85.79 49 THR E O 1
ATOM 5285 N N . VAL D 2 61 ? -25.774 50.665 -33.505 1.00 79.77 50 VAL E N 1
ATOM 5286 C CA . VAL D 2 61 ? -26.768 51.534 -34.103 1.00 78.80 50 VAL E CA 1
ATOM 5287 C C . VAL D 2 61 ? -26.920 51.258 -35.588 1.00 82.87 50 VAL E C 1
ATOM 5288 O O . VAL D 2 61 ? -26.003 50.755 -36.233 1.00 81.52 50 VAL E O 1
ATOM 5292 N N . PRO D 2 62 ? -28.055 51.634 -36.150 1.00 81.20 51 PRO E N 1
ATOM 5293 C CA . PRO D 2 62 ? -28.348 51.309 -37.545 1.00 80.65 51 PRO E CA 1
ATOM 5294 C C . PRO D 2 62 ? -27.405 52.055 -38.471 1.00 84.66 51 PRO E C 1
ATOM 5295 O O . PRO D 2 62 ? -26.905 53.115 -38.113 1.00 84.79 51 PRO E O 1
ATOM 5299 N N . TYR D 2 63 ? -27.194 51.522 -39.667 1.00 81.64 52 TYR E N 1
ATOM 5300 C CA . TYR D 2 63 ? -26.123 51.983 -40.538 1.00 81.21 52 TYR E CA 1
ATOM 5301 C C . TYR D 2 63 ? -26.339 53.441 -40.901 1.00 89.44 52 TYR E C 1
ATOM 5302 O O . TYR D 2 63 ? -25.386 54.190 -41.086 1.00 91.80 52 TYR E O 1
ATOM 5311 N N . TRP D 2 64 ? -27.599 53.853 -40.944 1.00 84.82 53 TRP E N 1
ATOM 5312 C CA . TRP D 2 64 ? -27.931 55.241 -41.232 1.00 83.68 53 TRP E CA 1
ATOM 5313 C C . TRP D 2 64 ? -27.400 56.214 -40.185 1.00 88.44 53 TRP E C 1
ATOM 5314 O O . TRP D 2 64 ? -26.993 57.319 -40.521 1.00 90.02 53 TRP E O 1
ATOM 5325 N N . THR D 2 65 ? -27.366 55.801 -38.926 1.00 83.60 54 THR E N 1
ATOM 5326 C CA . THR D 2 65 ? -27.124 56.752 -37.855 1.00 83.14 54 THR E CA 1
ATOM 5327 C C . THR D 2 65 ? -25.740 57.362 -38.009 1.00 87.14 54 THR E C 1
ATOM 5328 O O . THR D 2 65 ? -24.764 56.648 -38.209 1.00 85.79 54 THR E O 1
ATOM 5332 N N . GLU D 2 66 ? -25.665 58.689 -37.964 1.00 83.88 55 GLU E N 1
ATOM 5333 C CA . GLU D 2 66 ? -24.385 59.384 -37.849 1.00 83.47 55 GLU E CA 1
ATOM 5334 C C . GLU D 2 66 ? -24.028 59.834 -36.438 1.00 89.45 55 GLU E C 1
ATOM 5335 O O . GLU D 2 66 ? -22.965 60.403 -36.224 1.00 89.93 55 GLU E O 1
ATOM 5341 N N . THR D 2 67 ? -24.928 59.630 -35.484 1.00 87.01 56 THR E N 1
ATOM 5342 C CA . THR D 2 67 ? -24.786 60.276 -34.183 1.00 86.64 56 THR E CA 1
ATOM 5343 C C . THR D 2 67 ? -25.022 59.324 -33.019 1.00 88.96 56 THR E C 1
ATOM 5344 O O . THR D 2 67 ? -25.858 58.433 -33.098 1.00 89.63 56 THR E O 1
ATOM 5348 N N . ALA D 2 68 ? -24.277 59.518 -31.936 1.00 84.21 57 ALA E N 1
ATOM 5349 C CA . ALA D 2 68 ? -24.371 58.635 -30.780 1.00 84.35 57 ALA E CA 1
ATOM 5350 C C . ALA D 2 68 ? -24.361 59.406 -29.466 1.00 89.05 57 ALA E C 1
ATOM 5351 O O . ALA D 2 68 ? -23.848 60.518 -29.395 1.00 87.49 57 ALA E O 1
ATOM 5353 N N . THR D 2 69 ? -24.921 58.799 -28.425 1.00 87.82 58 THR E N 1
ATOM 5354 C CA . THR D 2 69 ? -24.870 59.353 -27.077 1.00 88.67 58 THR E CA 1
ATOM 5355 C C . THR D 2 69 ? -24.164 58.395 -26.123 1.00 96.31 58 THR E C 1
ATOM 5356 O O . THR D 2 69 ? -24.473 57.210 -26.089 1.00 96.41 58 THR E O 1
ATOM 5360 N N . ILE D 2 70 ? -23.223 58.919 -25.346 1.00 96.18 59 ILE E N 1
ATOM 5361 C CA . ILE D 2 70 ? -22.608 58.159 -24.264 1.00 96.92 59 ILE E CA 1
ATOM 5362 C C . ILE D 2 70 ? -22.813 58.826 -22.908 1.00 102.08 59 ILE E C 1
ATOM 5363 O O . ILE D 2 70 ? -22.615 60.027 -22.760 1.00 101.18 59 ILE E O 1
ATOM 5368 N N . SER D 2 71 ? -23.197 58.026 -21.922 1.00 100.90 60 SER E N 1
ATOM 5369 C CA . SER D 2 71 ? -23.762 58.533 -20.681 1.00 101.82 60 SER E CA 1
ATOM 5370 C C . SER D 2 71 ? -23.197 57.759 -19.499 1.00 108.29 60 SER E C 1
ATOM 5371 O O . SER D 2 71 ? -22.708 56.646 -19.662 1.00 107.80 60 SER E O 1
ATOM 5374 N N . GLY D 2 72 ? -23.285 58.338 -18.307 1.00 106.70 61 GLY E N 1
ATOM 5375 C CA . GLY D 2 72 ? -22.766 57.692 -17.115 1.00 107.03 61 GLY E CA 1
ATOM 5376 C C . GLY D 2 72 ? -21.266 57.844 -16.965 1.00 112.24 61 GLY E C 1
ATOM 5377 O O . GLY D 2 72 ? -20.645 57.195 -16.129 1.00 111.81 61 GLY E O 1
ATOM 5378 N N . LEU D 2 73 ? -20.689 58.722 -17.775 1.00 109.67 62 LEU E N 1
ATOM 5379 C CA . LEU D 2 73 ? -19.255 58.969 -17.758 1.00 109.49 62 LEU E CA 1
ATOM 5380 C C . LEU D 2 73 ? -18.828 59.729 -16.512 1.00 114.69 62 LEU E C 1
ATOM 5381 O O . LEU D 2 73 ? -19.636 60.399 -15.875 1.00 112.82 62 LEU E O 1
ATOM 5386 N N . LYS D 2 74 ? -17.542 59.650 -16.193 1.00 113.55 63 LYS E N 1
ATOM 5387 C CA . LYS D 2 74 ? -17.054 60.036 -14.878 1.00 114.26 63 LYS E CA 1
ATOM 5388 C C . LYS D 2 74 ? -16.150 61.258 -14.964 1.00 119.55 63 LYS E C 1
ATOM 5389 O O . LYS D 2 74 ? -15.220 61.303 -15.766 1.00 118.94 63 LYS E O 1
ATOM 5391 N N . PRO D 2 75 ? -16.419 62.259 -14.139 1.00 117.71 64 PRO E N 1
ATOM 5392 C CA . PRO D 2 75 ? -15.954 63.613 -14.438 1.00 118.11 64 PRO E CA 1
ATOM 5393 C C . PRO D 2 75 ? -14.437 63.659 -14.448 1.00 123.66 64 PRO E C 1
ATOM 5394 O O . PRO D 2 75 ? -13.798 62.997 -13.634 1.00 123.06 64 PRO E O 1
ATOM 5398 N N . GLY D 2 76 ? -13.866 64.410 -15.380 1.00 121.35 65 GLY E N 1
ATOM 5399 C CA . GLY D 2 76 ? -12.430 64.587 -15.423 1.00 121.51 65 GLY E CA 1
ATOM 5400 C C . GLY D 2 76 ? -11.712 63.257 -15.514 1.00 126.17 65 GLY E C 1
ATOM 5401 O O . GLY D 2 76 ? -10.674 63.060 -14.887 1.00 126.16 65 GLY E O 1
ATOM 5402 N N . VAL D 2 77 ? -12.264 62.341 -16.302 1.00 122.01 66 VAL E N 1
ATOM 5403 C CA . VAL D 2 77 ? -11.567 61.106 -16.632 1.00 120.83 66 VAL E CA 1
ATOM 5404 C C . VAL D 2 77 ? -11.272 61.026 -18.122 1.00 124.61 66 VAL E C 1
ATOM 5405 O O . VAL D 2 77 ? -12.157 61.223 -18.948 1.00 123.89 66 VAL E O 1
ATOM 5409 N N . ASP D 2 78 ? -10.018 60.755 -18.460 1.00 122.12 67 ASP E N 1
ATOM 5410 C CA . ASP D 2 78 ? -9.632 60.509 -19.843 1.00 122.04 67 ASP E CA 1
ATOM 5411 C C . ASP D 2 78 ? -10.205 59.198 -20.369 1.00 122.50 67 ASP E C 1
ATOM 5412 O O . ASP D 2 78 ? -10.244 58.198 -19.656 1.00 121.96 67 ASP E O 1
ATOM 5417 N N . TYR D 2 79 ? -10.659 59.215 -21.618 1.00 115.80 68 TYR E N 1
ATOM 5418 C CA . TYR D 2 79 ? -11.524 58.165 -22.139 1.00 113.91 68 TYR E CA 1
ATOM 5419 C C . TYR D 2 79 ? -11.100 57.757 -23.542 1.00 116.94 68 TYR E C 1
ATOM 5420 O O . TYR D 2 79 ? -10.525 58.556 -24.280 1.00 116.28 68 TYR E O 1
ATOM 5429 N N . THR D 2 80 ? -11.395 56.514 -23.913 1.00 112.61 69 THR E N 1
ATOM 5430 C CA . THR D 2 80 ? -11.187 56.053 -25.283 1.00 111.14 69 THR E CA 1
ATOM 5431 C C . THR D 2 80 ? -12.482 55.594 -25.947 1.00 109.72 69 THR E C 1
ATOM 5432 O O . THR D 2 80 ? -13.230 54.801 -25.383 1.00 107.10 69 THR E O 1
ATOM 5436 N N . ILE D 2 81 ? -12.742 56.097 -27.148 1.00 105.52 70 ILE E N 1
ATOM 5437 C CA . ILE D 2 81 ? -13.965 55.762 -27.868 1.00 105.50 70 ILE E CA 1
ATOM 5438 C C . ILE D 2 81 ? -13.678 55.125 -29.223 1.00 110.35 70 ILE E C 1
ATOM 5439 O O . ILE D 2 81 ? -12.896 55.648 -30.013 1.00 109.62 70 ILE E O 1
ATOM 5444 N N . THR D 2 82 ? -14.315 53.990 -29.478 1.00 107.66 71 THR E N 1
ATOM 5445 C CA . THR D 2 82 ? -14.072 53.220 -30.689 1.00 107.01 71 THR E CA 1
ATOM 5446 C C . THR D 2 82 ? -15.366 53.011 -31.463 1.00 108.13 71 THR E C 1
ATOM 5447 O O . THR D 2 82 ? -16.388 52.661 -30.883 1.00 108.00 71 THR E O 1
ATOM 5451 N N . VAL D 2 83 ? -15.315 53.214 -32.773 1.00 102.43 72 VAL E N 1
ATOM 5452 C CA . VAL D 2 83 ? -16.422 52.842 -33.644 1.00 101.40 72 VAL E CA 1
ATOM 5453 C C . VAL D 2 83 ? -15.991 51.808 -34.676 1.00 105.31 72 VAL E C 1
ATOM 5454 O O . VAL D 2 83 ? -14.989 51.988 -35.361 1.00 105.40 72 VAL E O 1
ATOM 5458 N N . TYR D 2 84 ? -16.759 50.728 -34.787 1.00 100.33 73 TYR E N 1
ATOM 5459 C CA . TYR D 2 84 ? -16.593 49.779 -35.881 1.00 98.98 73 TYR E CA 1
ATOM 5460 C C . TYR D 2 84 ? -17.819 49.758 -36.777 1.00 96.74 73 TYR E C 1
ATOM 5461 O O . TYR D 2 84 ? -18.939 49.619 -36.299 1.00 95.01 73 TYR E O 1
ATOM 5470 N N . ALA D 2 85 ? -17.601 49.903 -38.077 1.00 90.58 74 ALA E N 1
ATOM 5471 C CA . ALA D 2 85 ? -18.551 49.421 -39.068 1.00 89.15 74 ALA E CA 1
ATOM 5472 C C . ALA D 2 85 ? -18.643 47.903 -39.059 1.00 92.28 74 ALA E C 1
ATOM 5473 O O . ALA D 2 85 ? -17.641 47.212 -38.906 1.00 93.46 74 ALA E O 1
ATOM 5475 N N . GLU D 2 86 ? -19.858 47.396 -39.226 1.00 83.73 75 GLU E N 1
ATOM 5476 C CA . GLU D 2 86 ? -20.090 45.971 -39.396 1.00 80.64 75 GLU E CA 1
ATOM 5477 C C . GLU D 2 86 ? -20.760 45.722 -40.734 1.00 82.45 75 GLU E C 1
ATOM 5478 O O . GLU D 2 86 ? -21.673 46.443 -41.116 1.00 81.94 75 GLU E O 1
ATOM 5484 N N . MET D 2 87 ? -20.310 44.696 -41.440 1.00 77.98 76 MET E N 1
ATOM 5485 C CA . MET D 2 87 ? -20.572 44.590 -42.863 1.00 76.67 76 MET E CA 1
ATOM 5486 C C . MET D 2 87 ? -21.429 43.372 -43.150 1.00 78.79 76 MET E C 1
ATOM 5487 O O . MET D 2 87 ? -21.150 42.282 -42.668 1.00 77.00 76 MET E O 1
ATOM 5492 N N . TYR D 2 88 ? -22.483 43.567 -43.930 1.00 75.94 77 TYR E N 1
ATOM 5493 C CA . TYR D 2 88 ? -23.343 42.466 -44.316 1.00 74.19 77 TYR E CA 1
ATOM 5494 C C . TYR D 2 88 ? -22.585 41.490 -45.190 1.00 80.65 77 TYR E C 1
ATOM 5495 O O . TYR D 2 88 ? -21.793 41.893 -46.034 1.00 82.29 77 TYR E O 1
ATOM 5504 N N . PRO D 2 89 ? -22.806 40.196 -45.023 1.00 77.94 78 PRO E N 1
ATOM 5505 C CA . PRO D 2 89 ? -21.744 39.257 -45.370 1.00 77.81 78 PRO E CA 1
ATOM 5506 C C . PRO D 2 89 ? -21.378 39.352 -46.849 1.00 85.81 78 PRO E C 1
ATOM 5507 O O . PRO D 2 89 ? -22.254 39.334 -47.708 1.00 86.18 78 PRO E O 1
ATOM 5511 N N . GLY D 2 90 ? -20.084 39.456 -47.137 1.00 85.87 79 GLY E N 1
ATOM 5512 C CA . GLY D 2 90 ? -19.599 39.655 -48.493 1.00 86.41 79 GLY E CA 1
ATOM 5513 C C . GLY D 2 90 ? -20.095 40.879 -49.247 1.00 93.77 79 GLY E C 1
ATOM 5514 O O . GLY D 2 90 ? -20.410 40.788 -50.428 1.00 93.67 79 GLY E O 1
ATOM 5515 N N . SER D 2 91 A -20.107 42.034 -48.597 1.00 93.10 79 SER E N 1
ATOM 5516 C CA . SER D 2 91 A -20.073 43.295 -49.327 1.00 94.79 79 SER E CA 1
ATOM 5517 C C . SER D 2 91 A -18.784 43.474 -50.134 1.00 103.46 79 SER E C 1
ATOM 5518 O O . SER D 2 91 A -18.831 43.664 -51.348 1.00 101.63 79 SER E O 1
ATOM 5521 N N . PRO D 2 92 B -17.648 43.484 -49.442 1.00 103.71 79 PRO E N 1
ATOM 5522 C CA . PRO D 2 92 B -17.295 44.608 -48.572 1.00 103.24 79 PRO E CA 1
ATOM 5523 C C . PRO D 2 92 B -16.952 45.843 -49.386 1.00 105.84 79 PRO E C 1
ATOM 5524 O O . PRO D 2 92 B -16.868 45.757 -50.607 1.00 104.92 79 PRO E O 1
ATOM 5528 N N . TRP D 2 93 C -16.746 46.969 -48.711 1.00 102.20 79 TRP E N 1
ATOM 5529 C CA . TRP D 2 93 C -17.258 48.264 -49.159 1.00 101.97 79 TRP E CA 1
ATOM 5530 C C . TRP D 2 93 C -18.522 48.148 -50.001 1.00 111.57 79 TRP E C 1
ATOM 5531 O O . TRP D 2 93 C -18.986 49.135 -50.569 1.00 82.49 79 TRP E O 1
ATOM 5533 N N . MET D 2 98 ? -11.385 43.911 -47.349 1.00 174.18 83 MET E N 1
ATOM 5534 C CA . MET D 2 98 ? -10.106 44.547 -47.056 1.00 173.69 83 MET E CA 1
ATOM 5535 C C . MET D 2 98 ? -10.264 45.681 -46.044 1.00 174.64 83 MET E C 1
ATOM 5536 O O . MET D 2 98 ? -10.163 46.860 -46.387 1.00 171.34 83 MET E O 1
ATOM 5541 N N . ASP D 2 99 ? -10.527 45.297 -44.798 1.00 171.45 84 ASP E N 1
ATOM 5542 C CA . ASP D 2 99 ? -11.611 45.873 -44.006 1.00 167.02 84 ASP E CA 1
ATOM 5543 C C . ASP D 2 99 ? -11.434 47.358 -43.685 1.00 166.92 84 ASP E C 1
ATOM 5544 O O . ASP D 2 99 ? -12.376 48.142 -43.792 1.00 163.00 84 ASP E O 1
ATOM 5549 N N . ILE D 2 100 ? -10.244 47.721 -43.215 1.00 30.00 85 ILE E N 1
ATOM 5550 C CA . ILE D 2 100 ? -10.115 48.529 -42.002 1.00 30.00 85 ILE E CA 1
ATOM 5551 C C . ILE D 2 100 ? -10.538 49.970 -42.249 1.00 30.00 85 ILE E C 1
ATOM 5552 O O . ILE D 2 100 ? -10.528 50.438 -43.386 1.00 30.00 85 ILE E O 1
ATOM 5557 N N . GLN D 2 101 ? -10.856 50.690 -41.178 1.00 30.00 86 GLN E N 1
ATOM 5558 C CA . GLN D 2 101 ? -10.411 50.329 -39.838 1.00 30.00 86 GLN E CA 1
ATOM 5559 C C . GLN D 2 101 ? -11.322 50.940 -38.777 1.00 30.00 86 GLN E C 1
ATOM 5560 O O . GLN D 2 101 ? -12.079 51.867 -39.066 1.00 30.00 86 GLN E O 1
ATOM 5562 N N . PRO D 2 102 ? -11.225 50.454 -37.547 1.00 137.86 87 PRO E N 1
ATOM 5563 C CA . PRO D 2 102 ? -11.897 51.111 -36.423 1.00 133.27 87 PRO E CA 1
ATOM 5564 C C . PRO D 2 102 ? -11.324 52.500 -36.185 1.00 134.23 87 PRO E C 1
ATOM 5565 O O . PRO D 2 102 ? -10.123 52.701 -36.339 1.00 137.93 87 PRO E O 1
ATOM 5569 N N . ILE D 2 103 ? -12.175 53.443 -35.799 1.00 124.26 88 ILE E N 1
ATOM 5570 C CA . ILE D 2 103 ? -11.746 54.821 -35.594 1.00 122.70 88 ILE E CA 1
ATOM 5571 C C . ILE D 2 103 ? -11.925 55.251 -34.143 1.00 124.73 88 ILE E C 1
ATOM 5572 O O . ILE D 2 103 ? -12.975 55.024 -33.549 1.00 124.57 88 ILE E O 1
ATOM 5577 N N . SER D 2 104 ? -10.899 55.881 -33.580 1.00 119.54 89 SER E N 1
ATOM 5578 C CA . SER D 2 104 ? -10.797 56.043 -32.132 1.00 117.95 89 SER E CA 1
ATOM 5579 C C . SER D 2 104 ? -10.436 57.470 -31.730 1.00 117.88 89 SER E C 1
ATOM 5580 O O . SER D 2 104 ? -9.783 58.187 -32.481 1.00 116.76 89 SER E O 1
ATOM 5583 N N . ILE D 2 105 ? -10.867 57.870 -30.539 1.00 111.83 90 ILE E N 1
ATOM 5584 C CA . ILE D 2 105 ? -10.407 59.108 -29.925 1.00 110.71 90 ILE E CA 1
ATOM 5585 C C . ILE D 2 105 ? -10.496 59.029 -28.404 1.00 115.54 90 ILE E C 1
ATOM 5586 O O . ILE D 2 105 ? -11.168 58.154 -27.866 1.00 115.28 90 ILE E O 1
ATOM 5591 N N . ASN D 2 106 ? -9.871 59.977 -27.708 1.00 112.41 91 ASN E N 1
ATOM 5592 C CA . ASN D 2 106 ? -10.068 60.128 -26.262 1.00 112.07 91 ASN E CA 1
ATOM 5593 C C . ASN D 2 106 ? -10.525 61.528 -25.831 1.00 116.38 91 ASN E C 1
ATOM 5594 O O . ASN D 2 106 ? -10.017 62.526 -26.329 1.00 115.41 91 ASN E O 1
ATOM 5599 N N . TYR D 2 107 ? -11.475 61.578 -24.904 1.00 114.73 92 TYR E N 1
ATOM 5600 C CA . TYR D 2 107 ? -11.954 62.841 -24.360 1.00 115.91 92 TYR E CA 1
ATOM 5601 C C . TYR D 2 107 ? -11.804 62.865 -22.846 1.00 124.32 92 TYR E C 1
ATOM 5602 O O . TYR D 2 107 ? -12.135 61.894 -22.169 1.00 124.71 92 TYR E O 1
ATOM 5611 N N . ARG D 2 108 ? -11.318 63.983 -22.318 1.00 122.50 93 ARG E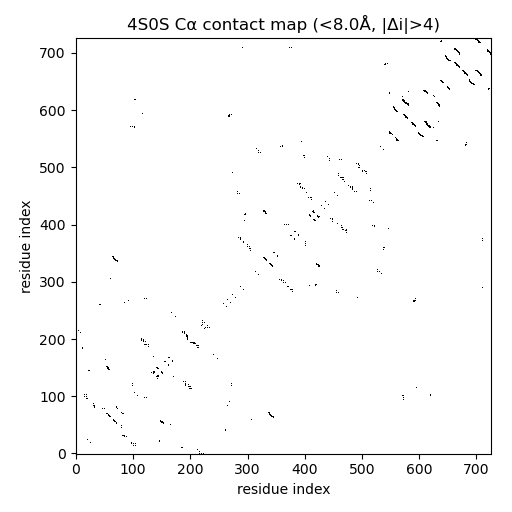 N 1
ATOM 5612 C CA . ARG D 2 108 ? -11.037 64.097 -20.892 1.00 122.82 93 ARG E CA 1
ATOM 5613 C C . ARG D 2 108 ? -12.319 64.141 -20.070 1.00 128.17 93 ARG E C 1
ATOM 5614 O O . ARG D 2 108 ? -12.571 63.258 -19.253 1.00 129.30 93 ARG E O 1
ATOM 5616 N N . THR D 2 109 ? -13.125 65.174 -20.293 1.00 123.64 94 THR E N 1
ATOM 5617 C CA . THR D 2 109 ? -14.019 65.697 -19.265 1.00 135.01 94 THR E CA 1
ATOM 5618 C C . THR D 2 109 ? -13.260 66.472 -18.196 1.00 157.11 94 THR E C 1
ATOM 5619 O O . THR D 2 109 ? -13.844 66.903 -17.202 1.00 120.31 94 THR E O 1
#

Organism: Homo sapiens (NCBI:txid9606)

Sequence (726 aa):
LTEEQRMMIRELMDAQMKTFDTTFSHFKNFRLPGVSREEAAKWSQVRKDLCSLKVSLQLRGEDGSVWNYKPPADSGGKEIFSLLPHMADMSTYMFKGIISFAKVISYFRDLPIEDQISLLKGAAFELCQLRFNTVFNAETGTWECGRLSYCLEDTAGGFQQLLLEPMLKFHYMLKKLQLHEEEYVLMQAISLFSPDRPGVLQHRVVDQLQEQFAITLKSYIECNRPQPAHRFLFLKIMAMLTELRSINAQHTQRLLRIQDIHPFATPLMQELFLTEEQRMMIRELMDAQMKTFDTTFSHFKNFRLPGVSREEAAKWSQVRKDLCSLKVSLQLRGEDGSVWNYKPPADSGGKEIFSLLPHMADMSTYMFKGIISFAKVISYFRDLPIEDQISLLKGAAFELCQLRFNTVFNAETGTWECGRLSYCLEDTAGGFQQLLLEPMLKFHYMMLKKLQLHEEEYVLMQAISLFSPDRPGVLQHRVVDQLQEQFAITLKSYIECNRPQPAHRFLFLKIMAMLTELRSINAQHTQRLLRIQDIHPFATPLMQELFDLEVVAATPTSLLISWPPPYYVEGVTVFRITYGETGGNSPVQEFTVPYWTETATISGLKPGVDYTITVYAEMYPGSPWMDIQPISINYRTDLEVVAATPTSLLISWPPPYYVEGVTVFRITYGETGGNSPVQEFTVPYWTETATISGLKPGVDYTITVYAEMYPGSPWMDIQPISINYRT

B-factor: mean 92.38, std 23.06, range [20.0, 195.05]

Radius of gyration: 33.06 Å; Cα contacts (8 Å, |Δi|>4): 1063; chains: 4; bounding box: 67×67×103 Å

Solvent-accessible surface area: 33794 Å² total; per-residue (Å²): 62,78,68,90,16,117,103,3,15,148,41,1,48,53,0,9,133,84,11,22,40,87,75,0,54,139,7,128,144,41,107,42,4,73,140,153,102,114,53,35,77,54,85,77,85,1,27,51,10,18,95,38,61,40,13,17,0,58,32,85,30,190,47,44,4,39,29,54,2,53,26,18,91,58,88,53,38,54,24,32,10,30,21,21,42,1,59,1,26,2,26,20,56,6,7,30,16,2,0,15,0,0,2,16,0,36,52,0,64,118,9,42,89,95,0,7,35,14,0,0,81,15,0,0,13,3,0,6,24,0,1,28,0,49,20,4,43,37,176,74,7,10,29,74,0,34,60,0,9,8,46,22,60,108,90,76,55,24,132,116,44,24,65,80,20,33,25,15,86,3,4,35,93,0,55,69,41,143,17,69,94,44,0,13,0,0,0,0,0,7,5,1,0,6,22,73,10,117,67,8,78,70,100,83,66,0,69,55,20,36,100,58,1,15,86,0,0,37,28,17,4,54,85,87,18,95,78,112,75,51,97,142,14,60,62,45,0,58,57,11,16,100,63,0,80,52,2,17,54,63,57,47,89,49,19,98,86,13,45,123,38,56,91,35,28,14,46,0,18,106,62,2,96,74,75,112,91,16,70,104,2,17,150,38,2,50,57,0,10,135,84,11,25,38,89,74,1,53,136,9,131,149,42,107,41,4,74,140,167,68,118,63,50,71,43,82,74,81,2,26,80,13,19,91,38,61,41,13,18,0,57,33,81,29,144,56,44,7,41,29,51,0,52,28,16,90,58,82,67,22,71,23,31,12,33,21,21,43,1,59,2,25,2,27,22,50,5,7,34,13,2,1,15,0,0,4,17,0,37,51,0,54,119,7,40,98,102,0,5,37,14,0,0,81,14,0,1,15,3,0,6,22,0,2,26,0,51,22,4,41,36,168,81,7,11,28,75,0,34,60,0,7,9,46,24,62,107,78,73,59,24,135,88,50,28,70,80,19,34,25,15,51,2,4,38,98,0,55,86,35,139,18,68,95,44,0,14,0,0,0,0,0,5,6,1,0,5,22,67,11,114,65,9,76,72,92,84,68,0,71,56,18,34,105,61,1,17,88,0,0,36,28,16,5,52,83,87,19,95,81,113,74,49,79,146,13,61,62,72,0,58,58,15,16,100,56,1,83,51,3,17,54,64,57,50,91,51,21,99,87,14,44,124,43,57,93,35,28,15,47,1,17,107,61,1,96,113,7,102,39,95,52,43,75,79,76,28,9,60,1,29,10,62,83,23,191,42,52,74,0,1,6,3,6,58,0,9,33,12,60,47,65,55,79,37,109,101,95,106,32,32,4,0,11,36,13,83,61,6,87,2,68,66,13,45,93,61,31,65,23,32,1,20,6,60,34,68,61,23,54,72,34,78,63,187,106,124,63,57,72,57,60,85,87,57,49,120,15,102,36,92,49,42,71,74,75,28,5,61,0,25,10,62,86,15,178,64,46,88,0,0,6,3,5,57,0,8,30,13,58,70,43,62,74,26,114,97,98,110,31,23,4,0,17,40,12,79,63,6,86,1,68,67,8,41,97,58,37,92,19,38,1,22,6,60,33,76,66,20,53,75,30,78,49,169,130,139,67,66,69,57,42,88,82,55,47

GO terms:
  GO:1990837 sequence-specific double-stranded DNA binding (F, IDA)
  GO:0045892 negative regulation of DNA-templated transcription (P, IDA)
  GO:0000977 RNA polymerase II transcription regulatory region sequence-specific DNA binding (F, IDA)
  GO:0001228 DNA-binding transcription activator activity, RNA polymerase II-specific (F, IDA)
  GO:0045944 positive regulation of transcription by RNA polymerase II (P, IDA)
  GO:0004879 nuclear receptor activity (F, IDA)
  GO:0042178 xenobiotic catabolic process (P, IDA)
  GO:0042908 xenobiotic transport (P, IDA)
  GO:0045893 positive regulation of DNA-templated transcription (P, IDA)
  GO:0006805 xenobiotic metabolic process (P, IDA)
  GO:0005634 nucleus (C, EXP)
  GO:0005737 cytoplasm (C, EXP)
  GO:0005515 protein binding (F, IPI)
  GO:0007165 signal transduction (P, TAS)
  GO:0008202 steroid metabolic process (P, TAS)
  GO:0005654 nucleoplasm (C, TAS)
  GO:0005654 nucleoplasm (C, IDA)
  GO:0016922 nuclear receptor binding (F, IDA)
  GO:0006355 regulation of DNA-templated transcription (P, IDA)

CATH classification: 1.10.565.10

Foldseek 3Di:
DDPVLVVQLVLLVVLCVVLDDQQCPVQDDADAFPVVDPVPVLVVVLLVLLVLDDWKKWFADPVRDIDIDDQDDCPSDCSSCRCVRRVQSVLVVLQSSLLSSLVSDPLSVPDDPQQNLQLSLLQRVLLSLLSQLVQADLVQCWRDRNRMIIHDDCPVCDVVNNCVQPSSVLSNVVNVLVDDPSLSSLLSQLSSQDLPTPRHDPSPSSVVSSVVSLVSSVVCCCVPPPPDVCVCVSVVSVVSSVSSSVSSVVVVVSQCSCVVVNNNHDPVRVSSD/DDPVLVVQLVLLVVLCVVLDDQQCPVQDDADAFPVVPPCPVLVVVLLVLLVLDDWKKWFADPVRDIDTDDADDSPPDVRSCRCVRRVQSVLVVLLSSLLSSLVSDPLSVPDDVQQNLQLSLLQRVLLSLLSQLVQADLVQQWRDRNRMIIHDDCPVCDVVNSCPQLSSVLSNQVNVLVDDPSLSSLLSQLSSQDLPTPRHDPSVSSVVSSVSSLVSSVVCCCVPPPPDVCVCVSVSSVVSSVSSSVVSVVVVVSQVSCVVVNNNHDPVRVSSD/DKDFPDDDQFKTKIFDDQDDLPVFFQWKKKWKAQAPDVTDIDIDIGGSPDGMDMDGRHHAFTKIKIWIDGHGDPPDTSPDDDIDMDIDHD/DKDFPDDDQFKTKIFDDQDDLPVFFQKKKKWKFQPDPVDDIDIDIGGSPDGMDMDGRHHGQTKMKMWMDGHGDPPDTSVGDDIDMDIDGD

InterPro domains:
  IPR000536 Nuclear hormone receptor, ligand-binding domain [PF00104] (243-411)
  IPR000536 Nuclear hormone receptor, ligand-binding domain [PS51843] (146-433)
  IPR000536 Nuclear hormone receptor, ligand-binding domain [SM00430] (245-404)
  IPR001628 Zinc finger, nuclear hormone receptor-type [PF00105] (40-109)
  IPR001628 Zinc finger, nuclear hormone receptor-type [PR00047] (41-57)
  IPR001628 Zinc finger, nuclear hormone receptor-type [PR00047] (57-72)
  IPR001628 Zinc finger, nuclear hormone receptor-type [PR00047] (91-99)
  IPR001628 Zinc finger, nuclear hormone receptor-type [PR00047] (99-107)
  IPR001628 Zinc finger, nuclear hormone receptor-type [PS00031] (41-67)
  IPR001628 Zinc finger, nuclear hormone receptor-type [PS51030] (38-114)
  IPR001628 Zinc finger, nuclear hormone receptor-type [SM00399] (38-110)
  IPR001723 Nuclear hormone receptor [PR00398] (103-113)
  IPR001723 Nuclear hormone receptor [PR00398] (246-267)
  IPR001723 Nuclear hormone receptor [PR00398] (267-283)
  IPR001723 Nuclear hormone receptor [PR00398] (333-348)
  IPR001723 Nuclear hormone receptor [PR00398] (392-409)
  IPR013088 Zinc finger, NHR/GATA-type [G3DSA:3.30.50.10] (33-138)
  IPR035500 Nuclear hormone receptor-like domain superfamily [G3DSA:1.10.565.10] (142-434)
  IPR035500 Nuclear hormone receptor-like domain superfamily [SSF48508] (143-430)
  IPR050234 Nuclear hormone receptor family NR1 subfamily [PTHR24082] (29-427)

Nearest PDB structures (foldseek):
  4s0s-assembly2_E  TM=1.000E+00  e=1.415E-15  Homo sapiens
  8tgy-assembly2_D  TM=8.983E-01  e=4.501E-10  Homo sapiens
  4jmh-assembly1_A  TM=9.021E-01  e=1.942E-09  synthetic construct
  6apx-assembly1_B  TM=8.749E-01  e=4.375E-09  synthetic construct
  3k2m-assembly2_C  TM=8.905E-01  e=6.747E-09  Homo sapiens

Secondary structure (P-SEA, 3-state):
ccaaaaaaaaaaaaaaaaacccccccccccccccccccccccaaaaaaaaaabbbbbbbbbcccbbbbbbbcccccccccccaaaaaaaaaaaaaaaaaaaaaaccccccccaaaaaaaaaacaaaaaaaaaaaaccccccbbbcccbbbbbbbcccccccccccaaaaaaaaaaaacccaaaaaaaaaaaacccccccccaaaaaaaaaaaaaaaaaaaaaaccccccccaaaaaaaaaaaaaaaaaaaaaaaaaaaaaccccccaaaaaac/ccaaaaaaaaaaaaaaaaccccccccccccccccccccccccaaaaaaaaaabbbbbbbbccccbbbbbbbcccccccccccaaaaaaaaaaaaaaaaaaaaaaccccccccaaaaaaaaaacaaaaaaaaaaaaccccccbbbcccbbbbbbbcccccccccccaaaaaaaaaaaacccaaaaaaaaaaaaccccccccccaaaaaaaaaaaaaaaaaaaaaccccccccaaaaaaaaaaaaaaaaaaaaaaaaaaaaaccccccaaaaaac/ccccccccccccccccccccccccccccbbbbccccccccbbbbbbcccccccccccccccccbbbbbbbbbcccccccccccccccccc/cccccccccccbbbbbccccccccccccbbbbccccccccbbbbbbcccccccccccccccccbbbbbbbbbcccccccbbbbbcccccc